Protein AF-0000000074474573 (afdb_homodimer)

InterPro domains:
  IPR000794 Beta-ketoacyl synthase [PTHR11712] (3-365)
  IPR014030 Beta-ketoacyl synthase-like, N-terminal domain [PF00109] (57-211)
  IPR014031 Beta-ketoacyl synthase, C-terminal domain [PF02801] (217-327)
  IPR016039 Thiolase-like [G3DSA:3.40.47.10] (1-370)
  IPR016039 Thiolase-like [SSF53901] (2-211)
  IPR016039 Thiolase-like [SSF53901] (184-367)
  IPR020841 Polyketide synthase, beta-ketoacyl synthase domain [PS52004] (1-367)
  IPR020841 Polyketide synthase, beta-ketoacyl synthase domain [SM00825] (2-370)

Secondary structure (DSSP, 8-state):
-EEEEEEEEEETTBSSHHHHHHHHHTT----EEE-SSTTS--EEEB-SSSSPPPHHHHHHHHHHHHHHHHTPPSP-TT-EEEEE-SSTTHHHHHHHHTTS---GGGGGGG-TTHHHHHHHHHHT--S-EE-B--GGGHHHHHHHHHHHHHHHTS-SEEEEEEEE---SHHHHHHHHHHT-B-SS---TTBTT---B-BB-EEEEEEEEE--S---SSEEEEEEEEEE--S-SSS--S--HHHHHHHHHHHHTTT--GGG--EEE------HHHHHHHHHHHHHHS-TT-EEE--HHHH-B-GGGHHHHHHHHHHHHHHHTEEPP-TT-SSBSS-SEE--S-EE---SEEEEEEEETTTEEEEEEEE----/-EEEEEEEEEETTBSSHHHHHHHHHTT----EEE-SSTTS--EEEB-SSSSPPPHHHHHHHHHHHHHHHHTPPSP-TT-EEEEE-SSTTHHHHHHHHTTS---GGGGGGG-TTHHHHHHHHHHT--S-EE-B--GGGHHHHHHHHHHHHHHHTS-SEEEEEEEE---SHHHHHHHHHHT-B-SS---TTBTT---B-BB-EEEEEEEEE--S---SSEEEEEEEEEE--S-SSS--S--HHHHHHHHHHHHTTT--GGG--EEE------HHHHHHHHHHHHHHS-TT-EEE--HHHH-B-GGGHHHHHHHHHHHHHHHTEEPP-TT-SSBSS-SEE--S-EE---SEEEEEEEETTTEEEEEEEE----

pLDDT: mean 92.19, std 9.54, range [36.5, 98.88]

Radius of gyration: 24.67 Å; Cα contacts (8 Å, |Δi|>4): 2149; chains: 2; bounding box: 58×72×57 Å

Organism: NCBI:txid1188229

Structure (mmCIF, N/CA/C/O backbone):
data_AF-0000000074474573-model_v1
#
loop_
_entity.id
_entity.type
_entity.pdbx_description
1 polymer '3-oxoacyl-(Acyl carrier protein) synthase II'
#
loop_
_atom_site.group_PDB
_atom_site.id
_atom_site.type_symbol
_atom_site.label_atom_id
_atom_site.label_alt_id
_atom_site.label_comp_id
_atom_site.label_asym_id
_atom_site.label_entity_id
_atom_site.label_seq_id
_atom_site.pdbx_PDB_ins_code
_atom_site.Cartn_x
_atom_site.Cartn_y
_atom_site.Cartn_z
_atom_site.occupancy
_atom_site.B_iso_or_equiv
_atom_site.auth_seq_id
_atom_site.auth_comp_id
_atom_site.auth_asym_id
_atom_site.auth_atom_id
_atom_site.pdbx_PDB_model_num
ATOM 1 N N . MET A 1 1 ? 23.984 -9.477 -3.645 1 80.56 1 MET A N 1
ATOM 2 C CA . MET A 1 1 ? 22.922 -10.359 -4.105 1 80.56 1 MET A CA 1
ATOM 3 C C . MET A 1 1 ? 21.906 -10.625 -2.992 1 80.56 1 MET A C 1
ATOM 5 O O . MET A 1 1 ? 22.281 -10.75 -1.825 1 80.56 1 MET A O 1
ATOM 9 N N . VAL A 1 2 ? 20.625 -10.711 -3.332 1 92.12 2 VAL A N 1
ATOM 10 C CA . VAL A 1 2 ? 19.594 -10.898 -2.316 1 92.12 2 VAL A CA 1
ATOM 11 C C . VAL A 1 2 ? 19.219 -12.383 -2.225 1 92.12 2 VAL A C 1
ATOM 13 O O . VAL A 1 2 ? 18.641 -12.945 -3.16 1 92.12 2 VAL A O 1
ATOM 16 N N . GLN A 1 3 ? 19.516 -13.031 -1.104 1 93.62 3 GLN A N 1
ATOM 17 C CA . GLN A 1 3 ? 19.297 -14.461 -0.906 1 93.62 3 GLN A CA 1
ATOM 18 C C . GLN A 1 3 ? 18 -14.727 -0.149 1 93.62 3 GLN A C 1
ATOM 20 O O . GLN A 1 3 ? 17.625 -13.953 0.73 1 93.62 3 GLN A O 1
ATOM 25 N N . VAL A 1 4 ? 17.406 -15.844 -0.509 1 96.19 4 VAL A N 1
ATOM 26 C CA . VAL A 1 4 ? 16.25 -16.344 0.236 1 96.19 4 VAL A CA 1
ATOM 27 C C . VAL A 1 4 ? 16.719 -17.344 1.297 1 96.19 4 VAL A C 1
ATOM 29 O O . VAL A 1 4 ? 17.281 -18.391 0.969 1 96.19 4 VAL A O 1
ATOM 32 N N . VAL A 1 5 ? 16.406 -17.078 2.576 1 94.62 5 VAL A N 1
ATOM 33 C CA . VAL A 1 5 ? 17 -17.906 3.631 1 94.62 5 VAL A CA 1
ATOM 34 C C . VAL A 1 5 ? 15.898 -18.625 4.402 1 94.62 5 VAL A C 1
ATOM 36 O O . VAL A 1 5 ? 16.188 -19.453 5.262 1 94.62 5 VAL A O 1
ATOM 39 N N . GLY A 1 6 ? 14.719 -18.312 4.125 1 96.19 6 GLY A N 1
ATOM 40 C CA . GLY A 1 6 ? 13.547 -18.953 4.699 1 96.19 6 GLY A CA 1
ATOM 41 C C . GLY A 1 6 ? 12.266 -18.656 3.943 1 96.19 6 GLY A C 1
ATOM 42 O O . GLY A 1 6 ? 12.133 -17.578 3.34 1 96.19 6 GLY A O 1
ATOM 43 N N . MET A 1 7 ? 11.383 -19.594 4.004 1 97.75 7 MET A N 1
ATOM 44 C CA . MET A 1 7 ? 10.094 -19.422 3.334 1 97.75 7 MET A CA 1
ATOM 45 C C . MET A 1 7 ? 8.992 -20.156 4.07 1 97.75 7 MET A C 1
ATOM 47 O O . MET A 1 7 ? 9.242 -21.188 4.711 1 97.75 7 MET A O 1
ATOM 51 N N . GLY A 1 8 ? 7.793 -19.656 4.004 1 98.69 8 GLY A N 1
ATOM 52 C CA . GLY A 1 8 ? 6.574 -20.312 4.449 1 98.69 8 GLY A CA 1
ATOM 53 C C . GLY A 1 8 ? 5.414 -20.125 3.488 1 98.69 8 GLY A C 1
ATOM 54 O O . GLY A 1 8 ? 5.332 -19.109 2.789 1 98.69 8 GLY A O 1
ATOM 55 N N . LEU A 1 9 ? 4.547 -21.156 3.48 1 98.81 9 LEU A N 1
ATOM 56 C CA . LEU A 1 9 ? 3.436 -21.141 2.537 1 98.81 9 LEU A CA 1
ATOM 57 C C . LEU A 1 9 ? 2.238 -21.906 3.098 1 98.81 9 LEU A C 1
ATOM 59 O O . LEU A 1 9 ? 2.387 -23.016 3.602 1 98.81 9 LEU A O 1
ATOM 63 N N . VAL A 1 10 ? 1.12 -21.266 3.029 1 98.81 10 VAL A N 1
ATOM 64 C CA . VAL A 1 10 ? -0.174 -21.891 3.26 1 98.81 10 VAL A CA 1
ATOM 65 C C . VAL A 1 10 ? -1.098 -21.625 2.072 1 98.81 10 VAL A C 1
ATOM 67 O O . VAL A 1 10 ? -1.165 -20.516 1.568 1 98.81 10 VAL A O 1
ATOM 70 N N . SER A 1 11 ? -1.728 -22.594 1.575 1 98.62 11 SER A N 1
ATOM 71 C CA . SER A 1 11 ? -2.727 -22.516 0.514 1 98.62 11 SER A CA 1
ATOM 72 C C . SER A 1 11 ? -3.752 -23.641 0.638 1 98.62 11 SER A C 1
ATOM 74 O O . SER A 1 11 ? -3.717 -24.422 1.592 1 98.62 11 SER A O 1
ATOM 76 N N . ALA A 1 12 ? -4.641 -23.734 -0.28 1 98.44 12 ALA A N 1
ATOM 77 C CA . ALA A 1 12 ? -5.629 -24.812 -0.268 1 98.44 12 ALA A CA 1
ATOM 78 C C . ALA A 1 12 ? -4.965 -26.172 -0.451 1 98.44 12 ALA A C 1
ATOM 80 O O . ALA A 1 12 ? -5.562 -27.203 -0.148 1 98.44 12 ALA A O 1
ATOM 81 N N . LEU A 1 13 ? -3.723 -26.156 -0.935 1 98.44 13 LEU A N 1
ATOM 82 C CA . LEU A 1 13 ? -2.994 -27.406 -1.151 1 98.44 13 LEU A CA 1
ATOM 83 C C . LEU A 1 13 ? -2.469 -27.969 0.167 1 98.44 13 LEU A C 1
ATOM 85 O O . LEU A 1 13 ? -2.086 -29.141 0.241 1 98.44 13 LEU A O 1
ATOM 89 N N . GLY A 1 14 ? -2.318 -27.016 1.193 1 98.44 14 GLY A N 1
ATOM 90 C CA . GLY A 1 14 ? -1.781 -27.5 2.459 1 98.44 14 GLY A CA 1
ATOM 91 C C . GLY A 1 14 ? -1.476 -26.375 3.434 1 98.44 14 GLY A C 1
ATOM 92 O O . GLY A 1 14 ? -1.465 -25.203 3.057 1 98.44 14 GLY A O 1
ATOM 93 N N . LYS A 1 15 ? -1.118 -26.781 4.68 1 98.06 15 LYS A N 1
ATOM 94 C CA . LYS A 1 15 ? -0.925 -25.828 5.77 1 98.06 15 LYS A CA 1
ATOM 95 C C . LYS A 1 15 ? 0.554 -25.5 5.961 1 98.06 15 LYS A C 1
ATOM 97 O O . LYS A 1 15 ? 0.928 -24.828 6.926 1 98.06 15 LYS A O 1
ATOM 102 N N . ASN A 1 16 ? 1.332 -26.047 5.105 1 98.38 16 ASN A N 1
ATOM 103 C CA . ASN A 1 16 ? 2.762 -25.75 5.09 1 98.38 16 ASN A CA 1
ATOM 104 C C . ASN A 1 16 ? 3.359 -25.953 3.699 1 98.38 16 ASN A C 1
ATOM 106 O O . ASN A 1 16 ? 2.732 -26.562 2.832 1 98.38 16 ASN A O 1
ATOM 110 N N . LYS A 1 17 ? 4.543 -25.422 3.508 1 98.06 17 LYS A N 1
ATOM 111 C CA . LYS A 1 17 ? 5.168 -25.391 2.186 1 98.06 17 LYS A CA 1
ATOM 112 C C . LYS A 1 17 ? 5.449 -26.812 1.692 1 98.06 17 LYS A C 1
ATOM 114 O O . LYS A 1 17 ? 5.32 -27.094 0.5 1 98.06 17 LYS A O 1
ATOM 119 N N . HIS A 1 18 ? 5.844 -27.688 2.604 1 97.94 18 HIS A N 1
ATOM 120 C CA . HIS A 1 18 ? 6.141 -29.062 2.215 1 97.94 18 HIS A CA 1
ATOM 121 C C . HIS A 1 18 ? 4.906 -29.75 1.649 1 97.94 18 HIS A C 1
ATOM 123 O O . HIS A 1 18 ? 4.969 -30.359 0.582 1 97.94 18 HIS A O 1
ATOM 129 N N . THR A 1 19 ? 3.814 -29.703 2.367 1 98.62 19 THR A N 1
ATOM 130 C CA . THR A 1 19 ? 2.572 -30.328 1.93 1 98.62 19 THR A CA 1
ATOM 131 C C . THR A 1 19 ? 2.078 -29.703 0.629 1 98.62 19 THR A C 1
ATOM 133 O O . THR A 1 19 ? 1.635 -30.406 -0.278 1 98.62 19 THR A O 1
ATOM 136 N N . CYS A 1 20 ? 2.088 -28.375 0.525 1 98.81 20 CYS A N 1
ATOM 137 C CA . CYS A 1 20 ? 1.702 -27.703 -0.708 1 98.81 20 CYS A CA 1
ATOM 138 C C . CYS A 1 20 ? 2.514 -28.219 -1.891 1 98.81 20 CYS A C 1
ATOM 140 O O . CYS A 1 20 ? 1.957 -28.516 -2.949 1 98.81 20 CYS A O 1
ATOM 142 N N . TRP A 1 21 ? 3.805 -28.344 -1.687 1 98.75 21 TRP A N 1
ATOM 143 C CA . TRP A 1 21 ? 4.723 -28.766 -2.744 1 98.75 21 TRP A CA 1
ATOM 144 C C . TRP A 1 21 ? 4.461 -30.203 -3.16 1 98.75 21 TRP A C 1
ATOM 146 O O . TRP A 1 21 ? 4.363 -30.516 -4.352 1 98.75 21 TRP A O 1
ATOM 156 N N . GLN A 1 22 ? 4.285 -31.078 -2.23 1 98.62 22 GLN A N 1
ATOM 157 C CA . GLN A 1 22 ? 4.043 -32.469 -2.521 1 98.62 22 GLN A CA 1
ATOM 158 C C . GLN A 1 22 ? 2.723 -32.688 -3.264 1 98.62 22 GLN A C 1
ATOM 160 O O . GLN A 1 22 ? 2.645 -33.469 -4.211 1 98.62 22 GLN A O 1
ATOM 165 N N . ASN A 1 23 ? 1.778 -31.969 -2.834 1 98.75 23 ASN A N 1
ATOM 166 C CA . ASN A 1 23 ? 0.479 -32.094 -3.488 1 98.75 23 ASN A CA 1
ATOM 167 C C . ASN A 1 23 ? 0.516 -31.516 -4.902 1 98.75 23 ASN A C 1
ATOM 169 O O . ASN A 1 23 ? -0.121 -32.062 -5.812 1 98.75 23 ASN A O 1
ATOM 173 N N . LEU A 1 24 ? 1.264 -30.406 -5.059 1 98.69 24 LEU A N 1
ATOM 174 C CA . LEU A 1 24 ? 1.419 -29.844 -6.395 1 98.69 24 LEU A CA 1
ATOM 175 C C . LEU A 1 24 ? 2.141 -30.812 -7.32 1 98.69 24 LEU A C 1
ATOM 177 O O . LEU A 1 24 ? 1.716 -31.016 -8.461 1 98.69 24 LEU A O 1
ATOM 181 N N . LEU A 1 25 ? 3.197 -31.422 -6.855 1 98.5 25 LEU A N 1
ATOM 182 C CA . LEU A 1 25 ? 3.967 -32.375 -7.637 1 98.5 25 LEU A CA 1
ATOM 183 C C . LEU A 1 25 ? 3.111 -33.594 -8.016 1 98.5 25 LEU A C 1
ATOM 185 O O . LEU A 1 25 ? 3.301 -34.188 -9.086 1 98.5 25 LEU A O 1
ATOM 189 N N . ALA A 1 26 ? 2.166 -33.906 -7.188 1 98.19 26 ALA A N 1
ATOM 190 C CA . ALA A 1 26 ? 1.296 -35.062 -7.406 1 98.19 26 ALA A CA 1
ATOM 191 C C . ALA A 1 26 ? 0.126 -34.688 -8.32 1 98.19 26 ALA A C 1
ATOM 193 O O . ALA A 1 26 ? -0.782 -35.5 -8.523 1 98.19 26 ALA A O 1
ATOM 194 N N . ASP A 1 27 ? 0.102 -33.438 -8.75 1 98.06 27 ASP A N 1
ATOM 195 C CA . ASP A 1 27 ? -0.934 -32.969 -9.656 1 98.06 27 ASP A CA 1
ATOM 196 C C . ASP A 1 27 ? -2.297 -32.938 -8.969 1 98.06 27 ASP A C 1
ATOM 198 O O . ASP A 1 27 ? -3.322 -33.188 -9.609 1 98.06 27 ASP A O 1
ATOM 202 N N . HIS A 1 28 ? -2.262 -32.688 -7.688 1 96.69 28 HIS A N 1
ATOM 203 C CA . HIS A 1 28 ? -3.496 -32.594 -6.918 1 96.69 28 HIS A CA 1
ATOM 204 C C . HIS A 1 28 ? -4.152 -31.219 -7.105 1 96.69 28 HIS A C 1
ATOM 206 O O . HIS A 1 28 ? -3.504 -30.188 -6.934 1 96.69 28 HIS A O 1
ATOM 212 N N . ALA A 1 29 ? -5.418 -31.219 -7.406 1 95.56 29 ALA A N 1
ATOM 213 C CA . ALA A 1 29 ? -6.199 -30 -7.438 1 95.56 29 ALA A CA 1
ATOM 214 C C . ALA A 1 29 ? -6.973 -29.797 -6.137 1 95.56 29 ALA A C 1
ATOM 216 O O . ALA A 1 29 ? -7.73 -30.688 -5.723 1 95.56 29 ALA A O 1
ATOM 217 N N . SER A 1 30 ? -6.824 -28.688 -5.543 1 96.62 30 SER A N 1
ATOM 218 C CA . SER A 1 30 ? -7.508 -28.406 -4.285 1 96.62 30 SER A CA 1
ATOM 219 C C . SER A 1 30 ? -8.836 -27.703 -4.523 1 96.62 30 SER A C 1
ATOM 221 O O . SER A 1 30 ? -9.438 -27.156 -3.592 1 96.62 30 SER A O 1
ATOM 223 N N . ILE A 1 31 ? -9.32 -27.688 -5.672 1 97.69 31 ILE A N 1
ATOM 224 C CA . ILE A 1 31 ? -10.531 -26.984 -6.082 1 97.69 31 ILE A CA 1
ATOM 225 C C . ILE A 1 31 ? -11.734 -27.922 -5.984 1 97.69 31 ILE A C 1
ATOM 227 O O . ILE A 1 31 ? -11.688 -29.047 -6.469 1 97.69 31 ILE A O 1
ATOM 231 N N . ALA A 1 32 ? -12.828 -27.453 -5.348 1 96.81 32 ALA A N 1
ATOM 232 C CA . ALA A 1 32 ? -14.07 -28.203 -5.23 1 96.81 32 ALA A CA 1
ATOM 233 C C . ALA A 1 32 ? -15.281 -27.281 -5.25 1 96.81 32 ALA A C 1
ATOM 235 O O . ALA A 1 32 ? -15.172 -26.094 -4.945 1 96.81 32 ALA A O 1
ATOM 236 N N . LEU A 1 33 ? -16.375 -27.859 -5.668 1 96.38 33 LEU A N 1
ATOM 237 C CA . LEU A 1 33 ? -17.625 -27.125 -5.578 1 96.38 33 LEU A CA 1
ATOM 238 C C . LEU A 1 33 ? -18.016 -26.891 -4.121 1 96.38 33 LEU A C 1
ATOM 240 O O . LEU A 1 33 ? -18.141 -27.859 -3.352 1 96.38 33 LEU A O 1
ATOM 244 N N . GLN A 1 34 ? -18.141 -25.594 -3.707 1 96.44 34 GLN A N 1
ATOM 245 C CA . GLN A 1 34 ? -18.422 -25.25 -2.316 1 96.44 34 GLN A CA 1
ATOM 246 C C . GLN A 1 34 ? -19.406 -24.094 -2.219 1 96.44 34 GLN A C 1
ATOM 248 O O . GLN A 1 34 ? -19.609 -23.359 -3.188 1 96.44 34 GLN A O 1
ATOM 253 N N . GLN A 1 35 ? -20.062 -24.031 -1.053 1 96.12 35 GLN A N 1
ATOM 254 C CA . GLN A 1 35 ? -21.016 -22.969 -0.784 1 96.12 35 GLN A CA 1
ATOM 255 C C . GLN A 1 35 ? -20.828 -22.406 0.624 1 96.12 35 GLN A C 1
ATOM 257 O O . GLN A 1 35 ? -21.688 -22.594 1.488 1 96.12 35 GLN A O 1
ATOM 262 N N . PRO A 1 36 ? -19.797 -21.625 0.771 1 95.12 36 PRO A N 1
ATOM 263 C CA . PRO A 1 36 ? -19.516 -21.109 2.119 1 95.12 36 PRO A CA 1
ATOM 264 C C . PRO A 1 36 ? -20.547 -20.062 2.57 1 95.12 36 PRO A C 1
ATOM 266 O O . PRO A 1 36 ? -20.641 -19.766 3.764 1 95.12 36 PRO A O 1
ATOM 269 N N . PHE A 1 37 ? -21.266 -19.469 1.684 1 94 37 PHE A N 1
ATOM 270 C CA . PHE A 1 37 ? -22.312 -18.5 1.984 1 94 37 PHE A CA 1
ATOM 271 C C . PHE A 1 37 ? -23.656 -18.969 1.444 1 94 37 PHE A C 1
ATOM 273 O O . PHE A 1 37 ? -23.844 -19.078 0.23 1 94 37 PHE A O 1
ATOM 280 N N . PRO A 1 38 ? -24.656 -19.125 2.303 1 93.12 38 PRO A N 1
ATOM 281 C CA . PRO A 1 38 ? -25.938 -19.719 1.888 1 93.12 38 PRO A CA 1
ATOM 282 C C . PRO A 1 38 ? -26.625 -18.906 0.781 1 93.12 38 PRO A C 1
ATOM 284 O O . PRO A 1 38 ? -27.344 -19.469 -0.044 1 93.12 38 PRO A O 1
ATOM 287 N N . MET A 1 39 ? -26.359 -17.672 0.762 1 90.81 39 MET A N 1
ATOM 288 C CA . MET A 1 39 ? -27.062 -16.797 -0.168 1 90.81 39 MET A CA 1
ATOM 289 C C . MET A 1 39 ? -26.406 -16.828 -1.546 1 90.81 39 MET A C 1
ATOM 291 O O . MET A 1 39 ? -26.953 -16.281 -2.504 1 90.81 39 MET A O 1
ATOM 295 N N . ILE A 1 40 ? -25.297 -17.484 -1.68 1 92.69 40 ILE A N 1
ATOM 296 C CA . ILE A 1 40 ? -24.562 -17.562 -2.943 1 92.69 40 ILE A CA 1
ATOM 297 C C . ILE A 1 40 ? -24.562 -19 -3.447 1 92.69 40 ILE A C 1
ATOM 299 O O . ILE A 1 40 ? -24.219 -19.922 -2.705 1 92.69 40 ILE A O 1
ATOM 303 N N . SER A 1 41 ? -24.891 -19.219 -4.703 1 95.06 41 SER A N 1
ATOM 304 C CA . SER A 1 41 ? -24.906 -20.547 -5.297 1 95.06 41 SER A CA 1
ATOM 305 C C . SER A 1 41 ? -23.531 -21.188 -5.242 1 95.06 41 SER A C 1
ATOM 307 O O . SER A 1 41 ? -22.516 -20.5 -5.211 1 95.06 41 SER A O 1
ATOM 309 N N . PRO A 1 42 ? -23.5 -22.516 -5.242 1 95.88 42 PRO A N 1
ATOM 310 C CA . PRO A 1 42 ? -22.203 -23.203 -5.188 1 95.88 42 PRO A CA 1
ATOM 311 C C . PRO A 1 42 ? -21.281 -22.812 -6.336 1 95.88 42 PRO A C 1
ATOM 313 O O . PRO A 1 42 ? -21.734 -22.625 -7.469 1 95.88 42 PRO A O 1
ATOM 316 N N . LEU A 1 43 ? -20.016 -22.672 -6.031 1 97.06 43 LEU A N 1
ATOM 317 C CA . LEU A 1 43 ? -18.953 -22.328 -6.973 1 97.06 43 LEU A CA 1
ATOM 318 C C . LEU A 1 43 ? -17.703 -23.156 -6.711 1 97.06 43 LEU A C 1
ATOM 320 O O . LEU A 1 43 ? -17.484 -23.609 -5.59 1 97.06 43 LEU A O 1
ATOM 324 N N . PRO A 1 44 ? -16.969 -23.453 -7.801 1 97.94 44 PRO A N 1
ATOM 325 C CA . PRO A 1 44 ? -15.648 -24.016 -7.512 1 97.94 44 PRO A CA 1
ATOM 326 C C . PRO A 1 44 ? -14.75 -23.047 -6.754 1 97.94 44 PRO A C 1
ATOM 328 O O . PRO A 1 44 ? -14.562 -21.906 -7.184 1 97.94 44 PRO A O 1
ATOM 331 N N . LEU A 1 45 ? -14.242 -23.438 -5.586 1 98.44 45 LEU A N 1
ATOM 332 C CA . LEU A 1 45 ? -13.391 -22.625 -4.727 1 98.44 45 LEU A CA 1
ATOM 333 C C . LEU A 1 45 ? -12.242 -23.453 -4.164 1 98.44 45 LEU A C 1
ATOM 335 O O . LEU A 1 45 ? -12.352 -24.688 -4.066 1 98.44 45 LEU A O 1
ATOM 339 N N . ALA A 1 46 ? -11.141 -22.875 -3.959 1 98.44 46 ALA A N 1
ATOM 340 C CA . ALA A 1 46 ? -10.008 -23.516 -3.299 1 98.44 46 ALA A CA 1
ATOM 341 C C . ALA A 1 46 ? -9.82 -22.984 -1.884 1 98.44 46 ALA A C 1
ATOM 343 O O . ALA A 1 46 ? -9.148 -21.969 -1.685 1 98.44 46 ALA A O 1
ATOM 344 N N . MET A 1 47 ? -10.32 -23.672 -0.928 1 97.69 47 MET A N 1
ATOM 345 C CA . MET A 1 47 ? -10.234 -23.312 0.482 1 97.69 47 MET A CA 1
ATOM 346 C C . MET A 1 47 ? -9.547 -24.406 1.287 1 97.69 47 MET A C 1
ATOM 348 O O . MET A 1 47 ? -9.672 -25.594 0.966 1 97.69 47 MET A O 1
ATOM 352 N N . LEU A 1 48 ? -8.844 -23.938 2.223 1 95.69 48 LEU A N 1
ATOM 353 C CA . LEU A 1 48 ? -8.117 -24.875 3.074 1 95.69 48 LEU A CA 1
ATOM 354 C C . LEU A 1 48 ? -9.078 -25.719 3.912 1 95.69 48 LEU A C 1
ATOM 356 O O . LEU A 1 48 ? -8.836 -26.891 4.145 1 95.69 48 LEU A O 1
ATOM 360 N N . GLU A 1 49 ? -10.078 -24.922 4.344 1 90.81 49 GLU A N 1
ATOM 361 C CA . GLU A 1 49 ? -11.125 -25.547 5.148 1 90.81 49 GLU A CA 1
ATOM 362 C C . GLU A 1 49 ? -12.508 -25.266 4.578 1 90.81 49 GLU A C 1
ATOM 364 O O . GLU A 1 49 ? -12.633 -24.672 3.502 1 90.81 49 GLU A O 1
ATOM 369 N N . GLY A 1 50 ? -13.516 -25.969 4.746 1 86.94 50 GLY A N 1
ATOM 370 C CA . GLY A 1 50 ? -14.875 -25.844 4.25 1 86.94 50 GLY A CA 1
ATOM 371 C C . GLY A 1 50 ? -15.461 -24.469 4.434 1 86.94 50 GLY A C 1
ATOM 372 O O . GLY A 1 50 ? -16.609 -24.219 4.051 1 86.94 50 GLY A O 1
ATOM 373 N N . LYS A 1 51 ? -14.641 -23.516 5 1 91.81 51 LYS A N 1
ATOM 374 C CA . LYS A 1 51 ? -15.008 -22.125 5.164 1 91.81 51 LYS A CA 1
ATOM 375 C C . LYS A 1 51 ? -13.812 -21.203 4.926 1 91.81 51 LYS A C 1
ATOM 377 O O . LYS A 1 51 ? -12.664 -21.625 5.035 1 91.81 51 LYS A O 1
ATOM 382 N N . PRO A 1 52 ? -14.07 -19.891 4.535 1 94.06 52 PRO A N 1
ATOM 383 C CA . PRO A 1 52 ? -12.945 -18.969 4.348 1 94.06 52 PRO A CA 1
ATOM 384 C C . PRO A 1 52 ? -12.07 -18.844 5.594 1 94.06 52 PRO A C 1
ATOM 386 O O . PRO A 1 52 ? -12.594 -18.719 6.707 1 94.06 52 PRO A O 1
ATOM 389 N N . SER A 1 53 ? -10.805 -18.875 5.422 1 96 53 SER A N 1
ATOM 390 C CA . SER A 1 53 ? -9.852 -18.797 6.52 1 96 53 SER A CA 1
ATOM 391 C C . SER A 1 53 ? -9.664 -17.375 7.004 1 96 53 SER A C 1
ATOM 393 O O . SER A 1 53 ? -9.938 -16.422 6.266 1 96 53 SER A O 1
ATOM 395 N N . ASP A 1 54 ? -9.266 -17.25 8.273 1 94.81 54 ASP A N 1
ATOM 396 C CA . ASP A 1 54 ? -8.789 -15.961 8.781 1 94.81 54 ASP A CA 1
ATOM 397 C C . ASP A 1 54 ? -7.426 -15.602 8.195 1 94.81 54 ASP A C 1
ATOM 399 O O . ASP A 1 54 ? -6.457 -16.344 8.383 1 94.81 54 ASP A O 1
ATOM 403 N N . PRO A 1 55 ? -7.379 -14.508 7.496 1 96.31 55 PRO A N 1
ATOM 404 C CA . PRO A 1 55 ? -6.117 -14.172 6.828 1 96.31 55 PRO A CA 1
ATOM 405 C C . PRO A 1 55 ? -4.957 -14 7.805 1 96.31 55 PRO A C 1
ATOM 407 O O . PRO A 1 55 ? -3.816 -14.336 7.48 1 96.31 55 PRO A O 1
ATOM 410 N N . THR A 1 56 ? -5.18 -13.492 9.016 1 95.88 56 THR A N 1
ATOM 411 C CA . THR A 1 56 ? -4.129 -13.328 10.016 1 95.88 56 THR A CA 1
ATOM 412 C C . THR A 1 56 ? -3.561 -14.68 10.422 1 95.88 56 THR A C 1
ATOM 414 O O . THR A 1 56 ? -2.346 -14.836 10.562 1 95.88 56 THR A O 1
ATOM 417 N N . THR A 1 57 ? -4.449 -15.641 10.586 1 96.75 57 THR A N 1
ATOM 418 C CA . THR A 1 57 ? -4.023 -16.984 10.953 1 96.75 57 THR A CA 1
ATOM 419 C C . THR A 1 57 ? -3.158 -17.594 9.859 1 96.75 57 THR A C 1
ATOM 421 O O . THR A 1 57 ? -2.119 -18.203 10.141 1 96.75 57 THR A O 1
ATOM 424 N N . LEU A 1 58 ? -3.58 -17.469 8.578 1 98.12 58 LEU A N 1
ATOM 425 C CA . LEU A 1 58 ? -2.791 -17.984 7.465 1 98.12 58 LEU A CA 1
ATOM 426 C C . LEU A 1 58 ? -1.409 -17.344 7.43 1 98.12 58 LEU A C 1
ATOM 428 O O . LEU A 1 58 ? -0.401 -18.031 7.277 1 98.12 58 LEU A O 1
ATOM 432 N N . LEU A 1 59 ? -1.408 -16.016 7.582 1 98.38 59 LEU A N 1
ATOM 433 C CA . LEU A 1 59 ? -0.171 -15.25 7.492 1 98.38 59 LEU A CA 1
ATOM 434 C C . LEU A 1 59 ? 0.802 -15.656 8.594 1 98.38 59 LEU A C 1
ATOM 436 O O . LEU A 1 59 ? 1.984 -15.883 8.328 1 98.38 59 LEU A O 1
ATOM 440 N N . LEU A 1 60 ? 0.343 -15.773 9.828 1 98.31 60 LEU A N 1
ATOM 441 C CA . LEU A 1 60 ? 1.203 -16.109 10.961 1 98.31 60 LEU A CA 1
ATOM 442 C C . LEU A 1 60 ? 1.706 -17.547 10.859 1 98.31 60 LEU A C 1
ATOM 444 O O . LEU A 1 60 ? 2.828 -17.844 11.273 1 98.31 60 LEU A O 1
ATOM 448 N N . THR A 1 61 ? 0.856 -18.438 10.32 1 98.62 61 THR A N 1
ATOM 449 C CA . THR A 1 61 ? 1.292 -19.797 10.086 1 98.62 61 THR A CA 1
ATOM 450 C C . THR A 1 61 ? 2.463 -19.844 9.109 1 98.62 61 THR A C 1
ATOM 452 O O . THR A 1 61 ? 3.477 -20.484 9.367 1 98.62 61 THR A O 1
ATOM 455 N N . ALA A 1 62 ? 2.352 -19.125 7.984 1 98.81 62 ALA A N 1
ATOM 456 C CA . ALA A 1 62 ? 3.428 -19.047 7 1 98.81 62 ALA A CA 1
ATOM 457 C C . ALA A 1 62 ? 4.676 -18.406 7.594 1 98.81 62 ALA A C 1
ATOM 459 O O . ALA A 1 62 ? 5.793 -18.859 7.352 1 98.81 62 ALA A O 1
ATOM 460 N N . LEU A 1 63 ? 4.477 -17.344 8.359 1 98.62 63 LEU A N 1
ATOM 461 C CA . LEU A 1 63 ? 5.59 -16.641 8.992 1 98.62 63 LEU A CA 1
ATOM 462 C C . LEU A 1 63 ? 6.344 -17.562 9.938 1 98.62 63 LEU A C 1
ATOM 464 O O . LEU A 1 63 ? 7.578 -17.594 9.938 1 98.62 63 LEU A O 1
ATOM 468 N N . THR A 1 64 ? 5.621 -18.266 10.773 1 98.12 64 THR A N 1
ATOM 469 C CA . THR A 1 64 ? 6.227 -19.188 11.742 1 98.12 64 THR A CA 1
ATOM 470 C C . THR A 1 64 ? 7.086 -20.234 11.039 1 98.12 64 THR A C 1
ATOM 472 O O . THR A 1 64 ? 8.203 -20.516 11.477 1 98.12 64 THR A O 1
ATOM 475 N N . GLU A 1 65 ? 6.57 -20.766 9.969 1 98.12 65 GLU A N 1
ATOM 476 C CA . GLU A 1 65 ? 7.328 -21.75 9.188 1 98.12 65 GLU A CA 1
ATOM 477 C C . GLU A 1 65 ? 8.625 -21.141 8.656 1 98.12 65 GLU A C 1
ATOM 479 O O . GLU A 1 65 ? 9.688 -21.766 8.75 1 98.12 65 GLU A O 1
ATOM 484 N N . ALA A 1 66 ? 8.562 -19.953 8.055 1 97.88 66 ALA A N 1
ATOM 485 C CA . ALA A 1 66 ? 9.734 -19.281 7.477 1 97.88 66 ALA A CA 1
ATOM 486 C C . ALA A 1 66 ? 10.781 -19 8.547 1 97.88 66 ALA A C 1
ATOM 488 O O . ALA A 1 66 ? 11.977 -19.203 8.312 1 97.88 66 ALA A O 1
ATOM 489 N N . LEU A 1 67 ? 10.383 -18.531 9.711 1 97.06 67 LEU A N 1
ATOM 490 C CA . LEU A 1 67 ? 11.297 -18.172 10.797 1 97.06 67 LEU A CA 1
ATOM 491 C C . LEU A 1 67 ? 11.984 -19.422 11.352 1 97.06 67 LEU A C 1
ATOM 493 O O . LEU A 1 67 ? 13.172 -19.391 11.68 1 97.06 67 LEU A O 1
ATOM 497 N N . HIS A 1 68 ? 11.219 -20.453 11.516 1 95.25 68 HIS A N 1
ATOM 498 C CA . HIS A 1 68 ? 11.797 -21.703 12 1 95.25 68 HIS A CA 1
ATOM 499 C C . HIS A 1 68 ? 12.922 -22.188 11.086 1 95.25 68 HIS A C 1
ATOM 501 O O . HIS A 1 68 ? 13.945 -22.672 11.57 1 95.25 68 HIS A O 1
ATOM 507 N N . GLU A 1 69 ? 12.812 -21.984 9.875 1 92.19 69 GLU A N 1
ATOM 508 C CA . GLU A 1 69 ? 13.805 -22.453 8.906 1 92.19 69 GLU A CA 1
ATOM 509 C C . GLU A 1 69 ? 15.047 -21.562 8.914 1 92.19 69 GLU A C 1
ATOM 511 O O . GLU A 1 69 ? 16.156 -22.047 8.695 1 92.19 69 GLU A O 1
ATOM 516 N N . SER A 1 70 ? 14.914 -20.266 8.969 1 89.25 70 SER A N 1
ATOM 517 C CA . SER A 1 70 ? 16.016 -19.312 8.891 1 89.25 70 SER A CA 1
ATOM 518 C C . SER A 1 70 ? 16.875 -19.359 10.148 1 89.25 70 SER A C 1
ATOM 520 O O . SER A 1 70 ? 18.031 -18.922 10.148 1 89.25 70 SER A O 1
ATOM 522 N N . GLU A 1 71 ? 16.375 -19.656 11.312 1 86.12 71 GLU A N 1
ATOM 523 C CA . GLU A 1 71 ? 16.984 -19.656 12.633 1 86.12 71 GLU A CA 1
ATOM 524 C C . GLU A 1 71 ? 17.281 -18.25 13.117 1 86.12 71 GLU A C 1
ATOM 526 O O . GLU A 1 71 ? 18.234 -18.016 13.875 1 86.12 71 GLU A O 1
ATOM 531 N N . TRP A 1 72 ? 16.625 -17.281 12.461 1 92.12 72 TRP A N 1
ATOM 532 C CA . TRP A 1 72 ? 16.688 -15.922 12.984 1 92.12 72 TRP A CA 1
ATOM 533 C C . TRP A 1 72 ? 16.188 -15.875 14.43 1 92.12 72 TRP A C 1
ATOM 535 O O . TRP A 1 72 ? 15.156 -16.469 14.75 1 92.12 72 TRP A O 1
ATOM 545 N N . GLU A 1 73 ? 16.875 -15.203 15.281 1 93.94 73 GLU A N 1
ATOM 546 C CA . GLU A 1 73 ? 16.469 -15.086 16.688 1 93.94 73 GLU A CA 1
ATOM 547 C C . GLU A 1 73 ? 15.688 -13.797 16.922 1 93.94 73 GLU A C 1
ATOM 549 O O . GLU A 1 73 ? 16.125 -12.711 16.547 1 93.94 73 GLU A O 1
ATOM 554 N N . LEU A 1 74 ? 14.625 -13.867 17.547 1 93.44 74 LEU A N 1
ATOM 555 C CA . LEU A 1 74 ? 13.781 -12.727 17.891 1 93.44 74 LEU A CA 1
ATOM 556 C C . LEU A 1 74 ? 14.273 -12.039 19.156 1 93.44 74 LEU A C 1
ATOM 558 O O . LEU A 1 74 ? 14.844 -12.688 20.031 1 93.44 74 LEU A O 1
ATOM 562 N N . PRO A 1 75 ? 14.086 -10.805 19.344 1 93.94 75 PRO A N 1
ATOM 563 C CA . PRO A 1 75 ? 13.445 -9.906 18.391 1 93.94 75 PRO A CA 1
ATOM 564 C C . PRO A 1 75 ? 14.375 -9.484 17.25 1 93.94 75 PRO A C 1
ATOM 566 O O . PRO A 1 75 ? 15.602 -9.516 17.406 1 93.94 75 PRO A O 1
ATOM 569 N N . LEU A 1 76 ? 13.836 -9.18 16.125 1 93.56 76 LEU A N 1
ATOM 570 C CA . LEU A 1 76 ? 14.562 -8.695 14.961 1 93.56 76 LEU A CA 1
ATOM 571 C C . LEU A 1 76 ? 14.344 -7.195 14.773 1 93.56 76 LEU A C 1
ATOM 573 O O . LEU A 1 76 ? 13.719 -6.77 13.797 1 93.56 76 LEU A O 1
ATOM 577 N N . SER A 1 77 ? 14.898 -6.316 15.547 1 88.94 77 SER A N 1
ATOM 578 C CA . SER A 1 77 ? 14.609 -4.891 15.672 1 88.94 77 SER A CA 1
ATOM 579 C C . SER A 1 77 ? 14.961 -4.145 14.391 1 88.94 77 SER A C 1
ATOM 581 O O . SER A 1 77 ? 14.391 -3.094 14.094 1 88.94 77 SER A O 1
ATOM 583 N N . ASP A 1 78 ? 15.828 -4.664 13.531 1 89.25 78 ASP A N 1
ATOM 584 C CA . ASP A 1 78 ? 16.297 -3.955 12.352 1 89.25 78 ASP A CA 1
ATOM 585 C C . ASP A 1 78 ? 15.789 -4.613 11.07 1 89.25 78 ASP A C 1
ATOM 587 O O . ASP A 1 78 ? 16.25 -4.301 9.977 1 89.25 78 ASP A O 1
ATOM 591 N N . CYS A 1 79 ? 14.891 -5.516 11.219 1 95.06 79 CYS A N 1
ATOM 592 C CA . CYS A 1 79 ? 14.344 -6.25 10.078 1 95.06 79 CYS A CA 1
ATOM 593 C C . CYS A 1 79 ? 13.219 -5.469 9.414 1 95.06 79 CYS A C 1
ATOM 595 O O . CYS A 1 79 ? 12.273 -5.047 10.07 1 95.06 79 CYS A O 1
ATOM 597 N N . GLY A 1 80 ? 13.391 -5.184 8.078 1 95.81 80 GLY A N 1
ATOM 598 C CA . GLY A 1 80 ? 12.266 -4.613 7.352 1 95.81 80 GLY A CA 1
ATOM 599 C C . GLY A 1 80 ? 11.125 -5.594 7.152 1 95.81 80 GLY A C 1
ATOM 600 O O . GLY A 1 80 ? 11.344 -6.809 7.125 1 95.81 80 GLY A O 1
ATOM 601 N N . VAL A 1 81 ? 9.922 -5.082 7.051 1 97 81 VAL A N 1
ATOM 602 C CA . VAL A 1 81 ? 8.75 -5.914 6.816 1 97 81 VAL A CA 1
ATOM 603 C C . VAL A 1 81 ? 7.91 -5.324 5.684 1 97 81 VAL A C 1
ATOM 605 O O . VAL A 1 81 ? 7.504 -4.16 5.742 1 97 81 VAL A O 1
ATOM 608 N N . VAL A 1 82 ? 7.66 -6.113 4.637 1 97.19 82 VAL A N 1
ATOM 609 C CA . VAL A 1 82 ? 6.762 -5.738 3.549 1 97.19 82 VAL A CA 1
ATOM 610 C C . VAL A 1 82 ? 5.738 -6.848 3.318 1 97.19 82 VAL A C 1
ATOM 612 O O . VAL A 1 82 ? 6.055 -7.879 2.723 1 97.19 82 VAL A O 1
ATOM 615 N N . ILE A 1 83 ? 4.516 -6.656 3.77 1 97.56 83 ILE A N 1
ATOM 616 C CA . ILE A 1 83 ? 3.428 -7.613 3.609 1 97.56 83 ILE A CA 1
ATOM 617 C C . ILE A 1 83 ? 2.223 -6.922 2.975 1 97.56 83 ILE A C 1
ATOM 619 O O . ILE A 1 83 ? 1.731 -5.918 3.492 1 97.56 83 ILE A O 1
ATOM 623 N N . GLY A 1 84 ? 1.784 -7.445 1.845 1 95.69 84 GLY A N 1
ATOM 624 C CA . GLY A 1 84 ? 0.656 -6.836 1.159 1 95.69 84 GLY A CA 1
ATOM 625 C C . GLY A 1 84 ? -0.56 -7.738 1.088 1 95.69 84 GLY A C 1
ATOM 626 O O . GLY A 1 84 ? -0.484 -8.922 1.435 1 95.69 84 GLY A O 1
ATOM 627 N N . SER A 1 85 ? -1.686 -7.152 0.685 1 94.94 85 SER A N 1
ATOM 628 C CA . SER A 1 85 ? -2.951 -7.82 0.393 1 94.94 85 SER A CA 1
ATOM 629 C C . SER A 1 85 ? -3.785 -7.012 -0.595 1 94.94 85 SER A C 1
ATOM 631 O O . SER A 1 85 ? -3.816 -5.781 -0.53 1 94.94 85 SER A O 1
ATOM 633 N N . SER A 1 86 ? -4.402 -7.727 -1.481 1 91.88 86 SER A N 1
ATOM 634 C CA . SER A 1 86 ? -5.266 -7.055 -2.445 1 91.88 86 SER A CA 1
ATOM 635 C C . SER A 1 86 ? -6.605 -6.672 -1.818 1 91.88 86 SER A C 1
ATOM 637 O O . SER A 1 86 ? -7.207 -5.668 -2.193 1 91.88 86 SER A O 1
ATOM 639 N N . ARG A 1 87 ? -7.051 -7.41 -0.849 1 88.5 87 ARG A N 1
ATOM 640 C CA . ARG A 1 87 ? -8.383 -7.223 -0.281 1 88.5 87 ARG A CA 1
ATOM 641 C C . ARG A 1 87 ? -8.297 -6.723 1.157 1 88.5 87 ARG A C 1
ATOM 643 O O . ARG A 1 87 ? -9.289 -6.238 1.712 1 88.5 87 ARG A O 1
ATOM 650 N N . GLY A 1 88 ? -7.117 -6.836 1.691 1 87.25 88 GLY A N 1
ATOM 651 C CA . GLY A 1 88 ? -6.977 -6.477 3.094 1 87.25 88 GLY A CA 1
ATOM 652 C C . GLY A 1 88 ? -7.906 -7.262 4.004 1 87.25 88 GLY A C 1
ATOM 653 O O . GLY A 1 88 ? -7.984 -8.484 3.912 1 87.25 88 GLY A O 1
ATOM 654 N N . GLU A 1 89 ? -8.602 -6.516 4.887 1 87.06 89 GLU A N 1
ATOM 655 C CA . GLU A 1 89 ? -9.492 -7.098 5.879 1 87.06 89 GLU A CA 1
ATOM 656 C C . GLU A 1 89 ? -10.945 -7.039 5.418 1 87.06 89 GLU A C 1
ATOM 658 O O . GLU A 1 89 ? -11.859 -6.848 6.23 1 87.06 89 GLU A O 1
ATOM 663 N N . GLN A 1 90 ? -11.156 -7.219 4.176 1 87.38 90 GLN A N 1
ATOM 664 C CA . GLN A 1 90 ? -12.469 -7.02 3.562 1 87.38 90 GLN A CA 1
ATOM 665 C C . GLN A 1 90 ? -13.531 -7.875 4.246 1 87.38 90 GLN A C 1
ATOM 667 O O . GLN A 1 90 ? -14.648 -7.41 4.488 1 87.38 90 GLN A O 1
ATOM 672 N N . TYR A 1 91 ? -13.266 -9.164 4.52 1 86.88 91 TYR A N 1
ATOM 673 C CA . TYR A 1 91 ? -14.273 -10.039 5.113 1 86.88 91 TYR A CA 1
ATOM 674 C C . TYR A 1 91 ? -14.75 -9.5 6.453 1 86.88 91 TYR A C 1
ATOM 676 O O . TYR A 1 91 ? -15.945 -9.492 6.738 1 86.88 91 TYR A O 1
ATOM 684 N N . LEU A 1 92 ? -13.789 -9.031 7.258 1 87.94 92 LEU A N 1
ATOM 685 C CA . LEU A 1 92 ? -14.141 -8.477 8.562 1 87.94 92 LEU A CA 1
ATOM 686 C C . LEU A 1 92 ? -15 -7.219 8.406 1 87.94 92 LEU A C 1
ATOM 688 O O . LEU A 1 92 ? -15.961 -7.027 9.148 1 87.94 92 LEU A O 1
ATOM 692 N N . TRP A 1 93 ? -14.633 -6.379 7.461 1 87.88 93 TRP A N 1
ATOM 693 C CA . TRP A 1 93 ? -15.406 -5.172 7.195 1 87.88 93 TRP A CA 1
ATOM 694 C C . TRP A 1 93 ? -16.828 -5.52 6.773 1 87.88 93 TRP A C 1
ATOM 696 O O . TRP A 1 93 ? -17.781 -4.84 7.168 1 87.88 93 TRP A O 1
ATOM 706 N N . GLU A 1 94 ? -16.938 -6.559 5.969 1 89.88 94 GLU A N 1
ATOM 707 C CA . GLU A 1 94 ? -18.266 -7.012 5.559 1 89.88 94 GLU A CA 1
ATOM 708 C C . GLU A 1 94 ? -19.094 -7.453 6.762 1 89.88 94 GLU A C 1
ATOM 710 O O . GLU A 1 94 ? -20.297 -7.18 6.832 1 89.88 94 GLU A O 1
ATOM 715 N N . GLN A 1 95 ? -18.469 -8.07 7.703 1 89.44 95 GLN A N 1
ATOM 716 C CA . GLN A 1 95 ? -19.156 -8.516 8.898 1 89.44 95 GLN A CA 1
ATOM 717 C C . GLN A 1 95 ? -19.625 -7.336 9.75 1 89.44 95 GLN A C 1
ATOM 719 O O . GLN A 1 95 ? -20.734 -7.348 10.297 1 89.44 95 GLN A O 1
ATOM 724 N N . TRP A 1 96 ? -18.781 -6.328 9.891 1 87.5 96 TRP A N 1
ATOM 725 C CA . TRP A 1 96 ? -19.141 -5.121 10.625 1 87.5 96 TRP A CA 1
ATOM 726 C C . TRP A 1 96 ? -20.344 -4.43 9.969 1 87.5 96 TRP A C 1
ATOM 728 O O . TRP A 1 96 ? -21.297 -4.047 10.656 1 87.5 96 TRP A O 1
ATOM 738 N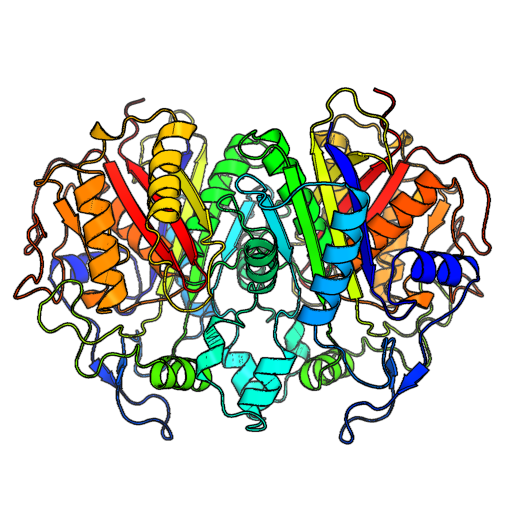 N . LEU A 1 97 ? -20.297 -4.406 8.703 1 84.75 97 LEU A N 1
ATOM 739 C CA . LEU A 1 97 ? -21.297 -3.658 7.965 1 84.75 97 LEU A CA 1
ATOM 740 C C . LEU A 1 97 ? -22.625 -4.418 7.918 1 84.75 97 LEU A C 1
ATOM 742 O O . LEU A 1 97 ? -23.688 -3.812 7.812 1 84.75 97 LEU A O 1
ATOM 746 N N . ALA A 1 98 ? -22.516 -5.719 7.992 1 84.69 98 ALA A N 1
ATOM 747 C CA . ALA A 1 98 ? -23.719 -6.551 8.062 1 84.69 98 ALA A CA 1
ATOM 748 C C . ALA A 1 98 ? -24.234 -6.648 9.492 1 84.69 98 ALA A C 1
ATOM 750 O O . ALA A 1 98 ? -25.234 -7.332 9.758 1 84.69 98 ALA A O 1
ATOM 751 N N . HIS A 1 99 ? -23.562 -6 10.438 1 85.5 99 HIS A N 1
ATOM 752 C CA . HIS A 1 99 ? -23.906 -5.969 11.859 1 85.5 99 HIS A CA 1
ATOM 753 C C . HIS A 1 99 ? -23.844 -7.363 12.477 1 85.5 99 HIS A C 1
ATOM 755 O O . HIS A 1 99 ? -24.625 -7.688 13.367 1 85.5 99 HIS A O 1
ATOM 761 N N . GLU A 1 100 ? -22.969 -8.094 11.891 1 87.94 100 GLU A N 1
ATOM 762 C CA . GLU A 1 100 ? -22.719 -9.414 12.453 1 87.94 100 GLU A CA 1
ATOM 763 C C . GLU A 1 100 ? -21.719 -9.336 13.609 1 87.94 100 GLU A C 1
ATOM 765 O O . GLU A 1 100 ? -21.594 -10.281 14.398 1 87.94 100 GLU A O 1
ATOM 770 N N . ARG A 1 101 ? -21.016 -8.164 13.641 1 88.56 101 ARG A N 1
ATOM 771 C CA . ARG A 1 101 ? -20.062 -7.848 14.703 1 88.56 101 ARG A CA 1
ATOM 772 C C . ARG A 1 101 ? -20.25 -6.418 15.203 1 88.56 101 ARG A C 1
ATOM 774 O O . ARG A 1 101 ? -20.609 -5.531 14.43 1 88.56 101 ARG A O 1
ATOM 781 N N . ASN A 1 102 ? -19.953 -6.227 16.516 1 90.88 102 ASN A N 1
ATOM 782 C CA . ASN A 1 102 ? -20.172 -4.895 17.078 1 90.88 102 ASN A CA 1
ATOM 783 C C . ASN A 1 102 ? -18.906 -4.328 17.703 1 90.88 102 ASN A C 1
ATOM 785 O O . ASN A 1 102 ? -18.953 -3.307 18.391 1 90.88 102 ASN A O 1
ATOM 789 N N . ASP A 1 103 ? -17.766 -5.012 17.453 1 91.88 103 ASP A N 1
ATOM 790 C CA . ASP A 1 103 ? -16.5 -4.543 18 1 91.88 103 ASP A CA 1
ATOM 791 C C . ASP A 1 103 ? -15.828 -3.545 17.047 1 91.88 103 ASP A C 1
ATOM 793 O O . ASP A 1 103 ? -14.664 -3.715 16.688 1 91.88 103 ASP A O 1
ATOM 797 N N . TYR A 1 104 ? -16.531 -2.459 16.844 1 88.75 104 TYR A N 1
ATOM 798 C CA . TYR A 1 104 ? -16.109 -1.46 15.867 1 88.75 104 TYR A CA 1
ATOM 799 C C . TYR A 1 104 ? -14.805 -0.801 16.297 1 88.75 104 TYR A C 1
ATOM 801 O O . TYR A 1 104 ? -14.078 -0.247 15.469 1 88.75 104 TYR A O 1
ATOM 809 N N . HIS A 1 105 ? -14.484 -0.889 17.562 1 86.44 105 HIS A N 1
ATOM 810 C CA . HIS A 1 105 ? -13.273 -0.277 18.094 1 86.44 105 HIS A CA 1
ATOM 811 C C . HIS A 1 105 ? -12.023 -0.956 17.547 1 86.44 105 HIS A C 1
ATOM 813 O O . HIS A 1 105 ? -10.922 -0.411 17.641 1 86.44 105 HIS A O 1
ATOM 819 N N . LEU A 1 106 ? -12.195 -2.109 16.891 1 85.94 106 LEU A N 1
ATOM 820 C CA . LEU A 1 106 ? -11.07 -2.852 16.344 1 85.94 106 LEU A CA 1
ATOM 821 C C . LEU A 1 106 ? -10.75 -2.389 14.922 1 85.94 106 LEU A C 1
ATOM 823 O O . LEU A 1 106 ? -9.789 -2.852 14.32 1 85.94 106 LEU A O 1
ATOM 827 N N . LEU A 1 107 ? -11.492 -1.472 14.414 1 84 107 LEU A N 1
ATOM 828 C CA . LEU A 1 107 ? -11.383 -1.05 13.023 1 84 107 LEU A CA 1
ATOM 829 C C . LEU A 1 107 ? -9.953 -0.645 12.688 1 84 107 LEU A C 1
ATOM 831 O O . LEU A 1 107 ? -9.422 -1.039 11.648 1 84 107 LEU A O 1
ATOM 835 N N . VAL A 1 108 ? -9.266 0.089 13.547 1 81.62 108 VAL A N 1
ATOM 836 C CA . VAL A 1 108 ? -7.957 0.654 13.242 1 81.62 108 VAL A CA 1
ATOM 837 C C . VAL A 1 108 ? -6.906 -0.452 13.242 1 81.62 108 VAL A C 1
ATOM 839 O O . VAL A 1 108 ? -5.828 -0.29 12.664 1 81.62 108 VAL A O 1
ATOM 842 N N . GLU A 1 109 ? -7.262 -1.515 13.883 1 83.75 109 GLU A N 1
ATOM 843 C CA . GLU A 1 109 ? -6.363 -2.664 13.891 1 83.75 109 GLU A CA 1
ATOM 844 C C . GLU A 1 109 ? -6.508 -3.492 12.617 1 83.75 109 GLU A C 1
ATOM 846 O O . GLU A 1 109 ? -5.66 -4.336 12.32 1 83.75 109 GLU A O 1
ATOM 851 N N . HIS A 1 110 ? -7.562 -3.17 11.938 1 86.94 110 HIS A N 1
ATOM 852 C CA . HIS A 1 110 ? -7.883 -3.988 10.781 1 86.94 110 HIS A CA 1
ATOM 853 C C . HIS A 1 110 ? -8.039 -3.131 9.523 1 86.94 110 HIS A C 1
ATOM 855 O O . HIS A 1 110 ? -9 -3.293 8.773 1 86.94 110 HIS A O 1
ATOM 861 N N . LEU A 1 111 ? -7.109 -2.25 9.414 1 84.12 111 LEU A N 1
ATOM 862 C CA . LEU A 1 111 ? -7.039 -1.459 8.188 1 84.12 111 LEU A CA 1
ATOM 863 C C . LEU A 1 111 ? -6.445 -2.277 7.047 1 84.12 111 LEU A C 1
ATOM 865 O O . LEU A 1 111 ? -5.836 -3.324 7.281 1 84.12 111 LEU A O 1
ATOM 869 N N . PRO A 1 112 ? -6.629 -1.901 5.77 1 78.94 112 PRO A N 1
ATOM 870 C CA . PRO A 1 112 ? -6.117 -2.662 4.629 1 78.94 112 PRO A CA 1
ATOM 871 C C . PRO A 1 112 ? -4.621 -2.955 4.734 1 78.94 112 PRO A C 1
ATOM 873 O O . PRO A 1 112 ? -4.156 -3.99 4.25 1 78.94 112 PRO A O 1
ATOM 876 N N . GLY A 1 113 ? -3.834 -2.27 5.352 1 82.69 113 GLY A N 1
ATOM 877 C CA . GLY A 1 113 ? -2.398 -2.471 5.457 1 82.69 113 GLY A CA 1
ATOM 878 C C . GLY A 1 113 ? -1.975 -3.072 6.781 1 82.69 113 GLY A C 1
ATOM 879 O O . GLY A 1 113 ? -0.782 -3.141 7.086 1 82.69 113 GLY A O 1
ATOM 880 N N . SER A 1 114 ? -2.873 -3.709 7.504 1 88.69 114 SER A N 1
ATOM 881 C CA . SER A 1 114 ? -2.611 -4.078 8.891 1 88.69 114 SER A CA 1
ATOM 882 C C . SER A 1 114 ? -1.774 -5.352 8.977 1 88.69 114 SER A C 1
ATOM 884 O O . SER A 1 114 ? -1.164 -5.629 10.008 1 88.69 114 SER A O 1
ATOM 886 N N . PHE A 1 115 ? -1.676 -6.102 7.922 1 94.25 115 PHE A N 1
ATOM 887 C CA . PHE A 1 115 ? -0.971 -7.379 7.98 1 94.25 115 PHE A CA 1
ATOM 888 C C . PHE A 1 115 ? 0.525 -7.16 8.172 1 94.25 115 PHE A C 1
ATOM 890 O O . PHE A 1 115 ? 1.186 -7.934 8.867 1 94.25 115 PHE A O 1
ATOM 897 N N . ALA A 1 116 ? 1.067 -6.16 7.527 1 94.69 116 ALA A N 1
ATOM 898 C CA . ALA A 1 116 ? 2.479 -5.836 7.723 1 94.69 116 ALA A CA 1
ATOM 899 C C . ALA A 1 116 ? 2.773 -5.516 9.18 1 94.69 116 ALA A C 1
ATOM 901 O O . ALA A 1 116 ? 3.801 -5.93 9.719 1 94.69 116 ALA A O 1
ATOM 902 N N . ARG A 1 117 ? 1.913 -4.844 9.812 1 91.25 117 ARG A N 1
ATOM 903 C CA . ARG A 1 117 ? 2.07 -4.492 11.227 1 91.25 117 ARG A CA 1
ATOM 904 C C . ARG A 1 117 ? 2.006 -5.73 12.109 1 91.25 117 ARG A C 1
ATOM 906 O O . ARG A 1 117 ? 2.715 -5.82 13.117 1 91.25 117 ARG A O 1
ATOM 913 N N . THR A 1 118 ? 1.07 -6.586 11.789 1 93.38 118 THR A N 1
ATOM 914 C CA . THR A 1 118 ? 0.959 -7.836 12.531 1 93.38 118 THR A CA 1
ATOM 915 C C . THR A 1 118 ? 2.289 -8.586 12.531 1 93.38 118 THR A C 1
ATOM 917 O O . THR A 1 118 ? 2.738 -9.062 13.578 1 93.38 118 THR A O 1
ATOM 920 N N . VAL A 1 119 ? 2.916 -8.656 11.383 1 96.5 119 VAL A N 1
ATOM 921 C CA . VAL A 1 119 ? 4.203 -9.336 11.266 1 96.5 119 VAL A CA 1
ATOM 922 C C . VAL A 1 119 ? 5.27 -8.555 12.031 1 96.5 119 VAL A C 1
ATOM 924 O O . VAL A 1 119 ? 6.09 -9.148 12.742 1 96.5 119 VAL A O 1
ATOM 927 N N . ALA A 1 120 ? 5.258 -7.23 11.883 1 93.94 120 ALA A N 1
ATOM 928 C CA . ALA A 1 120 ? 6.215 -6.383 12.586 1 93.94 120 ALA A CA 1
ATOM 929 C C . ALA A 1 120 ? 6.141 -6.605 14.094 1 93.94 120 ALA A C 1
ATOM 931 O O . ALA A 1 120 ? 7.172 -6.715 14.766 1 93.94 120 ALA A O 1
ATOM 932 N N . THR A 1 121 ? 4.945 -6.695 14.609 1 92.12 121 THR A N 1
ATOM 933 C CA . THR A 1 121 ? 4.73 -6.914 16.031 1 92.12 121 THR A CA 1
ATOM 934 C C . THR A 1 121 ? 5.262 -8.281 16.469 1 92.12 121 THR A C 1
ATOM 936 O O . THR A 1 121 ? 5.918 -8.398 17.5 1 92.12 121 THR A O 1
ATOM 939 N N . LYS A 1 122 ? 4.973 -9.242 15.672 1 94.88 122 LYS A N 1
ATOM 940 C CA . LYS A 1 122 ? 5.383 -10.609 15.992 1 94.88 122 LYS A CA 1
ATOM 941 C C . LYS A 1 122 ? 6.902 -10.719 16.078 1 94.88 122 LYS A C 1
ATOM 943 O O . LYS A 1 122 ? 7.426 -11.461 16.922 1 94.88 122 LYS A O 1
ATOM 948 N N . ILE A 1 123 ? 7.625 -9.953 15.258 1 95.5 123 ILE A N 1
ATOM 949 C CA . ILE A 1 123 ? 9.07 -10.148 15.219 1 95.5 123 ILE A CA 1
ATOM 950 C C . ILE A 1 123 ? 9.758 -9.07 16.047 1 95.5 123 ILE A C 1
ATOM 952 O O . ILE A 1 123 ? 10.977 -9.109 16.25 1 95.5 123 ILE A O 1
ATOM 956 N N . GLY A 1 124 ? 9.039 -8.055 16.484 1 92.12 124 GLY A N 1
ATOM 957 C CA . GLY A 1 124 ? 9.562 -7.008 17.359 1 92.12 124 GLY A CA 1
ATOM 958 C C . GLY A 1 124 ? 10.422 -5.996 16.625 1 92.12 124 GLY A C 1
ATOM 959 O O . GLY A 1 124 ? 11.414 -5.5 17.172 1 92.12 124 GLY A O 1
ATOM 960 N N . THR A 1 125 ? 10.094 -5.734 15.414 1 91.81 125 THR A N 1
ATOM 961 C CA . THR A 1 125 ? 10.953 -4.832 14.656 1 91.81 125 THR A CA 1
ATOM 962 C C . THR A 1 125 ? 10.578 -3.377 14.93 1 91.81 125 THR A C 1
ATOM 964 O O . THR A 1 125 ? 9.43 -3.078 15.281 1 91.81 125 THR A O 1
ATOM 967 N N . LYS A 1 126 ? 11.523 -2.479 14.773 1 87.56 126 LYS A N 1
ATOM 968 C CA . LYS A 1 126 ? 11.359 -1.029 14.82 1 87.56 126 LYS A CA 1
ATOM 969 C C . LYS A 1 126 ? 11.859 -0.375 13.539 1 87.56 126 LYS A C 1
ATOM 971 O O . LYS A 1 126 ? 12.211 0.806 13.531 1 87.56 126 LYS A O 1
ATOM 976 N N . SER A 1 127 ? 11.938 -1.141 12.492 1 90.5 127 SER A N 1
ATOM 977 C CA . SER A 1 127 ? 12.484 -0.69 11.211 1 90.5 127 SER A CA 1
ATOM 978 C C . SER A 1 127 ? 11.367 -0.375 10.219 1 90.5 127 SER A C 1
ATOM 980 O O . SER A 1 127 ? 10.281 0.048 10.617 1 90.5 127 SER A O 1
ATOM 982 N N . LEU A 1 128 ? 11.68 -0.474 8.961 1 91.75 128 LEU A N 1
ATOM 983 C CA . LEU A 1 128 ? 10.758 -0.108 7.887 1 91.75 128 LEU A CA 1
ATOM 984 C C . LEU A 1 128 ? 9.633 -1.126 7.77 1 91.75 128 LEU A C 1
ATOM 986 O O . LEU A 1 128 ? 9.875 -2.334 7.77 1 91.75 128 LEU A O 1
ATOM 990 N N . VAL A 1 129 ? 8.414 -0.658 7.789 1 93.12 129 VAL A N 1
ATOM 991 C CA . VAL A 1 129 ? 7.227 -1.494 7.629 1 93.12 129 VAL A CA 1
ATOM 992 C C . VAL A 1 129 ? 6.309 -0.887 6.57 1 93.12 129 VAL A C 1
ATOM 994 O O . VAL A 1 129 ? 5.914 0.277 6.676 1 93.12 129 VAL A O 1
ATOM 997 N N . SER A 1 130 ? 5.996 -1.709 5.59 1 92.06 130 SER A N 1
ATOM 998 C CA . SER A 1 130 ? 5.16 -1.215 4.496 1 92.06 130 SER A CA 1
ATOM 999 C C . SER A 1 130 ? 4.176 -2.281 4.027 1 92.06 130 SER A C 1
ATOM 1001 O O . SER A 1 130 ? 4.434 -3.479 4.18 1 92.06 130 SER A O 1
ATOM 1003 N N . ALA A 1 131 ? 3.057 -1.795 3.512 1 93.12 131 ALA A N 1
ATOM 1004 C CA . ALA A 1 131 ? 2.018 -2.666 2.969 1 93.12 131 ALA A CA 1
ATOM 1005 C C . ALA A 1 131 ? 1.591 -2.211 1.577 1 93.12 131 ALA A C 1
ATOM 1007 O O . ALA A 1 131 ? 0.633 -1.446 1.435 1 93.12 131 ALA A O 1
ATOM 1008 N N . PRO A 1 132 ? 2.199 -2.775 0.556 1 90.5 132 PRO A N 1
ATOM 1009 C CA . PRO A 1 132 ? 1.777 -2.412 -0.799 1 90.5 132 PRO A CA 1
ATOM 1010 C C . PRO A 1 132 ? 0.448 -3.053 -1.195 1 90.5 132 PRO A C 1
ATOM 1012 O O . PRO A 1 132 ? 0.098 -4.121 -0.688 1 90.5 132 PRO A O 1
ATOM 1015 N N . MET A 1 133 ? -0.274 -2.338 -2.012 1 89.62 133 MET A N 1
ATOM 1016 C CA . MET A 1 133 ? -1.481 -2.879 -2.631 1 89.62 133 MET A CA 1
ATOM 1017 C C . MET A 1 133 ? -1.46 -2.668 -4.141 1 89.62 133 MET A C 1
ATOM 1019 O O . MET A 1 133 ? -1.516 -1.532 -4.613 1 89.62 133 MET A O 1
ATOM 1023 N N . ALA A 1 134 ? -1.418 -3.783 -4.828 1 90.38 134 ALA A N 1
ATOM 1024 C CA . ALA A 1 134 ? -1.355 -3.758 -6.289 1 90.38 134 ALA A CA 1
ATOM 1025 C C . ALA A 1 134 ? -2.148 -4.914 -6.891 1 90.38 134 ALA A C 1
ATOM 1027 O O . ALA A 1 134 ? -1.628 -5.668 -7.719 1 90.38 134 ALA A O 1
ATOM 1028 N N . ALA A 1 135 ? -3.316 -5.055 -6.445 1 90.88 135 ALA A N 1
ATOM 1029 C CA . ALA A 1 135 ? -4.18 -6.129 -6.93 1 90.88 135 ALA A CA 1
ATOM 1030 C C . ALA A 1 135 ? -3.443 -7.465 -6.945 1 90.88 135 ALA A C 1
ATOM 1032 O O . ALA A 1 135 ? -2.842 -7.859 -5.941 1 90.88 135 ALA A O 1
ATOM 1033 N N . CYS A 1 136 ? -3.518 -8.141 -8.094 1 94.44 136 CYS A N 1
ATOM 1034 C CA . CYS A 1 136 ? -2.934 -9.477 -8.156 1 94.44 136 CYS A CA 1
ATOM 1035 C C . CYS A 1 136 ? -1.412 -9.398 -8.219 1 94.44 136 CYS A C 1
ATOM 1037 O O . CYS A 1 136 ? -0.731 -10.414 -8.039 1 94.44 136 CYS A O 1
ATOM 1039 N N . ALA A 1 137 ? -0.833 -8.203 -8.352 1 94.75 137 ALA A N 1
ATOM 1040 C CA . ALA A 1 137 ? 0.618 -8.047 -8.398 1 94.75 137 ALA A CA 1
ATOM 1041 C C . ALA A 1 137 ? 1.173 -7.668 -7.031 1 94.75 137 ALA A C 1
ATOM 1043 O O . ALA A 1 137 ? 2.365 -7.383 -6.895 1 94.75 137 ALA A O 1
ATOM 1044 N N . THR A 1 138 ? 0.403 -7.715 -6.027 1 95.5 138 THR A N 1
ATOM 1045 C CA . THR A 1 138 ? 0.756 -7.281 -4.68 1 95.5 138 THR A CA 1
ATOM 1046 C C . THR A 1 138 ? 1.966 -8.055 -4.16 1 95.5 138 THR A C 1
ATOM 1048 O O . THR A 1 138 ? 2.9 -7.465 -3.617 1 95.5 138 THR A O 1
ATOM 1051 N N . GLY A 1 139 ? 1.976 -9.344 -4.309 1 97.5 139 GLY A N 1
ATOM 1052 C CA . GLY A 1 139 ? 3.098 -10.148 -3.85 1 97.5 139 GLY A CA 1
ATOM 1053 C C . GLY A 1 139 ? 4.406 -9.781 -4.52 1 97.5 139 GLY A C 1
ATOM 1054 O O . GLY A 1 139 ? 5.453 -9.742 -3.871 1 97.5 139 GLY A O 1
ATOM 1055 N N . VAL A 1 140 ? 4.359 -9.5 -5.809 1 97 140 VAL A N 1
ATOM 1056 C CA . VAL A 1 140 ? 5.543 -9.109 -6.57 1 97 140 VAL A CA 1
ATOM 1057 C C . VAL A 1 140 ? 6.07 -7.773 -6.051 1 97 140 VAL A C 1
ATOM 1059 O O . VAL A 1 140 ? 7.281 -7.605 -5.871 1 97 140 VAL A O 1
ATOM 1062 N N . TRP A 1 141 ? 5.18 -6.895 -5.77 1 94.81 141 TRP A N 1
ATOM 1063 C CA . TRP A 1 141 ? 5.57 -5.586 -5.25 1 94.81 141 TRP A CA 1
ATOM 1064 C C . TRP A 1 141 ? 6.207 -5.719 -3.869 1 94.81 141 TRP A C 1
ATOM 1066 O O . TRP A 1 141 ? 7.121 -4.961 -3.527 1 94.81 141 TRP A O 1
ATOM 1076 N N . ALA A 1 142 ? 5.668 -6.613 -3.096 1 97.19 142 ALA A N 1
ATOM 1077 C CA . ALA A 1 142 ? 6.262 -6.828 -1.779 1 97.19 142 ALA A CA 1
ATOM 1078 C C . ALA A 1 142 ? 7.719 -7.266 -1.901 1 97.19 142 ALA A C 1
ATOM 1080 O O . ALA A 1 142 ? 8.594 -6.73 -1.219 1 97.19 142 ALA A O 1
ATOM 1081 N N . VAL A 1 143 ? 8.008 -8.164 -2.777 1 97.69 143 VAL A N 1
ATOM 1082 C CA . VAL A 1 143 ? 9.367 -8.672 -2.973 1 97.69 143 VAL A CA 1
ATOM 1083 C C . VAL A 1 143 ? 10.25 -7.566 -3.549 1 97.69 143 VAL A C 1
ATOM 1085 O O . VAL A 1 143 ? 11.367 -7.344 -3.066 1 97.69 143 VAL A O 1
ATOM 1088 N N . ALA A 1 144 ? 9.758 -6.871 -4.559 1 94.56 144 ALA A N 1
ATOM 1089 C CA . ALA A 1 144 ? 10.516 -5.793 -5.184 1 94.56 144 ALA A CA 1
ATOM 1090 C C . ALA A 1 144 ? 10.922 -4.738 -4.156 1 94.56 144 ALA A C 1
ATOM 1092 O O . ALA A 1 144 ? 12.078 -4.305 -4.133 1 94.56 144 ALA A O 1
ATOM 1093 N N . THR A 1 145 ? 9.992 -4.371 -3.324 1 93.62 145 THR A N 1
ATOM 1094 C CA . THR A 1 145 ? 10.258 -3.367 -2.297 1 93.62 145 THR A CA 1
ATOM 1095 C C . THR A 1 145 ? 11.312 -3.861 -1.316 1 93.62 145 THR A C 1
ATOM 1097 O O . THR A 1 145 ? 12.234 -3.123 -0.969 1 93.62 145 THR A O 1
ATOM 1100 N N . GLY A 1 146 ? 11.172 -5.086 -0.875 1 95.06 146 GLY A N 1
ATOM 1101 C CA . GLY A 1 146 ? 12.148 -5.652 0.036 1 95.06 146 GLY A CA 1
ATOM 1102 C C . GLY A 1 146 ? 13.555 -5.684 -0.541 1 95.06 146 GLY A C 1
ATOM 1103 O O . GLY A 1 146 ? 14.523 -5.371 0.154 1 95.06 146 GLY A O 1
ATOM 1104 N N . VAL A 1 147 ? 13.68 -6.027 -1.794 1 93.44 147 VAL A N 1
ATOM 1105 C CA . VAL A 1 147 ? 14.969 -6.078 -2.467 1 93.44 147 VAL A CA 1
ATOM 1106 C C . VAL A 1 147 ? 15.594 -4.684 -2.486 1 93.44 147 VAL A C 1
ATOM 1108 O O . VAL A 1 147 ? 16.781 -4.531 -2.215 1 93.44 147 VAL A O 1
ATOM 1111 N N . GLU A 1 148 ? 14.789 -3.678 -2.777 1 89.38 148 GLU A N 1
ATOM 1112 C CA . GLU A 1 148 ? 15.297 -2.314 -2.842 1 89.38 148 GLU A CA 1
ATOM 1113 C C . GLU A 1 148 ? 15.758 -1.828 -1.47 1 89.38 148 GLU A C 1
ATOM 1115 O O . GLU A 1 148 ? 16.719 -1.065 -1.362 1 89.38 148 GLU A O 1
ATOM 1120 N N . TRP A 1 149 ? 15.008 -2.219 -0.411 1 90.19 149 TRP A N 1
ATOM 1121 C CA . TRP A 1 149 ? 15.398 -1.819 0.937 1 90.19 149 TRP A CA 1
ATOM 1122 C C . TRP A 1 149 ? 16.75 -2.424 1.315 1 90.19 149 TRP A C 1
ATOM 1124 O O . TRP A 1 149 ? 17.562 -1.781 1.99 1 90.19 149 TRP A O 1
ATOM 1134 N N . LEU A 1 150 ? 16.984 -3.625 0.904 1 91.62 150 LEU A N 1
ATOM 1135 C CA . LEU A 1 150 ? 18.266 -4.258 1.15 1 91.62 150 LEU A CA 1
ATOM 1136 C C . LEU A 1 150 ? 19.375 -3.551 0.375 1 91.62 150 LEU A C 1
ATOM 1138 O O . LEU A 1 150 ? 20.469 -3.332 0.904 1 91.62 150 LEU A O 1
ATOM 1142 N N . ARG A 1 151 ? 19.109 -3.211 -0.804 1 85.25 151 ARG A N 1
ATOM 1143 C CA . ARG A 1 151 ? 20.094 -2.521 -1.637 1 85.25 151 ARG A CA 1
ATOM 1144 C C . ARG A 1 151 ? 20.453 -1.16 -1.049 1 85.25 151 ARG A C 1
ATOM 1146 O O . ARG A 1 151 ? 21.594 -0.717 -1.147 1 85.25 151 ARG A O 1
ATOM 1153 N N . ARG A 1 152 ? 19.406 -0.489 -0.48 1 78.94 152 ARG A N 1
ATOM 1154 C CA . ARG A 1 152 ? 19.609 0.82 0.13 1 78.94 152 ARG A CA 1
ATOM 1155 C C . ARG A 1 152 ? 20.531 0.72 1.345 1 78.94 152 ARG A C 1
ATOM 1157 O O . ARG A 1 152 ? 21.234 1.676 1.682 1 78.94 152 ARG A O 1
ATOM 1164 N N . GLY A 1 153 ? 20.453 -0.396 2.1 1 81.56 153 GLY A N 1
ATOM 1165 C CA . GLY A 1 153 ? 21.359 -0.628 3.219 1 81.56 153 GLY A CA 1
ATOM 1166 C C . GLY A 1 153 ? 20.75 -0.249 4.559 1 81.56 153 GLY A C 1
ATOM 1167 O O . GLY A 1 153 ? 21.375 -0.458 5.605 1 81.56 153 GLY A O 1
ATOM 1168 N N . GLN A 1 154 ? 19.562 0.259 4.586 1 77.12 154 GLN A N 1
ATOM 1169 C CA . GLN A 1 154 ? 18.922 0.604 5.848 1 77.12 154 GLN A CA 1
ATOM 1170 C C . GLN A 1 154 ? 18.516 -0.649 6.625 1 77.12 154 GLN A C 1
ATOM 1172 O O . GLN A 1 154 ? 18.453 -0.63 7.855 1 77.12 154 GLN A O 1
ATOM 1177 N N . CYS A 1 155 ? 18.188 -1.666 5.906 1 86.56 155 CYS A N 1
ATOM 1178 C CA . CYS A 1 155 ? 17.891 -2.975 6.484 1 86.56 155 CYS A CA 1
ATOM 1179 C C . CYS A 1 155 ? 18.875 -4.027 5.965 1 86.56 155 CYS A C 1
ATOM 1181 O O . CYS A 1 155 ? 19.266 -3.992 4.801 1 86.56 155 CYS A O 1
ATOM 1183 N N . SER A 1 156 ? 19.266 -4.902 6.867 1 88.81 156 SER A N 1
ATOM 1184 C CA . SER A 1 156 ? 20.125 -5.996 6.422 1 88.81 156 SER A CA 1
ATOM 1185 C C . SER A 1 156 ? 19.312 -7.27 6.195 1 88.81 156 SER A C 1
ATOM 1187 O O . SER A 1 156 ? 19.797 -8.227 5.586 1 88.81 156 SER A O 1
ATOM 1189 N N . ARG A 1 157 ? 18.156 -7.324 6.672 1 95.12 157 ARG A N 1
ATOM 1190 C CA . ARG A 1 157 ? 17.203 -8.406 6.457 1 95.12 157 ARG A CA 1
ATOM 1191 C C . ARG A 1 157 ? 15.781 -7.867 6.281 1 95.12 157 ARG A C 1
ATOM 1193 O O . ARG A 1 157 ? 15.43 -6.848 6.867 1 95.12 157 ARG A O 1
ATOM 1200 N N . VAL A 1 158 ? 15.039 -8.516 5.473 1 97.44 158 VAL A N 1
ATOM 1201 C CA . VAL A 1 158 ? 13.672 -8.086 5.215 1 97.44 158 VAL A CA 1
ATOM 1202 C C . VAL A 1 158 ? 12.758 -9.305 5.109 1 97.44 158 VAL A C 1
ATOM 1204 O O . VAL A 1 158 ? 13.133 -10.328 4.527 1 97.44 158 VAL A O 1
ATOM 1207 N N . ILE A 1 159 ? 11.602 -9.242 5.727 1 98.5 159 ILE A N 1
ATOM 1208 C CA . ILE A 1 159 ? 10.531 -10.219 5.539 1 98.5 159 ILE A CA 1
ATOM 1209 C C . ILE A 1 159 ? 9.531 -9.688 4.516 1 98.5 159 ILE A C 1
ATOM 1211 O O . ILE A 1 159 ? 8.984 -8.594 4.676 1 98.5 159 ILE A O 1
ATOM 1215 N N . VAL A 1 160 ? 9.32 -10.406 3.428 1 98.69 160 VAL A N 1
ATOM 1216 C CA . VAL A 1 160 ? 8.383 -9.992 2.389 1 98.69 160 VAL A CA 1
ATOM 1217 C C . VAL A 1 160 ? 7.316 -11.07 2.195 1 98.69 160 VAL A C 1
ATOM 1219 O O . VAL A 1 160 ? 7.574 -12.258 2.432 1 98.69 160 VAL A O 1
ATOM 1222 N N . GLY A 1 161 ? 6.113 -10.641 1.781 1 98.62 161 GLY A N 1
ATOM 1223 C CA . GLY A 1 161 ? 5.062 -11.609 1.534 1 98.62 161 GLY A CA 1
ATOM 1224 C C . GLY A 1 161 ? 3.721 -10.977 1.229 1 98.62 161 GLY A C 1
ATOM 1225 O O . GLY A 1 161 ? 3.641 -9.773 0.979 1 98.62 161 GLY A O 1
ATOM 1226 N N . ALA A 1 162 ? 2.715 -11.797 1.162 1 98.56 162 ALA A N 1
ATOM 1227 C CA . ALA A 1 162 ? 1.338 -11.375 0.923 1 98.56 162 ALA A CA 1
ATOM 1228 C C . ALA A 1 162 ? 0.347 -12.43 1.408 1 98.56 162 ALA A C 1
ATOM 1230 O O . ALA A 1 162 ? 0.698 -13.602 1.541 1 98.56 162 ALA A O 1
ATOM 1231 N N . VAL A 1 163 ? -0.841 -11.977 1.701 1 98.31 163 VAL A N 1
ATOM 1232 C CA . VAL A 1 163 ? -1.932 -12.844 2.135 1 98.31 163 VAL A CA 1
ATOM 1233 C C . VAL A 1 163 ? -3.252 -12.344 1.553 1 98.31 163 VAL A C 1
ATOM 1235 O O . VAL A 1 163 ? -3.479 -11.133 1.46 1 98.31 163 VAL A O 1
ATOM 1238 N N . ASP A 1 164 ? -4.051 -13.281 1.095 1 97.38 164 ASP A N 1
ATOM 1239 C CA . ASP A 1 164 ? -5.418 -12.945 0.714 1 97.38 164 ASP A CA 1
ATOM 1240 C C . ASP A 1 164 ? -6.367 -14.117 0.987 1 97.38 164 ASP A C 1
ATOM 1242 O O . ASP A 1 164 ? -6.039 -15.266 0.694 1 97.38 164 ASP A O 1
ATOM 1246 N N . THR A 1 165 ? -7.43 -13.844 1.56 1 96.94 165 THR A N 1
ATOM 1247 C CA . THR A 1 165 ? -8.609 -14.695 1.664 1 96.94 165 THR A CA 1
ATOM 1248 C C . THR A 1 165 ? -9.812 -14.047 0.987 1 96.94 165 THR A C 1
ATOM 1250 O O . THR A 1 165 ? -10.719 -13.555 1.662 1 96.94 165 THR A O 1
ATOM 1253 N N . PRO A 1 166 ? -9.82 -14.086 -0.311 1 96.31 166 PRO A N 1
ATOM 1254 C CA . PRO A 1 166 ? -10.719 -13.211 -1.077 1 96.31 166 PRO A CA 1
ATOM 1255 C C . PRO A 1 166 ? -12.125 -13.789 -1.218 1 96.31 166 PRO A C 1
ATOM 1257 O O . PRO A 1 166 ? -12.992 -13.164 -1.835 1 96.31 166 PRO A O 1
ATOM 1260 N N . ILE A 1 167 ? -12.359 -14.953 -0.678 1 97 167 ILE A N 1
ATOM 1261 C CA . ILE A 1 167 ? -13.672 -15.586 -0.802 1 97 167 ILE A CA 1
ATOM 1262 C C . ILE A 1 167 ? -14.641 -14.945 0.183 1 97 167 ILE A C 1
ATOM 1264 O O . ILE A 1 167 ? -14.828 -15.445 1.294 1 97 167 ILE A O 1
ATOM 1268 N N . THR A 1 168 ? -15.273 -13.836 -0.227 1 95 168 THR A N 1
ATOM 1269 C CA . THR A 1 168 ? -16.266 -13.078 0.513 1 95 168 THR A CA 1
ATOM 1270 C C . THR A 1 168 ? -17.5 -12.805 -0.355 1 95 168 THR A C 1
ATOM 1272 O O . THR A 1 168 ? -17.422 -12.867 -1.584 1 95 168 THR A O 1
ATOM 1275 N N . PRO A 1 169 ? -18.625 -12.477 0.264 1 92.88 169 PRO A N 1
ATOM 1276 C CA . PRO A 1 169 ? -19.812 -12.203 -0.531 1 92.88 169 PRO A CA 1
ATOM 1277 C C . PRO A 1 169 ? -19.609 -11.094 -1.558 1 92.88 169 PRO A C 1
ATOM 1279 O O . PRO A 1 169 ? -19.984 -11.242 -2.721 1 92.88 169 PRO A O 1
ATOM 1282 N N . LEU A 1 170 ? -18.984 -10.039 -1.173 1 92.56 170 LEU A N 1
ATOM 1283 C CA . LEU A 1 170 ? -18.797 -8.906 -2.072 1 92.56 170 LEU A CA 1
ATOM 1284 C C . LEU A 1 170 ? -17.844 -9.266 -3.215 1 92.56 170 LEU A C 1
ATOM 1286 O O . LEU A 1 170 ? -18.109 -8.914 -4.367 1 92.56 170 LEU A O 1
ATOM 1290 N N . THR A 1 171 ? -16.75 -9.969 -2.914 1 94.25 171 THR A N 1
ATOM 1291 C CA . THR A 1 171 ? -15.789 -10.367 -3.943 1 94.25 171 THR A CA 1
ATOM 1292 C C . THR A 1 171 ? -16.438 -11.336 -4.934 1 94.25 171 THR A C 1
ATOM 1294 O O . THR A 1 171 ? -16.266 -11.195 -6.145 1 94.25 171 THR A O 1
ATOM 1297 N N . LEU A 1 172 ? -17.156 -12.289 -4.406 1 95.31 172 LEU A N 1
ATOM 1298 C CA . LEU A 1 172 ? -17.844 -13.258 -5.258 1 95.31 172 LEU A CA 1
ATOM 1299 C C . LEU A 1 172 ? -18.875 -12.586 -6.152 1 95.31 172 LEU A C 1
ATOM 1301 O O . LEU A 1 172 ? -18.969 -12.891 -7.34 1 95.31 172 LEU A O 1
ATOM 1305 N N . ALA A 1 173 ? -19.594 -11.641 -5.594 1 93.06 173 ALA A N 1
ATOM 1306 C CA . ALA A 1 173 ? -20.594 -10.898 -6.371 1 93.06 173 ALA A CA 1
ATOM 1307 C C . ALA A 1 173 ? -19.922 -10.086 -7.477 1 93.06 173 ALA A C 1
ATOM 1309 O O . ALA A 1 173 ? -20.406 -10.047 -8.609 1 93.06 173 ALA A O 1
ATOM 1310 N N . GLY A 1 174 ? -18.859 -9.422 -7.141 1 92.81 174 GLY A N 1
ATOM 1311 C CA . GLY A 1 174 ? -18.141 -8.609 -8.109 1 92.81 174 GLY A CA 1
ATOM 1312 C C . GLY A 1 174 ? -17.578 -9.414 -9.273 1 92.81 174 GLY A C 1
ATOM 1313 O O . GLY A 1 174 ? -17.828 -9.078 -10.438 1 92.81 174 GLY A O 1
ATOM 1314 N N . PHE A 1 175 ? -16.938 -10.477 -8.984 1 93.94 175 PHE A N 1
ATOM 1315 C CA . PHE A 1 175 ? -16.312 -11.281 -10.023 1 93.94 175 PHE A CA 1
ATOM 1316 C C . PHE A 1 175 ? -17.359 -12.008 -10.852 1 93.94 175 PHE A C 1
ATOM 1318 O O . PHE A 1 175 ? -17.172 -12.211 -12.055 1 93.94 175 PHE A O 1
ATOM 1325 N N . ARG A 1 176 ? -18.391 -12.375 -10.188 1 93.62 176 ARG A N 1
ATOM 1326 C CA . ARG A 1 176 ? -19.5 -12.969 -10.93 1 93.62 176 ARG A CA 1
ATOM 1327 C C . ARG A 1 176 ? -20.062 -11.992 -11.953 1 93.62 176 ARG A C 1
ATOM 1329 O O . ARG A 1 176 ? -20.281 -12.359 -13.109 1 93.62 176 ARG A O 1
ATOM 1336 N N . GLN A 1 177 ? -20.328 -10.82 -11.484 1 92.19 177 GLN A N 1
ATOM 1337 C CA . GLN A 1 177 ? -20.922 -9.805 -12.352 1 92.19 177 GLN A CA 1
ATOM 1338 C C . GLN A 1 177 ? -19.969 -9.438 -13.492 1 92.19 177 GLN A C 1
ATOM 1340 O O . GLN A 1 177 ? -20.406 -9.07 -14.586 1 92.19 177 GLN A O 1
ATOM 1345 N N . MET A 1 178 ? -18.703 -9.641 -13.289 1 90.56 178 MET A N 1
ATOM 1346 C CA . MET A 1 178 ? -17.688 -9.367 -14.312 1 90.56 178 MET A CA 1
ATOM 1347 C C . MET A 1 178 ? -17.578 -10.531 -15.289 1 90.56 178 MET A C 1
ATOM 1349 O O . MET A 1 178 ? -16.953 -10.406 -16.344 1 90.56 178 MET A O 1
ATOM 1353 N N . GLY A 1 179 ? -18.156 -11.617 -14.945 1 91.44 179 GLY A N 1
ATOM 1354 C CA . GLY A 1 179 ? -18.062 -12.805 -15.773 1 91.44 179 GLY A CA 1
ATOM 1355 C C . GLY A 1 179 ? -16.688 -13.461 -15.711 1 91.44 179 GLY A C 1
ATOM 1356 O O . GLY A 1 179 ? -16.281 -14.141 -16.656 1 91.44 179 GLY A O 1
ATOM 1357 N N . ALA A 1 180 ? -15.992 -13.312 -14.562 1 92.62 180 ALA A N 1
ATOM 1358 C CA . ALA A 1 180 ? -14.602 -13.758 -14.477 1 92.62 180 ALA A CA 1
ATOM 1359 C C . ALA A 1 180 ? -14.508 -15.125 -13.797 1 92.62 180 ALA A C 1
ATOM 1361 O O . ALA A 1 180 ? -13.484 -15.805 -13.891 1 92.62 180 ALA A O 1
ATOM 1362 N N . LEU A 1 181 ? -15.586 -15.562 -13.141 1 96.31 181 LEU A N 1
ATOM 1363 C CA . LEU A 1 181 ? -15.531 -16.797 -12.359 1 96.31 181 LEU A CA 1
ATOM 1364 C C . LEU A 1 181 ? -15.773 -18.016 -13.234 1 96.31 181 LEU A C 1
ATOM 1366 O O . LEU A 1 181 ? -16.625 -17.984 -14.125 1 96.31 181 LEU A O 1
ATOM 1370 N N . ALA A 1 182 ? -15.016 -19 -12.953 1 97 182 ALA A N 1
ATOM 1371 C CA . ALA A 1 182 ? -15.234 -20.281 -13.609 1 97 182 ALA A CA 1
ATOM 1372 C C . ALA A 1 182 ? -16.438 -21.016 -13.023 1 97 182 ALA A C 1
ATOM 1374 O O . ALA A 1 182 ? -16.828 -20.766 -11.875 1 97 182 ALA A O 1
ATOM 1375 N N . LYS A 1 183 ? -16.938 -21.984 -13.828 1 94.62 183 LYS A N 1
ATOM 1376 C CA . LYS A 1 183 ? -18.125 -22.734 -13.398 1 94.62 183 LYS A CA 1
ATOM 1377 C C . LYS A 1 183 ? -17.75 -24.141 -12.914 1 94.62 183 LYS A C 1
ATOM 1379 O O . LYS A 1 183 ? -18.406 -24.703 -12.055 1 94.62 183 LYS A O 1
ATOM 1384 N N . ASP A 1 184 ? -16.688 -24.641 -13.477 1 93.06 184 ASP A N 1
ATOM 1385 C CA . ASP A 1 184 ? -16.406 -26.047 -13.227 1 93.06 184 ASP A CA 1
ATOM 1386 C C . ASP A 1 184 ? -15.047 -26.219 -12.555 1 93.06 184 ASP A C 1
ATOM 1388 O O . ASP A 1 184 ? -14.859 -27.141 -11.75 1 93.06 184 ASP A O 1
ATOM 1392 N N . GLY A 1 185 ? -14.133 -25.484 -12.875 1 96 185 GLY A N 1
ATOM 1393 C CA . GLY A 1 185 ? -12.766 -25.594 -12.398 1 96 185 GLY A CA 1
ATOM 1394 C C . GLY A 1 185 ? -11.836 -24.562 -13.016 1 96 185 GLY A C 1
ATOM 1395 O O . GLY A 1 185 ? -12.266 -23.734 -13.828 1 96 185 GLY A O 1
ATOM 1396 N N . CYS A 1 186 ? -10.641 -24.562 -12.555 1 97.56 186 CYS A N 1
ATOM 1397 C CA . CYS A 1 186 ? -9.617 -23.656 -13.078 1 97.56 186 CYS A CA 1
ATOM 1398 C C . CYS A 1 186 ? -8.688 -24.406 -14.039 1 97.56 186 CYS A C 1
ATOM 1400 O O . CYS A 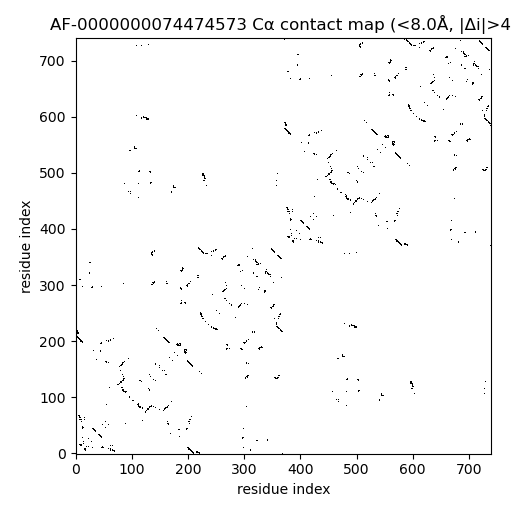1 186 ? -7.988 -25.328 -13.641 1 97.56 186 CYS A O 1
ATOM 1402 N N . PHE A 1 187 ? -8.656 -24 -15.289 1 97.94 187 PHE A N 1
ATOM 1403 C CA . PHE A 1 187 ? -7.914 -24.703 -16.344 1 97.94 187 PHE A CA 1
ATOM 1404 C C . PHE A 1 187 ? -7.055 -23.719 -17.125 1 97.94 187 PHE A C 1
ATOM 1406 O O . PHE A 1 187 ? -7.27 -23.531 -18.328 1 97.94 187 PHE A O 1
ATOM 1413 N N . PRO A 1 188 ? -6.004 -23.188 -16.5 1 98.31 188 PRO A N 1
ATOM 1414 C CA . PRO A 1 188 ? -5.168 -22.219 -17.219 1 98.31 188 PRO A CA 1
ATOM 1415 C C . PRO A 1 188 ? -4.637 -22.766 -18.547 1 98.31 188 PRO A C 1
ATOM 1417 O O . PRO A 1 188 ? -4.086 -23.859 -18.578 1 98.31 188 PRO A O 1
ATOM 1420 N N . PHE A 1 189 ? -4.859 -22.016 -19.672 1 98.44 189 PHE A N 1
ATOM 1421 C CA . PHE A 1 189 ? -4.328 -22.219 -21.016 1 98.44 189 PHE A CA 1
ATOM 1422 C C . PHE A 1 189 ? -4.98 -23.422 -21.672 1 98.44 189 PHE A C 1
ATOM 1424 O O . PHE A 1 189 ? -4.562 -23.844 -22.75 1 98.44 189 PHE A O 1
ATOM 1431 N N . ASP A 1 190 ? -5.957 -24 -21.016 1 98.5 190 ASP A N 1
ATOM 1432 C CA . ASP A 1 190 ? -6.688 -25.125 -21.594 1 98.5 190 ASP A CA 1
ATOM 1433 C C . ASP A 1 190 ? -7.789 -24.641 -22.531 1 98.5 190 ASP A C 1
ATOM 1435 O O . ASP A 1 190 ? -8.336 -23.547 -22.344 1 98.5 190 ASP A O 1
ATOM 1439 N N . GLN A 1 191 ? -8.125 -25.438 -23.438 1 97.56 191 GLN A N 1
ATOM 1440 C CA . GLN A 1 191 ? -9.188 -25.109 -24.391 1 97.56 191 GLN A CA 1
ATOM 1441 C C . GLN A 1 191 ? -10.531 -24.953 -23.672 1 97.56 191 GLN A C 1
ATOM 1443 O O . GLN A 1 191 ? -11.383 -24.188 -24.125 1 97.56 191 GLN A O 1
ATOM 1448 N N . GLU A 1 192 ? -10.672 -25.547 -22.594 1 96.5 192 GLU A N 1
ATOM 1449 C CA . GLU A 1 192 ? -11.953 -25.578 -21.906 1 96.5 192 GLU A CA 1
ATOM 1450 C C . GLU A 1 192 ? -11.984 -24.531 -20.781 1 96.5 192 GLU A C 1
ATOM 1452 O O . GLU A 1 192 ? -12.906 -24.531 -19.953 1 96.5 192 GLU A O 1
ATOM 1457 N N . ARG A 1 193 ? -10.992 -23.672 -20.75 1 96.62 193 ARG A N 1
ATOM 1458 C CA . ARG A 1 193 ? -10.945 -22.703 -19.656 1 96.62 193 ARG A CA 1
ATOM 1459 C C . ARG A 1 193 ? -12.156 -21.766 -19.703 1 96.62 193 ARG A C 1
ATOM 1461 O O . ARG A 1 193 ? -12.586 -21.359 -20.781 1 96.62 193 ARG A O 1
ATOM 1468 N N . GLN A 1 194 ? -12.703 -21.406 -18.516 1 94.06 194 GLN A N 1
ATOM 1469 C CA . GLN A 1 194 ? -13.914 -20.594 -18.438 1 94.06 194 GLN A CA 1
ATOM 1470 C C . GLN A 1 194 ? -13.68 -19.359 -17.578 1 94.06 194 GLN A C 1
ATOM 1472 O O . GLN A 1 194 ? -14.531 -18.453 -17.547 1 94.06 194 GLN A O 1
ATOM 1477 N N . GLY A 1 195 ? -12.633 -19.328 -16.859 1 95.81 195 GLY A N 1
ATOM 1478 C CA . GLY A 1 195 ? -12.398 -18.25 -15.906 1 95.81 195 GLY A CA 1
ATOM 1479 C C . GLY A 1 195 ? -11.555 -18.672 -14.719 1 95.81 195 GLY A C 1
ATOM 1480 O O . GLY A 1 195 ? -10.969 -19.766 -14.719 1 95.81 195 GLY A O 1
ATOM 1481 N N . LEU A 1 196 ? -11.523 -17.766 -13.758 1 96.94 196 LEU A N 1
ATOM 1482 C CA . LEU A 1 196 ? -10.672 -18.062 -12.602 1 96.94 196 LEU A CA 1
ATOM 1483 C C . LEU A 1 196 ? -11.492 -18.672 -11.469 1 96.94 196 LEU A C 1
ATOM 1485 O O . LEU A 1 196 ? -12.719 -18.531 -11.438 1 96.94 196 LEU A O 1
ATOM 1489 N N . VAL A 1 197 ? -10.852 -19.422 -10.68 1 98.38 197 VAL A N 1
ATOM 1490 C CA . VAL A 1 197 ? -11.359 -19.938 -9.414 1 98.38 197 VAL A CA 1
ATOM 1491 C C . VAL A 1 197 ? -10.641 -19.25 -8.258 1 98.38 197 VAL A C 1
ATOM 1493 O O . VAL A 1 197 ? -9.414 -19.203 -8.219 1 98.38 197 VAL A O 1
ATOM 1496 N N . LEU A 1 198 ? -11.422 -18.719 -7.328 1 98.19 198 LEU A N 1
ATOM 1497 C CA . LEU A 1 198 ? -10.797 -18.031 -6.203 1 98.19 198 LEU A CA 1
ATOM 1498 C C . LEU A 1 198 ? -10.25 -19.016 -5.191 1 98.19 198 LEU A C 1
ATOM 1500 O O . LEU A 1 198 ? -10.883 -20.047 -4.91 1 98.19 198 LEU A O 1
ATOM 1504 N N . GLY A 1 199 ? -9.094 -18.797 -4.738 1 98.5 199 GLY A N 1
ATOM 1505 C CA . GLY A 1 199 ? -8.453 -19.516 -3.656 1 98.5 199 GLY A CA 1
ATOM 1506 C C . GLY A 1 199 ? -7.879 -18.609 -2.584 1 98.5 199 GLY A C 1
ATOM 1507 O O . GLY A 1 199 ? -7.91 -17.391 -2.721 1 98.5 199 GLY A O 1
ATOM 1508 N N . GLU A 1 200 ? -7.438 -19.172 -1.471 1 98.44 200 GLU A N 1
ATOM 1509 C CA . GLU A 1 200 ? -6.832 -18.422 -0.377 1 98.44 200 GLU A CA 1
ATOM 1510 C C . GLU A 1 200 ? -5.414 -18.906 -0.088 1 98.44 200 GLU A C 1
ATOM 1512 O O . GLU A 1 200 ? -5.113 -20.094 -0.264 1 98.44 200 GLU A O 1
ATOM 1517 N N . ALA A 1 201 ? -4.547 -18 0.27 1 98.81 201 ALA A N 1
ATOM 1518 C CA . ALA A 1 201 ? -3.17 -18.391 0.562 1 98.81 201 ALA A CA 1
ATOM 1519 C C . ALA A 1 201 ? -2.438 -17.281 1.318 1 98.81 201 ALA A C 1
ATOM 1521 O O . ALA A 1 201 ? -2.9 -16.141 1.364 1 98.81 201 ALA A O 1
ATOM 1522 N N . ALA A 1 202 ? -1.41 -17.625 1.955 1 98.75 202 ALA A N 1
ATOM 1523 C CA . ALA A 1 202 ? -0.391 -16.734 2.502 1 98.75 202 ALA A CA 1
ATOM 1524 C C . ALA A 1 202 ? 1.012 -17.266 2.217 1 98.75 202 ALA A C 1
ATOM 1526 O O . ALA A 1 202 ? 1.262 -18.469 2.322 1 98.75 202 ALA A O 1
ATOM 1527 N N . GLY A 1 203 ? 1.87 -16.422 1.742 1 98.88 203 GLY A N 1
ATOM 1528 C CA . GLY A 1 203 ? 3.273 -16.734 1.532 1 98.88 203 GLY A CA 1
ATOM 1529 C C . GLY A 1 203 ? 4.211 -15.695 2.109 1 98.88 203 GLY A C 1
ATOM 1530 O O . GLY A 1 203 ? 3.926 -14.5 2.053 1 98.88 203 GLY A O 1
ATOM 1531 N N . VAL A 1 204 ? 5.312 -16.188 2.652 1 98.75 204 VAL A N 1
ATOM 1532 C CA . VAL A 1 204 ? 6.324 -15.328 3.254 1 98.75 204 VAL A CA 1
ATOM 1533 C C . VAL A 1 204 ? 7.715 -15.805 2.859 1 98.75 204 VAL A C 1
ATOM 1535 O O . VAL A 1 204 ? 7.98 -17.016 2.832 1 98.75 204 VAL A O 1
ATOM 1538 N N . ILE A 1 205 ? 8.594 -14.875 2.527 1 98.44 205 ILE A N 1
ATOM 1539 C CA . ILE A 1 205 ? 9.992 -15.164 2.234 1 98.44 205 ILE A CA 1
ATOM 1540 C C . ILE A 1 205 ? 10.891 -14.258 3.07 1 98.44 205 ILE A C 1
ATOM 1542 O O . ILE A 1 205 ? 10.594 -13.07 3.256 1 98.44 205 ILE A O 1
ATOM 1546 N N . LEU A 1 206 ? 11.938 -14.812 3.627 1 97.81 206 LEU A N 1
ATOM 1547 C CA . LEU A 1 206 ? 12.961 -14.078 4.355 1 97.81 206 LEU A CA 1
ATOM 1548 C C . LEU A 1 206 ? 14.164 -13.789 3.461 1 97.81 206 LEU A C 1
ATOM 1550 O O . LEU A 1 206 ? 14.766 -14.711 2.91 1 97.81 206 LEU A O 1
ATOM 1554 N N . LEU A 1 207 ? 14.484 -12.477 3.297 1 96.44 207 LEU A N 1
ATOM 1555 C CA . LEU A 1 207 ? 15.555 -12.039 2.404 1 96.44 207 LEU A CA 1
ATOM 1556 C C . LEU A 1 207 ? 16.719 -11.453 3.197 1 96.44 207 LEU A C 1
ATOM 1558 O O . LEU A 1 207 ? 16.516 -10.773 4.203 1 96.44 207 LEU A O 1
ATOM 1562 N N . GLU A 1 208 ? 17.875 -11.727 2.74 1 93.56 208 GLU A N 1
ATOM 1563 C CA . GLU A 1 208 ? 19.109 -11.141 3.289 1 93.56 208 GLU A CA 1
ATOM 1564 C C . GLU A 1 208 ? 20.109 -10.844 2.188 1 93.56 208 GLU A C 1
ATOM 1566 O O . GLU A 1 208 ? 20.062 -11.445 1.109 1 93.56 208 GLU A O 1
ATOM 1571 N N . ASN A 1 209 ? 20.953 -9.836 2.488 1 88 209 ASN A N 1
ATOM 1572 C CA . ASN A 1 209 ? 22.094 -9.625 1.603 1 88 209 ASN A CA 1
ATOM 1573 C C . ASN A 1 209 ? 23.141 -10.727 1.758 1 88 209 ASN A C 1
ATOM 1575 O O . ASN A 1 209 ? 23.375 -11.219 2.863 1 88 209 ASN A O 1
ATOM 1579 N N . GLN A 1 210 ? 23.609 -11.172 0.627 1 71.69 210 GLN A N 1
ATOM 1580 C CA . GLN A 1 210 ? 24.531 -12.297 0.585 1 71.69 210 GLN A CA 1
ATOM 1581 C C . GLN A 1 210 ? 25.797 -12 1.374 1 71.69 210 GLN A C 1
ATOM 1583 O O . GLN A 1 210 ? 26.516 -11.047 1.063 1 71.69 210 GLN A O 1
ATOM 1588 N N . LYS A 1 211 ? 25.906 -12.438 2.531 1 60.06 211 LYS A N 1
ATOM 1589 C CA . LYS A 1 211 ? 27.281 -12.68 2.977 1 60.06 211 LYS A CA 1
ATOM 1590 C C . LYS A 1 211 ? 27.766 -14.055 2.531 1 60.06 211 LYS A C 1
ATOM 1592 O O . LYS A 1 211 ? 27.078 -14.75 1.787 1 60.06 211 LYS A O 1
ATOM 1597 N N . LYS A 1 212 ? 28.609 -14.75 3.033 1 53.62 212 LYS A N 1
ATOM 1598 C CA . LYS A 1 212 ? 29.391 -15.961 2.783 1 53.62 212 LYS A CA 1
ATOM 1599 C C . LYS A 1 212 ? 28.484 -17.188 2.717 1 53.62 212 LYS A C 1
ATOM 1601 O O . LYS A 1 212 ? 28.953 -18.297 2.469 1 53.62 212 LYS A O 1
ATOM 1606 N N . SER A 1 213 ? 27.172 -17.078 3.105 1 52.59 213 SER A N 1
ATOM 1607 C CA . SER A 1 213 ? 26.656 -18.375 3.521 1 52.59 213 SER A CA 1
ATOM 1608 C C . SER A 1 213 ? 26.094 -19.156 2.336 1 52.59 213 SER A C 1
ATOM 1610 O O . SER A 1 213 ? 25.812 -18.578 1.283 1 52.59 213 SER A O 1
ATOM 1612 N N . ILE A 1 214 ? 25.844 -20.484 2.492 1 55.5 214 ILE A N 1
ATOM 1613 C CA . ILE A 1 214 ? 25.25 -21.547 1.682 1 55.5 214 ILE A CA 1
ATOM 1614 C C . ILE A 1 214 ? 23.812 -21.188 1.31 1 55.5 214 ILE A C 1
ATOM 1616 O O . ILE A 1 214 ? 23 -20.875 2.182 1 55.5 214 ILE A O 1
ATOM 1620 N N . GLN A 1 215 ? 23.547 -21.078 -0.013 1 62.94 215 GLN A N 1
ATOM 1621 C CA . GLN A 1 215 ? 22.234 -20.781 -0.57 1 62.94 215 GLN A CA 1
ATOM 1622 C C . GLN A 1 215 ? 21.219 -21.859 -0.217 1 62.94 215 GLN A C 1
ATOM 1624 O O . GLN A 1 215 ? 21.375 -23.016 -0.608 1 62.94 215 GLN A O 1
ATOM 1629 N N . LYS A 1 216 ? 20.219 -21.594 0.542 1 76 216 LYS A N 1
ATOM 1630 C CA . LYS A 1 216 ? 19.188 -22.547 0.962 1 76 216 LYS A CA 1
ATOM 1631 C C . LYS A 1 216 ? 18.141 -22.75 -0.132 1 76 216 LYS A C 1
ATOM 1633 O O . LYS A 1 216 ? 17.781 -23.891 -0.451 1 76 216 LYS A O 1
ATOM 1638 N N . TYR A 1 217 ? 17.703 -21.766 -0.838 1 89 217 TYR A N 1
ATOM 1639 C CA . TYR A 1 217 ? 16.672 -21.859 -1.861 1 89 217 TYR A CA 1
ATOM 1640 C C . TYR A 1 217 ? 17.109 -21.203 -3.158 1 89 217 TYR A C 1
ATOM 1642 O O . TYR A 1 217 ? 16.953 -21.766 -4.242 1 89 217 TYR A O 1
ATOM 1650 N N . GLY A 1 218 ? 17.609 -20.109 -3.15 1 92.94 218 GLY A N 1
ATOM 1651 C CA . GLY A 1 218 ? 18.031 -19.312 -4.289 1 92.94 218 GLY A CA 1
ATOM 1652 C C . GLY A 1 218 ? 18.078 -17.812 -3.99 1 92.94 218 GLY A C 1
ATOM 1653 O O . GLY A 1 218 ? 18.203 -17.422 -2.83 1 92.94 218 GLY A O 1
ATOM 1654 N N . SER A 1 219 ? 18.172 -17.047 -5.066 1 94 219 SER A N 1
ATOM 1655 C CA . SER A 1 219 ? 18.297 -15.602 -4.965 1 94 219 SER A CA 1
ATOM 1656 C C . SER A 1 219 ? 17.266 -14.891 -5.832 1 94 219 SER A C 1
ATOM 1658 O O . SER A 1 219 ? 16.766 -15.453 -6.805 1 94 219 SER A O 1
ATOM 1660 N N . ILE A 1 220 ? 16.891 -13.703 -5.387 1 95.56 220 ILE A N 1
ATOM 1661 C CA . ILE A 1 220 ? 16.172 -12.805 -6.289 1 95.56 220 ILE A CA 1
ATOM 1662 C C . ILE A 1 220 ? 17.156 -12.125 -7.234 1 95.56 220 ILE A C 1
ATOM 1664 O O . ILE A 1 220 ? 17.984 -11.312 -6.801 1 95.56 220 ILE A O 1
ATOM 1668 N N . LEU A 1 221 ? 17.078 -12.438 -8.516 1 94.12 221 LEU A N 1
ATOM 1669 C CA . LEU A 1 221 ? 18.047 -11.953 -9.492 1 94.12 221 LEU A CA 1
ATOM 1670 C C . LEU A 1 221 ? 17.609 -10.625 -10.094 1 94.12 221 LEU A C 1
ATOM 1672 O O . LEU A 1 221 ? 18.438 -9.82 -10.516 1 94.12 221 LEU A O 1
ATOM 1676 N N . GLY A 1 222 ? 16.266 -10.461 -10.125 1 93.69 222 GLY A N 1
ATOM 1677 C CA . GLY A 1 222 ? 15.742 -9.234 -10.711 1 93.69 222 GLY A CA 1
ATOM 1678 C C . GLY A 1 222 ? 14.25 -9.062 -10.516 1 93.69 222 GLY A C 1
ATOM 1679 O O . GLY A 1 222 ? 13.547 -10.023 -10.188 1 93.69 222 GLY A O 1
ATOM 1680 N N . TRP A 1 223 ? 13.805 -7.797 -10.688 1 95.06 223 TRP A N 1
ATOM 1681 C CA . TRP A 1 223 ? 12.383 -7.473 -10.648 1 95.06 223 TRP A CA 1
ATOM 1682 C C . TRP A 1 223 ? 12.055 -6.328 -11.602 1 95.06 223 TRP A C 1
ATOM 1684 O O . TRP A 1 223 ? 12.945 -5.562 -11.984 1 95.06 223 TRP A O 1
ATOM 1694 N N . GLY A 1 224 ? 10.828 -6.309 -12.055 1 93.75 224 GLY A N 1
ATOM 1695 C CA . GLY A 1 224 ? 10.281 -5.23 -12.859 1 93.75 224 GLY A CA 1
ATOM 1696 C C . GLY A 1 224 ? 8.773 -5.074 -12.703 1 93.75 224 GLY A C 1
ATOM 1697 O O . GLY A 1 224 ? 8.055 -6.066 -12.602 1 93.75 224 GLY A O 1
ATOM 1698 N N . THR A 1 225 ? 8.352 -3.832 -12.578 1 92.75 225 THR A N 1
ATOM 1699 C CA . THR A 1 225 ? 6.926 -3.539 -12.477 1 92.75 225 THR A CA 1
ATOM 1700 C C . THR A 1 225 ? 6.559 -2.344 -13.352 1 92.75 225 THR A C 1
ATOM 1702 O O . THR A 1 225 ? 7.383 -1.456 -13.578 1 92.75 225 THR A O 1
ATOM 1705 N N . THR A 1 226 ? 5.379 -2.43 -13.922 1 90.56 226 THR A N 1
ATOM 1706 C CA . THR A 1 226 ? 4.793 -1.323 -14.664 1 90.56 226 THR A CA 1
ATOM 1707 C C . THR A 1 226 ? 3.285 -1.266 -14.453 1 90.56 226 THR A C 1
ATOM 1709 O O . THR A 1 226 ? 2.715 -2.121 -13.773 1 90.56 226 THR A O 1
ATOM 1712 N N . CYS A 1 227 ? 2.629 -0.196 -14.945 1 88.38 227 CYS A N 1
ATOM 1713 C CA . CYS A 1 227 ? 1.178 -0.05 -14.945 1 88.38 227 CYS A CA 1
ATOM 1714 C C . CYS A 1 227 ? 0.661 0.317 -16.328 1 88.38 227 CYS A C 1
ATOM 1716 O O . CYS A 1 227 ? 1.3 1.085 -17.047 1 88.38 227 CYS A O 1
ATOM 1718 N N . ASP A 1 228 ? -0.575 -0.341 -16.578 1 83.31 228 ASP A N 1
ATOM 1719 C CA . ASP A 1 228 ? -1.216 -0.003 -17.844 1 83.31 228 ASP A CA 1
ATOM 1720 C C . ASP A 1 228 ? -1.946 1.335 -17.75 1 83.31 228 ASP A C 1
ATOM 1722 O O . ASP A 1 228 ? -2.551 1.646 -16.719 1 83.31 228 ASP A O 1
ATOM 1726 N N . ALA A 1 229 ? -1.508 2.49 -18.172 1 67.62 229 ALA A N 1
ATOM 1727 C CA . ALA A 1 229 ? -2.191 3.779 -18.125 1 67.62 229 ALA A CA 1
ATOM 1728 C C . ALA A 1 229 ? -3.559 3.703 -18.797 1 67.62 229 ALA A C 1
ATOM 1730 O O . ALA A 1 229 ? -4.324 4.668 -18.781 1 67.62 229 ALA A O 1
ATOM 1731 N N . GLU A 1 230 ? -3.867 2.66 -19.375 1 64.81 230 GLU A N 1
ATOM 1732 C CA . GLU A 1 230 ? -5.121 2.68 -20.109 1 64.81 230 GLU A CA 1
ATOM 1733 C C . GLU A 1 230 ? -6.262 2.094 -19.281 1 64.81 230 GLU A C 1
ATOM 1735 O O . GLU A 1 230 ? -6.051 1.65 -18.156 1 64.81 230 GLU A O 1
ATOM 1740 N N . ASN A 1 231 ? -7.445 1.885 -19.844 1 54.78 231 ASN A N 1
ATOM 1741 C CA . ASN A 1 231 ? -8.734 1.592 -19.219 1 54.78 231 ASN A CA 1
ATOM 1742 C C . ASN A 1 231 ? -8.656 0.346 -18.344 1 54.78 231 ASN A C 1
ATOM 1744 O O . ASN A 1 231 ? -7.836 -0.54 -18.578 1 54.78 231 ASN A O 1
ATOM 1748 N N . LEU A 1 232 ? -9.32 0.377 -17.078 1 52.88 232 LEU A N 1
ATOM 1749 C CA . LEU A 1 232 ? -9.391 -0.254 -15.766 1 52.88 232 LEU A CA 1
ATOM 1750 C C . LEU A 1 232 ? -9.5 -1.77 -15.898 1 52.88 232 LEU A C 1
ATOM 1752 O O . L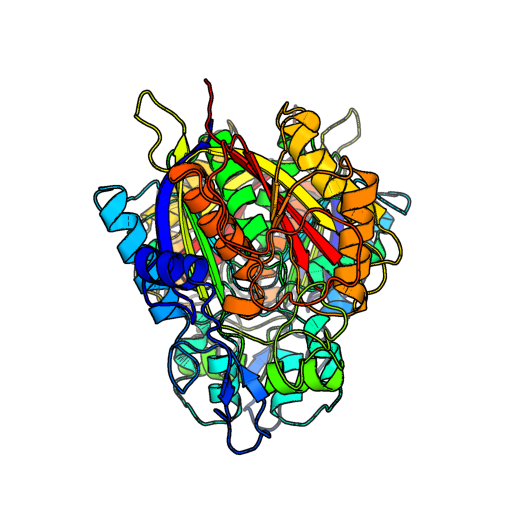EU A 1 232 ? -8.945 -2.508 -15.078 1 52.88 232 LEU A O 1
ATOM 1756 N N . VAL A 1 233 ? -10.5 -2.299 -16.609 1 46.34 233 VAL A N 1
ATOM 1757 C CA . VAL A 1 233 ? -10.906 -3.684 -16.406 1 46.34 233 VAL A CA 1
ATOM 1758 C C . VAL A 1 233 ? -9.984 -4.617 -17.188 1 46.34 233 VAL A C 1
ATOM 1760 O O . VAL A 1 233 ? -9.602 -5.68 -16.688 1 46.34 233 VAL A O 1
ATOM 1763 N N . ILE A 1 234 ? -9.852 -4.309 -18.547 1 47.56 234 ILE A N 1
ATOM 1764 C CA . ILE A 1 234 ? -9.195 -5.316 -19.375 1 47.56 234 ILE A CA 1
ATOM 1765 C C . ILE A 1 234 ? -7.754 -4.902 -19.641 1 47.56 234 ILE A C 1
ATOM 1767 O O . ILE A 1 234 ? -7.48 -3.732 -19.922 1 47.56 234 ILE A O 1
ATOM 1771 N N . SER A 1 235 ? -6.816 -5.73 -19.078 1 51.69 235 SER A N 1
ATOM 1772 C CA . SER A 1 235 ? -5.438 -5.57 -19.516 1 51.69 235 SER A CA 1
ATOM 1773 C C . SER A 1 235 ? -5.371 -4.984 -20.922 1 51.69 235 SER A C 1
ATOM 1775 O O . SER A 1 235 ? -6.145 -5.375 -21.812 1 51.69 235 SER A O 1
ATOM 1777 N N . SER A 1 236 ? -4.891 -3.75 -21.031 1 55.25 236 SER A N 1
ATOM 1778 C CA . SER A 1 236 ? -4.758 -3.027 -22.297 1 55.25 236 SER A CA 1
ATOM 1779 C C . SER A 1 236 ? -4.41 -3.973 -23.438 1 55.25 236 SER A C 1
ATOM 1781 O O . SER A 1 236 ? -3.758 -5 -23.234 1 55.25 236 SER A O 1
ATOM 1783 N N . VAL A 1 237 ? -5.141 -3.85 -24.5 1 63.88 237 VAL A N 1
ATOM 1784 C CA . VAL A 1 237 ? -4.754 -4.453 -25.781 1 63.88 237 VAL A CA 1
ATOM 1785 C C . VAL A 1 237 ? -3.262 -4.234 -26.016 1 63.88 237 VAL A C 1
ATOM 1787 O O . VAL A 1 237 ? -2.613 -5.031 -26.703 1 63.88 237 VAL A O 1
ATOM 1790 N N . ASP A 1 238 ? -2.834 -3.336 -25.266 1 77.94 238 ASP A N 1
ATOM 1791 C CA . ASP A 1 238 ? -1.421 -2.994 -25.406 1 77.94 238 ASP A CA 1
ATOM 1792 C C . ASP A 1 238 ? -0.555 -3.867 -24.5 1 77.94 238 ASP A C 1
ATOM 1794 O O . ASP A 1 238 ? -0.655 -3.791 -23.281 1 77.94 238 ASP A O 1
ATOM 1798 N N . LEU A 1 239 ? 0.259 -4.699 -25.125 1 88 239 LEU A N 1
ATOM 1799 C CA . LEU A 1 239 ? 1.127 -5.633 -24.422 1 88 239 LEU A CA 1
ATOM 1800 C C . LEU A 1 239 ? 2.369 -4.922 -23.891 1 88 239 LEU A C 1
ATOM 1802 O O . LEU A 1 239 ? 3.092 -5.473 -23.062 1 88 239 LEU A O 1
ATOM 1806 N N . GLU A 1 240 ? 2.545 -3.738 -24.297 1 88.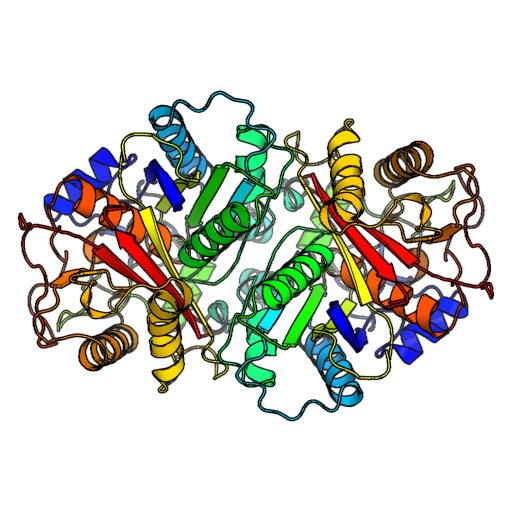56 240 GLU A N 1
ATOM 1807 C CA . GLU A 1 240 ? 3.83 -3.062 -24.156 1 88.56 240 GLU A CA 1
ATOM 1808 C C . GLU A 1 240 ? 4.176 -2.865 -22.672 1 88.56 240 GLU A C 1
ATOM 1810 O O . GLU A 1 240 ? 5.309 -3.121 -22.266 1 88.56 240 GLU A O 1
ATOM 1815 N N . PRO A 1 241 ? 3.234 -2.457 -21.875 1 88.75 241 PRO A N 1
ATOM 1816 C CA . PRO A 1 241 ? 3.617 -2.262 -20.469 1 88.75 241 PRO A CA 1
ATOM 1817 C C . PRO A 1 241 ? 4.035 -3.561 -19.781 1 88.75 241 PRO A C 1
ATOM 1819 O O . PRO A 1 241 ? 4.98 -3.568 -19 1 88.75 241 PRO A O 1
ATOM 1822 N N . ALA A 1 242 ? 3.316 -4.59 -20.062 1 92.88 242 ALA A N 1
ATOM 1823 C CA . ALA A 1 242 ? 3.672 -5.887 -19.5 1 92.88 242 ALA A CA 1
ATOM 1824 C C . ALA A 1 242 ? 5.043 -6.348 -19.984 1 92.88 242 ALA A C 1
ATOM 1826 O O . ALA A 1 242 ? 5.855 -6.848 -19.203 1 92.88 242 ALA A O 1
ATOM 1827 N N . ILE A 1 243 ? 5.332 -6.191 -21.266 1 94.94 243 ILE A N 1
ATOM 1828 C CA . ILE A 1 243 ? 6.621 -6.543 -21.844 1 94.94 243 ILE A CA 1
ATOM 1829 C C . ILE A 1 243 ? 7.723 -5.699 -21.219 1 94.94 243 ILE A C 1
ATOM 1831 O O . ILE A 1 243 ? 8.789 -6.219 -20.875 1 94.94 243 ILE A O 1
ATOM 1835 N N . THR A 1 244 ? 7.434 -4.441 -21 1 91.81 244 THR A N 1
ATOM 1836 C CA . THR A 1 244 ? 8.398 -3.533 -20.391 1 91.81 244 THR A CA 1
ATOM 1837 C C . THR A 1 244 ? 8.742 -3.977 -18.969 1 91.81 244 THR A C 1
ATOM 1839 O O . THR A 1 244 ? 9.906 -3.906 -18.562 1 91.81 244 THR A O 1
ATOM 1842 N N . ALA A 1 245 ? 7.754 -4.391 -18.203 1 93.69 245 ALA A N 1
ATOM 1843 C CA . ALA A 1 245 ? 8.016 -4.887 -16.859 1 93.69 245 ALA A CA 1
ATOM 1844 C C . ALA A 1 245 ? 8.977 -6.07 -16.891 1 93.69 245 ALA A C 1
ATOM 1846 O O . ALA A 1 245 ? 9.898 -6.148 -16.078 1 93.69 245 ALA A O 1
ATOM 1847 N N . ILE A 1 246 ? 8.766 -6.965 -17.844 1 96.44 246 ILE A N 1
ATOM 1848 C CA . ILE A 1 246 ? 9.625 -8.133 -17.969 1 96.44 246 ILE A CA 1
ATOM 1849 C C . ILE A 1 246 ? 11.031 -7.703 -18.391 1 96.44 246 ILE A C 1
ATOM 1851 O O . ILE A 1 246 ? 12.023 -8.156 -17.812 1 96.44 246 ILE A O 1
ATOM 1855 N N . GLU A 1 247 ? 11.117 -6.824 -19.328 1 94.44 247 GLU A N 1
ATOM 1856 C CA . GLU A 1 247 ? 12.414 -6.328 -19.797 1 94.44 247 GLU A CA 1
ATOM 1857 C C . GLU A 1 247 ? 13.164 -5.625 -18.656 1 94.44 247 GLU A C 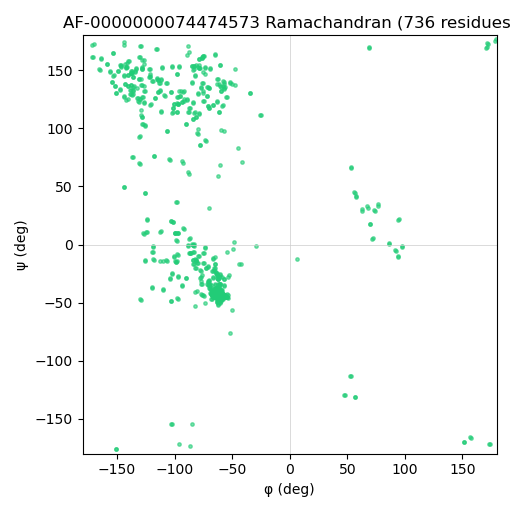1
ATOM 1859 O O . GLU A 1 247 ? 14.375 -5.801 -18.516 1 94.44 247 GLU A O 1
ATOM 1864 N N . ASN A 1 248 ? 12.453 -4.859 -17.906 1 90.56 248 ASN A N 1
ATOM 1865 C CA . ASN A 1 248 ? 13.055 -4.156 -16.781 1 90.56 248 ASN A CA 1
ATOM 1866 C C . ASN A 1 248 ? 13.602 -5.125 -15.742 1 90.56 248 ASN A C 1
ATOM 1868 O O . ASN A 1 248 ? 14.609 -4.84 -15.086 1 90.56 248 ASN A O 1
ATOM 1872 N N . CYS A 1 249 ? 12.953 -6.238 -15.562 1 94.38 249 CYS A N 1
ATOM 1873 C CA . CYS A 1 249 ? 13.391 -7.277 -14.633 1 94.38 249 CYS A CA 1
ATOM 1874 C C . CYS A 1 249 ? 14.805 -7.75 -14.969 1 94.38 249 CYS A C 1
ATOM 1876 O O . CYS A 1 249 ? 15.578 -8.086 -14.07 1 94.38 249 CYS A O 1
ATOM 1878 N N . PHE A 1 250 ? 15.156 -7.676 -16.203 1 93.56 250 PHE A N 1
ATOM 1879 C CA . PHE A 1 250 ? 16.469 -8.109 -16.656 1 93.56 250 PHE A CA 1
ATOM 1880 C C . PHE A 1 250 ? 17.422 -6.926 -16.797 1 93.56 250 PHE A C 1
ATOM 1882 O O . PHE A 1 250 ? 18.516 -6.934 -16.219 1 93.56 250 PHE A O 1
ATOM 1889 N N . LYS A 1 251 ? 16.984 -5.914 -17.375 1 87.88 251 LYS A N 1
ATOM 1890 C CA . LYS A 1 251 ? 17.797 -4.754 -17.719 1 87.88 251 LYS A CA 1
ATOM 1891 C C . LYS A 1 251 ? 18.375 -4.102 -16.469 1 87.88 251 LYS A C 1
ATOM 1893 O O . LYS A 1 251 ? 19.578 -3.848 -16.391 1 87.88 251 LYS A O 1
ATOM 1898 N N . TYR A 1 252 ? 17.578 -3.9 -15.477 1 80.56 252 TYR A N 1
ATOM 1899 C CA . TYR A 1 252 ? 18 -3.121 -14.32 1 80.56 252 TYR A CA 1
ATOM 1900 C C . TYR A 1 252 ? 18.688 -4.004 -13.289 1 80.56 252 TYR A C 1
ATOM 1902 O O . TYR A 1 252 ? 19.062 -3.535 -12.211 1 80.56 252 TYR A O 1
ATOM 1910 N N . ASN A 1 253 ? 18.859 -5.207 -13.625 1 81.38 253 ASN A N 1
ATOM 1911 C CA . ASN A 1 253 ? 19.531 -6.125 -12.711 1 81.38 253 ASN A CA 1
ATOM 1912 C C . ASN A 1 253 ? 20.703 -6.836 -13.391 1 81.38 253 ASN A C 1
ATOM 1914 O O . ASN A 1 253 ? 21.234 -7.809 -12.852 1 81.38 253 ASN A O 1
ATOM 1918 N N . ASN A 1 254 ? 21.031 -6.391 -14.586 1 84.62 254 ASN A N 1
ATOM 1919 C CA . ASN A 1 254 ? 22.188 -6.852 -15.359 1 84.62 254 ASN A CA 1
ATOM 1920 C C . ASN A 1 254 ? 22.141 -8.359 -15.594 1 84.62 254 ASN A C 1
ATOM 1922 O O . ASN A 1 254 ? 23.109 -9.062 -15.344 1 84.62 254 ASN A O 1
ATOM 1926 N N . VAL A 1 255 ? 20.984 -8.859 -15.883 1 88.19 255 VAL A N 1
ATOM 1927 C CA . VAL A 1 255 ? 20.781 -10.25 -16.281 1 88.19 255 VAL A CA 1
ATOM 1928 C C . VAL A 1 255 ? 20.328 -10.305 -17.734 1 88.19 255 VAL A C 1
ATOM 1930 O O . VAL A 1 255 ? 19.562 -9.453 -18.188 1 88.19 255 VAL A O 1
ATOM 1933 N N . SER A 1 256 ? 20.844 -11.234 -18.438 1 90.19 256 SER A N 1
ATOM 1934 C CA . SER A 1 256 ? 20.438 -11.398 -19.812 1 90.19 256 SER A CA 1
ATOM 1935 C C . SER A 1 256 ? 19.125 -12.195 -19.922 1 90.19 256 SER A C 1
ATOM 1937 O O . SER A 1 256 ? 18.922 -13.148 -19.156 1 90.19 256 SER A O 1
ATOM 1939 N N . LEU A 1 257 ? 18.344 -11.852 -20.859 1 88.69 257 LEU A N 1
ATOM 1940 C CA . LEU A 1 257 ? 17.047 -12.484 -21.078 1 88.69 257 LEU A CA 1
ATOM 1941 C C . LEU A 1 257 ? 17.219 -13.969 -21.406 1 88.69 257 LEU A C 1
ATOM 1943 O O . LEU A 1 257 ? 16.359 -14.781 -21.047 1 88.69 257 LEU A O 1
ATOM 1947 N N . ASP A 1 258 ? 18.344 -14.32 -22.016 1 86.75 258 ASP A N 1
ATOM 1948 C CA . ASP A 1 258 ? 18.578 -15.688 -22.469 1 86.75 258 ASP A CA 1
ATOM 1949 C C . ASP A 1 258 ? 18.875 -16.609 -21.281 1 86.75 258 ASP A C 1
ATOM 1951 O O . ASP A 1 258 ? 18.922 -17.828 -21.438 1 86.75 258 ASP A O 1
ATOM 1955 N N . LYS A 1 259 ? 18.938 -16.047 -20.109 1 84.94 259 LYS A N 1
ATOM 1956 C CA . LYS A 1 259 ? 19.188 -16.828 -18.906 1 84.94 259 LYS A CA 1
ATOM 1957 C C . LYS A 1 259 ? 17.891 -17.391 -18.328 1 84.94 259 LYS A C 1
ATOM 1959 O O . LYS A 1 259 ? 17.906 -18.266 -17.453 1 84.94 259 LYS A O 1
ATOM 1964 N N . CYS A 1 260 ? 16.844 -16.984 -18.875 1 91.5 260 CYS A N 1
ATOM 1965 C CA . CYS A 1 260 ? 15.547 -17.469 -18.406 1 91.5 260 CYS A CA 1
ATOM 1966 C C . CYS A 1 260 ? 15.117 -18.703 -19.188 1 91.5 260 CYS A C 1
ATOM 1968 O O . CYS A 1 260 ? 15.008 -18.672 -20.422 1 91.5 260 CYS A O 1
ATOM 1970 N N . HIS A 1 261 ? 14.836 -19.828 -18.484 1 88.56 261 HIS A N 1
ATOM 1971 C CA . HIS A 1 261 ? 14.477 -21.062 -19.172 1 88.56 261 HIS A CA 1
ATOM 1972 C C . HIS A 1 261 ? 13.07 -21.516 -18.797 1 88.56 261 HIS A C 1
ATOM 1974 O O . HIS A 1 261 ? 12.539 -22.453 -19.391 1 88.56 261 HIS A O 1
ATOM 1980 N N . VAL A 1 262 ? 12.531 -20.969 -17.812 1 97.69 262 VAL A N 1
ATOM 1981 C CA . VAL A 1 262 ? 11.172 -21.312 -17.391 1 97.69 262 VAL A CA 1
ATOM 1982 C C . VAL A 1 262 ? 10.398 -20.031 -17.078 1 97.69 262 VAL A C 1
ATOM 1984 O O . VAL A 1 262 ? 10.945 -19.094 -16.484 1 97.69 262 VAL A O 1
ATOM 1987 N N . VAL A 1 263 ? 9.172 -19.938 -17.516 1 98.5 263 VAL A N 1
ATOM 1988 C CA . VAL A 1 263 ? 8.25 -18.875 -17.125 1 98.5 263 VAL A CA 1
ATOM 1989 C C . VAL A 1 263 ? 7.121 -19.453 -16.281 1 98.5 263 VAL A C 1
ATOM 1991 O O . VAL A 1 263 ? 6.398 -20.344 -16.734 1 98.5 263 VAL A O 1
ATOM 1994 N N . HIS A 1 264 ? 7.051 -19.078 -15.07 1 98.75 264 HIS A N 1
ATOM 1995 C CA . HIS A 1 264 ? 5.879 -19.312 -14.242 1 98.75 264 HIS A CA 1
ATOM 1996 C C . HIS A 1 264 ? 4.828 -18.234 -14.438 1 98.75 264 HIS A C 1
ATOM 1998 O O . HIS A 1 264 ? 4.988 -17.109 -13.938 1 98.75 264 HIS A O 1
ATOM 2004 N N . THR A 1 265 ? 3.793 -18.531 -15.062 1 98.56 265 THR A N 1
ATOM 2005 C CA . THR A 1 265 ? 2.816 -17.594 -15.578 1 98.56 265 THR A CA 1
ATOM 2006 C C . THR A 1 265 ? 1.889 -17.109 -14.469 1 98.56 265 THR A C 1
ATOM 2008 O O . THR A 1 265 ? 1.831 -17.703 -13.398 1 98.56 265 THR A O 1
ATOM 2011 N N . HIS A 1 266 ? 1.251 -15.961 -14.703 1 97.88 266 HIS A N 1
ATOM 2012 C CA . HIS A 1 266 ? 0.107 -15.57 -13.883 1 97.88 266 HIS A CA 1
ATOM 2013 C C . HIS A 1 266 ? -1.04 -16.562 -14.031 1 97.88 266 HIS A C 1
ATOM 2015 O O . HIS A 1 266 ? -1.623 -17 -13.039 1 97.88 266 HIS A O 1
ATOM 2021 N N . GLY A 1 267 ? -1.393 -16.938 -15.281 1 97.44 267 GLY A N 1
ATOM 2022 C CA . GLY A 1 267 ? -2.219 -18.094 -15.609 1 97.44 267 GLY A CA 1
ATOM 2023 C C . GLY A 1 267 ? -3.543 -18.109 -14.867 1 97.44 267 GLY A C 1
ATOM 2024 O O . GLY A 1 267 ? -3.846 -19.062 -14.148 1 97.44 267 GLY A O 1
ATOM 2025 N N . THR A 1 268 ? -4.406 -17.203 -15.117 1 95.31 268 THR A N 1
ATOM 2026 C CA . THR A 1 268 ? -5.629 -17.062 -14.336 1 95.31 268 THR A CA 1
ATOM 2027 C C . THR A 1 268 ? -6.691 -18.047 -14.812 1 95.31 268 THR A C 1
ATOM 2029 O O . THR A 1 268 ? -7.656 -18.312 -14.102 1 95.31 268 THR A O 1
ATOM 2032 N N . GLY A 1 269 ? -6.52 -18.531 -16.031 1 96.25 269 GLY A N 1
ATOM 2033 C CA . GLY A 1 269 ? -7.551 -19.375 -16.609 1 96.25 269 GLY A CA 1
ATOM 2034 C C . GLY A 1 269 ? -8.648 -18.578 -17.297 1 96.25 269 GLY A C 1
ATOM 2035 O O . GLY A 1 269 ? -9.602 -19.156 -17.828 1 96.25 269 GLY A O 1
ATOM 2036 N N . THR A 1 270 ? -8.555 -17.234 -17.312 1 94.12 270 THR A N 1
ATOM 2037 C CA . THR A 1 270 ? -9.492 -16.406 -18.062 1 94.12 270 THR A CA 1
ATOM 2038 C C . THR A 1 270 ? -9.148 -16.391 -19.547 1 94.12 270 THR A C 1
ATOM 2040 O O . THR A 1 270 ? -7.977 -16.531 -19.922 1 94.12 270 THR A O 1
ATOM 2043 N N . ILE A 1 271 ? -10.125 -16.203 -20.391 1 93.19 271 ILE A N 1
ATOM 2044 C CA . ILE A 1 271 ? -9.93 -16.266 -21.844 1 93.19 271 ILE A CA 1
ATOM 2045 C C . ILE A 1 271 ? -8.977 -15.164 -22.281 1 93.19 271 ILE A C 1
ATOM 2047 O O . ILE A 1 271 ? -7.961 -15.43 -22.922 1 93.19 271 ILE A O 1
ATOM 2051 N N . ILE A 1 272 ? -9.219 -14 -21.859 1 89.69 272 ILE A N 1
ATOM 2052 C CA . ILE A 1 272 ? -8.445 -12.844 -22.312 1 89.69 272 ILE A CA 1
ATOM 2053 C C . ILE A 1 272 ? -7.066 -12.852 -21.641 1 89.69 272 ILE A C 1
ATOM 2055 O O . ILE A 1 272 ? -6.055 -12.602 -22.297 1 89.69 272 ILE A O 1
ATOM 2059 N N . GLY A 1 273 ? -6.977 -13.125 -20.391 1 92.56 273 GLY A N 1
ATOM 2060 C CA . GLY A 1 273 ? -5.727 -13.109 -19.656 1 92.56 273 GLY A CA 1
ATOM 2061 C C . GLY A 1 273 ? -4.715 -14.109 -20.172 1 92.56 273 GLY A C 1
ATOM 2062 O O . GLY A 1 273 ? -3.553 -13.766 -20.406 1 92.56 273 GLY A O 1
ATOM 2063 N N . ASP A 1 274 ? -5.152 -15.336 -20.422 1 95.75 274 ASP A N 1
ATOM 2064 C CA . ASP A 1 274 ? -4.254 -16.375 -20.906 1 95.75 274 ASP A CA 1
ATOM 2065 C C . ASP A 1 274 ? -3.768 -16.062 -22.312 1 95.75 274 ASP A C 1
ATOM 2067 O O . ASP A 1 274 ? -2.604 -16.312 -22.641 1 95.75 274 ASP A O 1
ATOM 2071 N N . HIS A 1 275 ? -4.68 -15.586 -23.109 1 94.94 275 HIS A N 1
ATOM 2072 C CA . HIS A 1 275 ? -4.305 -15.242 -24.484 1 94.94 275 HIS A CA 1
ATOM 2073 C C . HIS A 1 275 ? -3.238 -14.148 -24.5 1 94.94 275 HIS A C 1
ATOM 2075 O O . HIS A 1 275 ? -2.242 -14.258 -25.219 1 94.94 275 HIS A O 1
ATOM 2081 N N . ARG A 1 276 ? -3.445 -13.156 -23.734 1 93.12 276 ARG A N 1
ATOM 2082 C CA . ARG A 1 276 ? -2.502 -12.047 -23.656 1 93.12 276 ARG A CA 1
ATOM 2083 C C . ARG A 1 276 ? -1.151 -12.516 -23.125 1 93.12 276 ARG A C 1
ATOM 2085 O O . ARG A 1 276 ? -0.104 -12.133 -23.641 1 93.12 276 ARG A O 1
ATOM 2092 N N . GLU A 1 277 ? -1.197 -13.281 -22.141 1 96.06 277 GLU A N 1
ATOM 2093 C CA . GLU A 1 277 ? 0.033 -13.773 -21.516 1 96.06 277 GLU A CA 1
ATOM 2094 C C . GLU A 1 277 ? 0.834 -14.633 -22.5 1 96.06 277 GLU A C 1
ATOM 2096 O O . GLU A 1 277 ? 2.061 -14.516 -22.562 1 96.06 277 GLU A O 1
ATOM 2101 N N . MET A 1 278 ? 0.162 -15.414 -23.281 1 96.62 278 MET A N 1
ATOM 2102 C CA . MET A 1 278 ? 0.848 -16.234 -24.281 1 96.62 278 MET A CA 1
ATOM 2103 C C . MET A 1 278 ? 1.473 -15.367 -25.359 1 96.62 278 MET A C 1
ATOM 2105 O O . MET A 1 278 ? 2.574 -15.656 -25.828 1 96.62 278 MET A O 1
ATOM 2109 N N . GLN A 1 279 ? 0.766 -14.359 -25.766 1 96.25 279 GLN A N 1
ATOM 2110 C CA . GLN A 1 279 ? 1.329 -13.438 -26.734 1 96.25 279 GLN A CA 1
ATOM 2111 C C . GLN A 1 279 ? 2.623 -12.812 -26.234 1 96.25 279 GLN A C 1
ATOM 2113 O O . GLN A 1 279 ? 3.596 -12.68 -26.984 1 96.25 279 GLN A O 1
ATOM 2118 N N . ILE A 1 280 ? 2.633 -12.422 -24.984 1 96.19 280 ILE A N 1
ATOM 2119 C CA . ILE A 1 280 ? 3.807 -11.82 -24.359 1 96.19 280 ILE A CA 1
ATOM 2120 C C . ILE A 1 280 ? 4.961 -12.82 -24.359 1 96.19 280 ILE A C 1
ATOM 2122 O O . ILE A 1 280 ? 6.078 -12.492 -24.766 1 96.19 280 ILE A O 1
ATOM 2126 N N . ILE A 1 281 ? 4.699 -14.055 -23.984 1 96.94 281 ILE A N 1
ATOM 2127 C CA . ILE A 1 281 ? 5.719 -15.094 -23.875 1 96.94 281 ILE A CA 1
ATOM 2128 C C . ILE A 1 281 ? 6.285 -15.398 -25.266 1 96.94 281 ILE A C 1
ATOM 2130 O O . ILE A 1 281 ? 7.5 -15.492 -25.438 1 96.94 281 ILE A O 1
ATOM 2134 N N . GLN A 1 282 ? 5.414 -15.508 -26.25 1 95.88 282 GLN A N 1
ATOM 2135 C CA . GLN A 1 282 ? 5.836 -15.844 -27.609 1 95.88 282 GLN A CA 1
ATOM 2136 C C . GLN A 1 282 ? 6.676 -14.719 -28.203 1 95.88 282 GLN A C 1
ATOM 2138 O O . GLN A 1 282 ? 7.578 -14.977 -29 1 95.88 282 GLN A O 1
ATOM 2143 N N . LYS A 1 283 ? 6.445 -13.555 -27.797 1 95.38 283 LYS A N 1
ATOM 2144 C CA . LYS A 1 283 ? 7.18 -12.406 -28.297 1 95.38 283 LYS A CA 1
ATOM 2145 C C . LYS A 1 283 ? 8.57 -12.32 -27.688 1 95.38 283 LYS A C 1
ATOM 2147 O O . LYS A 1 283 ? 9.523 -11.891 -28.328 1 95.38 283 LYS A O 1
ATOM 2152 N N . LEU A 1 284 ? 8.727 -12.719 -26.453 1 96.06 284 LEU A N 1
ATOM 2153 C CA . LEU A 1 284 ? 9.945 -12.422 -25.703 1 96.06 284 LEU A CA 1
ATOM 2154 C C . LEU A 1 284 ? 10.852 -13.641 -25.641 1 96.06 284 LEU A C 1
ATOM 2156 O O . LEU A 1 284 ? 12.062 -13.508 -25.469 1 96.06 284 LEU A O 1
ATOM 2160 N N . PHE A 1 285 ? 10.305 -14.812 -25.766 1 96.38 285 PHE A N 1
ATOM 2161 C CA . PHE A 1 285 ? 11.086 -16.016 -25.469 1 96.38 285 PHE A CA 1
ATOM 2162 C C . PHE A 1 285 ? 11.016 -17 -26.625 1 96.38 285 PHE A C 1
ATOM 2164 O O . PHE A 1 285 ? 10.109 -16.906 -27.469 1 96.38 285 PHE A O 1
ATOM 2171 N N . PRO A 1 286 ? 11.984 -17.906 -26.703 1 94.75 286 PRO A N 1
ATOM 2172 C CA . PRO A 1 286 ? 11.938 -18.938 -27.734 1 94.75 286 PRO A CA 1
ATOM 2173 C C . PRO A 1 286 ? 10.758 -19.891 -27.547 1 94.75 286 PRO A C 1
ATOM 2175 O O . PRO A 1 286 ? 10.227 -20.016 -26.453 1 94.75 286 PRO A O 1
ATOM 2178 N N . ASP A 1 287 ? 10.438 -20.594 -28.5 1 92.38 287 ASP A N 1
ATOM 2179 C CA . ASP A 1 287 ? 9.25 -21.453 -28.547 1 92.38 287 ASP A CA 1
ATOM 2180 C C . ASP A 1 287 ? 9.375 -22.609 -27.562 1 92.38 287 ASP A C 1
ATOM 2182 O O . ASP A 1 287 ? 8.367 -23.156 -27.109 1 92.38 287 ASP A O 1
ATOM 2186 N N . ASP A 1 288 ? 10.562 -22.906 -27.234 1 93.81 288 ASP A N 1
ATOM 2187 C CA . ASP A 1 288 ? 10.75 -24.094 -26.406 1 93.81 288 ASP A CA 1
ATOM 2188 C C . ASP A 1 288 ? 10.93 -23.734 -24.938 1 93.81 288 ASP A C 1
ATOM 2190 O O . ASP A 1 288 ? 11.305 -24.578 -24.125 1 93.81 288 ASP A O 1
ATOM 2194 N N . ILE A 1 289 ? 10.695 -22.469 -24.562 1 96.25 289 ILE A N 1
ATOM 2195 C CA . ILE A 1 289 ? 10.758 -22.109 -23.141 1 96.25 289 ILE A CA 1
ATOM 2196 C C . ILE A 1 289 ? 9.719 -22.906 -22.359 1 96.25 289 ILE A C 1
ATOM 2198 O O . ILE A 1 289 ? 8.602 -23.109 -22.828 1 96.25 289 ILE A O 1
ATOM 2202 N N . SER A 1 290 ? 10.109 -23.422 -21.219 1 97.81 290 SER A N 1
ATOM 2203 C CA . SER A 1 290 ? 9.164 -24.141 -20.375 1 97.81 290 SER A CA 1
ATOM 2204 C C . SER A 1 290 ? 8.141 -23.203 -19.75 1 97.81 290 SER A C 1
ATOM 2206 O O . SER A 1 290 ? 8.484 -22.094 -19.297 1 97.81 290 SER A O 1
ATOM 2208 N N . ILE A 1 291 ? 6.875 -23.594 -19.781 1 98.31 291 ILE A N 1
ATOM 2209 C CA . ILE A 1 291 ? 5.793 -22.781 -19.25 1 98.31 291 ILE A CA 1
ATOM 2210 C C . ILE A 1 291 ? 5.113 -23.5 -18.094 1 98.31 291 ILE A C 1
ATOM 2212 O O . ILE A 1 291 ? 4.688 -24.641 -18.219 1 98.31 291 ILE A O 1
ATOM 2216 N N . LEU A 1 292 ? 5.047 -22.812 -16.984 1 98.31 292 LEU A N 1
ATOM 2217 C CA . LEU A 1 292 ? 4.43 -23.328 -15.766 1 98.31 292 LEU A CA 1
ATOM 2218 C C . LEU A 1 292 ? 3.182 -22.531 -15.406 1 98.31 292 LEU A C 1
ATOM 2220 O O . LEU A 1 292 ? 3.162 -21.312 -15.547 1 98.31 292 LEU A O 1
ATOM 2224 N N . ALA A 1 293 ? 2.131 -23.219 -14.922 1 98.38 293 ALA A N 1
ATOM 2225 C CA . ALA A 1 293 ? 0.911 -22.656 -14.344 1 98.38 293 ALA A CA 1
ATOM 2226 C C . ALA A 1 293 ? 0.398 -23.516 -13.195 1 98.38 293 ALA A C 1
ATOM 2228 O O . ALA A 1 293 ? 0.157 -24.719 -13.359 1 98.38 293 ALA A O 1
ATOM 2229 N N . THR A 1 294 ? 0.165 -22.891 -12.078 1 97.62 294 THR A N 1
ATOM 2230 C CA . THR A 1 294 ? -0.131 -23.719 -10.914 1 97.62 294 THR A CA 1
ATOM 2231 C C . THR A 1 294 ? -1.524 -23.406 -10.375 1 97.62 294 THR A C 1
ATOM 2233 O O . THR A 1 294 ? -1.985 -24.062 -9.43 1 97.62 294 THR A O 1
ATOM 2236 N N . LYS A 1 295 ? -2.256 -22.469 -10.953 1 98.25 295 LYS A N 1
ATOM 2237 C CA . LYS A 1 295 ? -3.51 -22.016 -10.352 1 98.25 295 LYS A CA 1
ATOM 2238 C C . LYS A 1 295 ? -4.613 -23.047 -10.555 1 98.25 295 LYS A C 1
ATOM 2240 O O . LYS A 1 295 ? -5.648 -23 -9.883 1 98.25 295 LYS A O 1
ATOM 2245 N N . GLY A 1 296 ? -4.395 -23.969 -11.461 1 98.31 296 GLY A N 1
ATOM 2246 C CA . GLY A 1 296 ? -5.293 -25.109 -11.492 1 98.31 296 GLY A CA 1
ATOM 2247 C C . GLY A 1 296 ? -5.277 -25.906 -10.203 1 98.31 296 GLY A C 1
ATOM 2248 O O . GLY A 1 296 ? -6.242 -26.625 -9.898 1 98.31 296 GLY A O 1
ATOM 2249 N N . ALA A 1 297 ? -4.211 -25.844 -9.484 1 98.44 297 ALA A N 1
ATOM 2250 C CA . ALA A 1 297 ? -4.062 -26.562 -8.219 1 98.44 297 ALA A CA 1
ATOM 2251 C C . ALA A 1 297 ? -4.461 -25.688 -7.039 1 98.44 297 ALA A C 1
ATOM 2253 O O . ALA A 1 297 ? -5.102 -26.156 -6.098 1 98.44 297 ALA A O 1
ATOM 2254 N N . THR A 1 298 ? -4.188 -24.375 -7.078 1 98.31 298 THR A N 1
ATOM 2255 C CA . THR A 1 298 ? -4.277 -23.516 -5.898 1 98.31 298 THR A CA 1
ATOM 2256 C C . THR A 1 298 ? -5.508 -22.609 -5.977 1 98.31 298 THR A C 1
ATOM 2258 O O . THR A 1 298 ? -5.906 -22.016 -4.977 1 98.31 298 THR A O 1
ATOM 2261 N N . GLY A 1 299 ? -6.102 -22.516 -7.152 1 98.38 299 GLY A N 1
ATOM 2262 C CA . GLY A 1 299 ? -6.961 -21.375 -7.359 1 98.38 299 GLY A CA 1
ATOM 2263 C C . GLY A 1 299 ? -6.199 -20.062 -7.445 1 98.38 299 GLY A C 1
ATOM 2264 O O . GLY A 1 299 ? -4.98 -20.031 -7.25 1 98.38 299 GLY A O 1
ATOM 2265 N N . HIS A 1 300 ? -6.867 -19.047 -7.84 1 98.31 300 HIS A N 1
ATOM 2266 C CA . HIS A 1 300 ? -6.285 -17.703 -7.895 1 98.31 300 HIS A CA 1
ATOM 2267 C C . HIS A 1 300 ? -6.426 -16.984 -6.555 1 98.31 300 HIS A C 1
ATOM 2269 O O . HIS A 1 300 ? -7.539 -16.703 -6.117 1 98.31 300 HIS A O 1
ATOM 2275 N N . THR A 1 301 ? -5.316 -16.688 -5.992 1 98.38 301 THR A N 1
ATOM 2276 C CA . THR A 1 301 ? -5.301 -16.172 -4.629 1 98.38 301 THR A CA 1
ATOM 2277 C C . THR A 1 301 ? -5.102 -14.656 -4.621 1 98.38 301 THR A C 1
ATOM 2279 O O . THR A 1 301 ? -4.613 -14.094 -3.639 1 98.38 301 THR A O 1
ATOM 2282 N N . LEU A 1 302 ? -5.367 -14.047 -5.703 1 96.81 302 LEU A N 1
ATOM 2283 C CA . LEU A 1 302 ? -5.336 -12.602 -5.91 1 96.81 302 LEU A CA 1
ATOM 2284 C C . LEU A 1 302 ? -4 -12.016 -5.473 1 96.81 302 LEU A C 1
ATOM 2286 O O . LEU A 1 302 ? -2.955 -12.359 -6.027 1 96.81 302 LEU A O 1
ATOM 2290 N N . GLY A 1 303 ? -3.932 -11.234 -4.461 1 96.5 303 GLY A N 1
ATOM 2291 C CA . GLY A 1 303 ? -2.709 -10.555 -4.066 1 96.5 303 GLY A CA 1
ATOM 2292 C C . GLY A 1 303 ? -1.604 -11.508 -3.65 1 96.5 303 GLY A C 1
ATOM 2293 O O . GLY A 1 303 ? -0.421 -11.188 -3.777 1 96.5 303 GLY A O 1
ATOM 2294 N N . ALA A 1 304 ? -1.968 -12.656 -3.191 1 98.25 304 ALA A N 1
ATOM 2295 C CA . ALA A 1 304 ? -0.981 -13.625 -2.723 1 98.25 304 ALA A CA 1
ATOM 2296 C C . ALA A 1 304 ? -0.463 -14.484 -3.875 1 98.25 304 ALA A C 1
ATOM 2298 O O . ALA A 1 304 ? 0.509 -15.227 -3.717 1 98.25 304 ALA A O 1
ATOM 2299 N N . SER A 1 305 ? -1.043 -14.359 -5.031 1 98.31 305 SER A N 1
ATOM 2300 C CA . SER A 1 305 ? -0.729 -15.273 -6.125 1 98.31 305 SER A CA 1
ATOM 2301 C C . SER A 1 305 ? 0.737 -15.164 -6.531 1 98.31 305 SER A C 1
ATOM 2303 O O . SER A 1 305 ? 1.387 -16.172 -6.805 1 98.31 305 SER A O 1
ATOM 2305 N N . GLY A 1 306 ? 1.272 -13.914 -6.57 1 98.25 306 GLY A N 1
ATOM 2306 C CA . GLY A 1 306 ? 2.662 -13.719 -6.949 1 98.25 306 GLY A CA 1
ATOM 2307 C C . GLY A 1 306 ? 3.639 -14.391 -6.008 1 98.25 306 GLY A C 1
ATOM 2308 O O . GLY A 1 306 ? 4.586 -15.047 -6.449 1 98.25 306 GLY A O 1
ATOM 2309 N N . ILE A 1 307 ? 3.391 -14.234 -4.711 1 98.75 307 ILE A N 1
ATOM 2310 C CA . ILE A 1 307 ? 4.316 -14.797 -3.734 1 98.75 307 ILE A CA 1
ATOM 2311 C C . ILE A 1 307 ? 4.215 -16.312 -3.746 1 98.75 307 ILE A C 1
ATOM 2313 O O . ILE A 1 307 ? 5.211 -17.016 -3.527 1 98.75 307 ILE A O 1
ATOM 2317 N N . VAL A 1 308 ? 3.033 -16.891 -3.977 1 98.81 308 VAL A N 1
ATOM 2318 C CA . VAL A 1 308 ? 2.838 -18.328 -4.098 1 98.81 308 VAL A CA 1
ATOM 2319 C C . VAL A 1 308 ? 3.654 -18.859 -5.273 1 98.81 308 VAL A C 1
ATOM 2321 O O . VAL A 1 308 ? 4.383 -19.844 -5.133 1 98.81 308 VAL A O 1
ATOM 2324 N N . ASN A 1 309 ? 3.578 -18.172 -6.422 1 98.75 309 ASN A N 1
ATOM 2325 C CA . ASN A 1 309 ? 4.352 -18.547 -7.602 1 98.75 309 ASN A CA 1
ATOM 2326 C C . ASN A 1 309 ? 5.852 -18.531 -7.32 1 98.75 309 ASN A C 1
ATOM 2328 O O . ASN A 1 309 ? 6.57 -19.453 -7.699 1 98.75 309 ASN A O 1
ATOM 2332 N N . ILE A 1 310 ? 6.266 -17.516 -6.68 1 98.75 310 ILE A N 1
ATOM 2333 C CA . ILE A 1 310 ? 7.688 -17.344 -6.406 1 98.75 310 ILE A CA 1
ATOM 2334 C C . ILE A 1 310 ? 8.188 -18.469 -5.508 1 98.75 310 ILE A C 1
ATOM 2336 O O . ILE A 1 310 ? 9.258 -19.031 -5.746 1 98.75 310 ILE A O 1
ATOM 2340 N N . ILE A 1 311 ? 7.422 -18.828 -4.492 1 98.81 311 ILE A N 1
ATOM 2341 C CA . ILE A 1 311 ? 7.82 -19.875 -3.562 1 98.81 311 ILE A CA 1
ATOM 2342 C C . ILE A 1 311 ? 7.879 -21.219 -4.293 1 98.81 311 ILE A C 1
ATOM 2344 O O . ILE A 1 311 ? 8.836 -21.984 -4.133 1 98.81 311 ILE A O 1
ATOM 2348 N N . PHE A 1 312 ? 6.875 -21.531 -5.129 1 98.75 312 PHE A N 1
ATOM 2349 C CA . PHE A 1 312 ? 6.91 -22.766 -5.918 1 98.75 312 PHE A CA 1
ATOM 2350 C C . PHE A 1 312 ? 8.117 -22.766 -6.852 1 98.75 312 PHE A C 1
ATOM 2352 O O . PHE A 1 312 ? 8.742 -23.812 -7.059 1 98.75 312 PHE A O 1
ATOM 2359 N N . SER A 1 313 ? 8.438 -21.625 -7.418 1 98.44 313 SER A N 1
ATOM 2360 C CA . SER A 1 313 ? 9.594 -21.516 -8.297 1 98.44 313 SER A CA 1
ATOM 2361 C C . SER A 1 313 ? 10.891 -21.781 -7.543 1 98.44 313 SER A C 1
ATOM 2363 O O . SER A 1 313 ? 11.797 -22.453 -8.055 1 98.44 313 SER A O 1
ATOM 2365 N N . LEU A 1 314 ? 10.977 -21.25 -6.359 1 97.62 314 LEU A N 1
ATOM 2366 C CA . LEU A 1 314 ? 12.164 -21.469 -5.539 1 97.62 314 LEU A CA 1
ATOM 2367 C C . LEU A 1 314 ? 12.281 -22.938 -5.145 1 97.62 314 LEU A C 1
ATOM 2369 O O . LEU A 1 314 ? 13.391 -23.484 -5.109 1 97.62 314 LEU A O 1
ATOM 2373 N N . LEU A 1 315 ? 11.156 -23.547 -4.824 1 97.94 315 LEU A N 1
ATOM 2374 C CA . LEU A 1 315 ? 11.164 -24.969 -4.52 1 97.94 315 LEU A CA 1
ATOM 2375 C C . LEU A 1 315 ? 11.578 -25.781 -5.746 1 97.94 315 LEU A C 1
ATOM 2377 O O . LEU A 1 315 ? 12.305 -26.766 -5.625 1 97.94 315 LEU A O 1
ATOM 2381 N N . ALA A 1 316 ? 11.07 -25.391 -6.914 1 97.88 316 ALA A N 1
ATOM 2382 C CA . ALA A 1 316 ? 11.477 -26.047 -8.156 1 97.88 316 ALA A CA 1
ATOM 2383 C C . ALA A 1 316 ? 12.984 -25.938 -8.359 1 97.88 316 ALA A C 1
ATOM 2385 O O . ALA A 1 316 ? 13.633 -26.922 -8.734 1 97.88 316 ALA A O 1
ATOM 2386 N N . LEU A 1 317 ? 13.516 -24.781 -8.156 1 96 317 LEU A N 1
ATOM 2387 C CA . LEU A 1 317 ? 14.945 -24.562 -8.297 1 96 317 LEU A CA 1
ATOM 2388 C C . LEU A 1 317 ? 15.734 -25.438 -7.328 1 96 317 LEU A C 1
ATOM 2390 O O . LEU A 1 317 ? 16.703 -26.078 -7.715 1 96 317 LEU A O 1
ATOM 2394 N N . LYS A 1 318 ? 15.305 -25.422 -6.09 1 95 318 LYS A N 1
ATOM 2395 C CA . LYS A 1 318 ? 15.992 -26.172 -5.043 1 95 318 LYS A CA 1
ATOM 2396 C C . LYS A 1 318 ? 16.016 -27.672 -5.367 1 95 318 LYS A C 1
ATOM 2398 O O . LYS A 1 318 ? 17.031 -28.328 -5.152 1 95 318 LYS A O 1
ATOM 2403 N N . ASN A 1 319 ? 14.922 -28.172 -5.863 1 96.12 319 ASN A N 1
ATOM 2404 C CA . ASN A 1 319 ? 14.773 -29.609 -6.07 1 96.12 319 ASN A CA 1
ATOM 2405 C C . ASN A 1 319 ? 15.07 -30 -7.516 1 96.12 319 ASN A C 1
ATOM 2407 O O . ASN A 1 319 ? 15.102 -31.188 -7.844 1 96.12 319 ASN A O 1
ATOM 2411 N N . GLN A 1 320 ? 15.234 -29.031 -8.359 1 96.75 320 GLN A N 1
ATOM 2412 C CA . GLN A 1 320 ? 15.469 -29.266 -9.781 1 96.75 320 GLN A CA 1
ATOM 2413 C C . GLN A 1 320 ? 14.359 -30.109 -10.391 1 96.75 320 GLN A C 1
ATOM 2415 O O . GLN A 1 320 ? 14.625 -31.094 -11.086 1 96.75 320 GLN A O 1
ATOM 2420 N N . ILE A 1 321 ? 13.141 -29.734 -10.039 1 97.88 321 ILE A N 1
ATOM 2421 C CA . ILE A 1 321 ? 11.945 -30.422 -10.508 1 97.88 321 ILE A CA 1
ATOM 2422 C C . ILE A 1 321 ? 10.867 -29.391 -10.859 1 97.88 321 ILE A C 1
ATOM 2424 O O . ILE A 1 321 ? 10.609 -28.469 -10.086 1 97.88 321 ILE A O 1
ATOM 2428 N N . LEU A 1 322 ? 10.273 -29.484 -12.055 1 98.44 322 LEU A N 1
ATOM 2429 C CA . LEU A 1 322 ? 9.133 -28.656 -12.438 1 98.44 322 LEU A CA 1
ATOM 2430 C C . LEU A 1 322 ? 7.82 -29.391 -12.172 1 98.44 322 LEU A C 1
ATOM 2432 O O . LEU A 1 322 ? 7.66 -30.547 -12.547 1 98.44 322 LEU A O 1
ATOM 2436 N N . PRO A 1 323 ? 6.902 -28.797 -11.477 1 98.62 323 PRO A N 1
ATOM 2437 C CA . PRO A 1 323 ? 5.586 -29.391 -11.266 1 98.62 323 PRO A CA 1
ATOM 2438 C C . PRO A 1 323 ? 4.695 -29.312 -12.508 1 98.62 323 PRO A C 1
ATOM 2440 O O . PRO A 1 323 ? 4.98 -28.531 -13.422 1 98.62 323 PRO A O 1
ATOM 2443 N N . PRO A 1 324 ? 3.674 -30.109 -12.547 1 98.38 324 PRO A N 1
ATOM 2444 C CA . PRO A 1 324 ? 2.76 -30.062 -13.688 1 98.38 324 PRO A CA 1
ATOM 2445 C C . PRO A 1 324 ? 1.858 -28.828 -13.672 1 98.38 324 PRO A C 1
ATOM 2447 O O . PRO A 1 324 ? 1.583 -28.281 -12.602 1 98.38 324 PRO A O 1
ATOM 2450 N N . CYS A 1 325 ? 1.451 -28.422 -14.867 1 98.25 325 CYS A N 1
ATOM 2451 C CA . CYS A 1 325 ? 0.349 -27.484 -15 1 98.25 325 CYS A CA 1
ATOM 2452 C C . CYS A 1 325 ? -0.985 -28.156 -14.703 1 98.25 325 CYS A C 1
ATOM 2454 O O . CYS A 1 325 ? -1.692 -28.578 -15.617 1 98.25 325 CYS A O 1
ATOM 2456 N N . THR A 1 326 ? -1.332 -28.109 -13.469 1 97.06 326 THR A N 1
ATOM 2457 C CA . THR A 1 326 ? -2.553 -28.797 -13.039 1 97.06 326 THR A CA 1
ATOM 2458 C C . THR A 1 326 ? -3.766 -28.234 -13.781 1 97.06 326 THR A C 1
ATOM 2460 O O . THR A 1 326 ? -3.926 -27.016 -13.891 1 97.06 326 THR A O 1
ATOM 2463 N N . GLY A 1 327 ? -4.582 -29.094 -14.297 1 95.25 327 GLY A N 1
ATOM 2464 C CA . GLY A 1 327 ? -5.805 -28.688 -14.961 1 95.25 327 GLY A CA 1
ATOM 2465 C C . GLY A 1 327 ? -5.641 -28.531 -16.469 1 95.25 327 GLY A C 1
ATOM 2466 O O . GLY A 1 327 ? -6.625 -28.375 -17.188 1 95.25 327 GLY A O 1
ATOM 2467 N N . LEU A 1 328 ? -4.414 -28.578 -16.969 1 97.81 328 LEU A N 1
ATOM 2468 C CA . LEU A 1 328 ? -4.164 -28.438 -18.391 1 97.81 328 LEU A CA 1
ATOM 2469 C C . LEU A 1 328 ? -4.191 -29.797 -19.094 1 97.81 328 LEU A C 1
ATOM 2471 O O . LEU A 1 328 ? -3.209 -30.531 -19.047 1 97.81 328 LEU A O 1
ATOM 2475 N N . ASN A 1 329 ? -5.273 -30.062 -19.781 1 95.69 329 ASN A N 1
ATOM 2476 C CA . ASN A 1 329 ? -5.43 -31.328 -20.5 1 95.69 329 ASN A CA 1
ATOM 2477 C C . ASN A 1 329 ? -5.203 -31.156 -22 1 95.69 329 ASN A C 1
ATOM 2479 O O . ASN A 1 329 ? -4.449 -31.906 -22.609 1 95.69 329 ASN A O 1
ATOM 2483 N N . MET A 1 330 ? -5.836 -30.172 -22.547 1 97.12 330 MET A N 1
ATOM 2484 C CA . MET A 1 330 ? -5.691 -29.828 -23.969 1 97.12 330 MET A CA 1
ATOM 2485 C C . MET A 1 330 ? -5.301 -28.359 -24.141 1 97.12 330 MET A C 1
ATOM 2487 O O . MET A 1 330 ? -6.164 -27.484 -24.188 1 97.12 330 MET A O 1
ATOM 2491 N N . PRO A 1 331 ? -4.035 -28.156 -24.406 1 97.44 331 PRO A N 1
ATOM 2492 C CA . PRO A 1 331 ? -3.594 -26.766 -24.531 1 97.44 331 PRO A CA 1
ATOM 2493 C C . PRO A 1 331 ? -4.277 -26.016 -25.672 1 97.44 331 PRO A C 1
ATOM 2495 O O . PRO A 1 331 ? -4.473 -26.578 -26.75 1 97.44 331 PRO A O 1
ATOM 2498 N N . ASP A 1 332 ? -4.648 -24.844 -25.453 1 97.38 332 ASP A N 1
ATOM 2499 C CA . ASP A 1 332 ? -5.227 -23.969 -26.469 1 97.38 332 ASP A CA 1
ATOM 2500 C C . ASP A 1 332 ? -4.133 -23.266 -27.281 1 97.38 332 ASP A C 1
ATOM 2502 O O . ASP A 1 332 ? -4.414 -22.641 -28.297 1 97.38 332 ASP A O 1
ATOM 2506 N N . PHE A 1 333 ? -2.904 -23.312 -26.828 1 96.88 333 PHE A N 1
ATOM 2507 C CA . PHE A 1 333 ? -1.777 -22.625 -27.438 1 96.88 333 PHE A CA 1
ATOM 2508 C C . PHE A 1 333 ? -0.62 -23.594 -27.672 1 96.88 333 PHE A C 1
ATOM 2510 O O . PHE A 1 333 ? -0.458 -24.578 -26.953 1 96.88 333 PHE A O 1
ATOM 2517 N N . SER A 1 334 ? 0.137 -23.219 -28.703 1 95.31 334 SER A N 1
ATOM 2518 C CA . SER A 1 334 ? 1.405 -23.922 -28.875 1 95.31 334 SER A CA 1
ATOM 2519 C C . SER A 1 334 ? 2.439 -23.453 -27.844 1 95.31 334 SER A C 1
ATOM 2521 O O . SER A 1 334 ? 2.529 -22.266 -27.547 1 95.31 334 SER A O 1
ATOM 2523 N N . GLY A 1 335 ? 3.072 -24.359 -27.219 1 94.62 335 GLY A N 1
ATOM 2524 C CA . GLY A 1 335 ? 4.105 -24.047 -26.234 1 94.62 335 GLY A CA 1
ATOM 2525 C C . GLY A 1 335 ? 4.566 -25.266 -25.453 1 94.62 335 GLY A C 1
ATOM 2526 O O . GLY A 1 335 ? 3.957 -26.328 -25.531 1 94.62 335 GLY A O 1
ATOM 2527 N N . ASN A 1 336 ? 5.617 -25.078 -24.734 1 97.06 336 ASN A N 1
ATOM 2528 C CA . ASN A 1 336 ? 6.188 -26.156 -23.938 1 97.06 336 ASN A CA 1
ATOM 2529 C C . ASN A 1 336 ? 5.652 -26.125 -22.5 1 97.06 336 ASN A C 1
ATOM 2531 O O . ASN A 1 336 ? 6.406 -25.891 -21.562 1 97.06 336 ASN A O 1
ATOM 2535 N N . PHE A 1 337 ? 4.375 -26.5 -22.375 1 98.12 337 PHE A N 1
ATOM 2536 C CA . PHE A 1 337 ? 3.74 -26.578 -21.062 1 98.12 337 PHE A CA 1
ATOM 2537 C C . PHE A 1 337 ? 4.203 -27.828 -20.312 1 98.12 337 PHE A C 1
ATOM 2539 O O . PHE A 1 337 ? 4.316 -28.906 -20.906 1 98.12 337 PHE A O 1
ATOM 2546 N N . ILE A 1 338 ? 4.445 -27.688 -19.078 1 98 338 ILE A N 1
ATOM 2547 C CA . ILE A 1 338 ? 4.824 -28.844 -18.266 1 98 338 ILE A CA 1
ATOM 2548 C C . ILE A 1 338 ? 3.576 -29.625 -17.859 1 98 338 ILE A C 1
ATOM 2550 O O . ILE A 1 338 ? 2.842 -29.219 -16.953 1 98 338 ILE A O 1
ATOM 2554 N N . ARG A 1 339 ? 3.418 -30.75 -18.406 1 96.06 339 ARG A N 1
ATOM 2555 C CA . ARG A 1 339 ? 2.172 -31.5 -18.234 1 96.06 339 ARG A CA 1
ATOM 2556 C C . ARG A 1 339 ? 2.303 -32.531 -17.125 1 96.06 339 ARG A C 1
ATOM 2558 O O . ARG A 1 339 ? 1.3 -33 -16.578 1 96.06 339 ARG A O 1
ATOM 2565 N N . LYS A 1 340 ? 3.529 -32.969 -16.938 1 96.44 340 LYS A N 1
ATOM 2566 C CA . LYS A 1 340 ? 3.881 -33.906 -15.867 1 96.44 340 LYS A CA 1
ATOM 2567 C C . LYS A 1 340 ? 5.133 -33.438 -15.125 1 96.44 340 LYS A C 1
ATOM 2569 O O . LYS A 1 340 ? 5.949 -32.688 -15.68 1 96.44 340 LYS A O 1
ATOM 2574 N N . LYS A 1 341 ? 5.141 -33.844 -13.914 1 96.81 341 LYS A N 1
ATOM 2575 C CA . LYS A 1 341 ? 6.352 -33.531 -13.164 1 96.81 341 LYS A CA 1
ATOM 2576 C C . LYS A 1 341 ? 7.602 -33.938 -13.938 1 96.81 341 LYS A C 1
ATOM 2578 O O . LYS A 1 341 ? 7.629 -35 -14.57 1 96.81 341 LYS A O 1
ATOM 2583 N N . GLN A 1 342 ? 8.648 -33.062 -13.922 1 96.44 342 GLN A N 1
ATOM 2584 C CA . GLN A 1 342 ? 9.836 -33.281 -14.742 1 96.44 342 GLN A CA 1
ATOM 2585 C C . GLN A 1 342 ? 11.102 -32.875 -14 1 96.44 342 GLN A C 1
ATOM 2587 O O . GLN A 1 342 ? 11.219 -31.766 -13.508 1 96.44 342 GLN A O 1
ATOM 2592 N N . GLN A 1 343 ? 12 -33.844 -13.914 1 96.69 343 GLN A N 1
ATOM 2593 C CA . GLN A 1 343 ? 13.344 -33.5 -13.453 1 96.69 343 GLN A CA 1
ATOM 2594 C C . GLN A 1 343 ? 14.125 -32.781 -14.539 1 96.69 343 GLN A C 1
ATOM 2596 O O . GLN A 1 343 ? 14.25 -33.281 -15.664 1 96.69 343 GLN A O 1
ATOM 2601 N N . VAL A 1 344 ? 14.617 -31.578 -14.25 1 94.62 344 VAL A N 1
ATOM 2602 C CA . VAL A 1 344 ? 15.344 -30.766 -15.227 1 94.62 344 VAL A CA 1
ATOM 2603 C C . VAL A 1 344 ? 16.312 -29.844 -14.516 1 94.62 344 VAL A C 1
ATOM 2605 O O . VAL A 1 344 ? 16.078 -29.438 -13.375 1 94.62 344 VAL A O 1
ATOM 2608 N N . LYS A 1 345 ? 17.453 -29.609 -15.156 1 92.94 345 LYS A N 1
ATOM 2609 C CA . LYS A 1 345 ? 18.391 -28.625 -14.609 1 92.94 345 LYS A CA 1
ATOM 2610 C C . LYS A 1 345 ? 17.828 -27.203 -14.758 1 92.94 345 LYS A C 1
ATOM 2612 O O . LYS A 1 345 ? 17.547 -26.75 -15.867 1 92.94 345 LYS A O 1
ATOM 2617 N N . LEU A 1 346 ? 17.609 -26.578 -13.656 1 93.19 346 LEU A N 1
ATOM 2618 C CA . LEU A 1 346 ? 17.047 -25.234 -13.617 1 93.19 346 LEU A CA 1
ATOM 2619 C C . LEU A 1 346 ? 18.062 -24.219 -13.109 1 93.19 346 LEU A C 1
ATOM 2621 O O . LEU A 1 346 ? 18.734 -24.469 -12.109 1 93.19 346 LEU A O 1
ATOM 2625 N N . ASP A 1 347 ? 18.156 -23.094 -13.828 1 92.81 347 ASP A N 1
ATOM 2626 C CA . ASP A 1 347 ? 19.062 -22.016 -13.391 1 92.81 347 ASP A CA 1
ATOM 2627 C C . ASP A 1 347 ? 18.266 -20.812 -12.906 1 92.81 347 ASP A C 1
ATOM 2629 O O . ASP A 1 347 ? 18.688 -20.109 -11.977 1 92.81 347 ASP A O 1
ATOM 2633 N N . SER A 1 348 ? 17.188 -20.531 -13.594 1 95.56 348 SER A N 1
ATOM 2634 C CA . SER A 1 348 ? 16.375 -19.375 -13.227 1 95.56 348 SER A CA 1
ATOM 2635 C C . SER A 1 348 ? 14.938 -19.531 -13.695 1 95.56 348 SER A C 1
ATOM 2637 O O . SER A 1 348 ? 14.672 -20.281 -14.641 1 95.56 348 SER A O 1
ATOM 2639 N N . ILE A 1 349 ? 14.039 -19 -13.008 1 97.62 349 ILE A N 1
ATOM 2640 C CA . ILE A 1 349 ? 12.617 -19.016 -13.336 1 97.62 349 ILE A CA 1
ATOM 2641 C C . ILE A 1 349 ? 12.031 -17.625 -13.227 1 97.62 349 ILE A C 1
ATOM 2643 O O . ILE A 1 349 ? 12.219 -16.938 -12.211 1 97.62 349 ILE A O 1
ATOM 2647 N N . LEU A 1 350 ? 11.383 -17.141 -14.273 1 98.38 350 LEU A N 1
ATOM 2648 C CA . LEU A 1 350 ? 10.695 -15.852 -14.289 1 98.38 350 LEU A CA 1
ATOM 2649 C C . LEU A 1 350 ? 9.25 -16 -13.828 1 98.38 350 LEU A C 1
ATOM 2651 O O . LEU A 1 350 ? 8.5 -16.812 -14.359 1 98.38 350 LEU A O 1
ATOM 2655 N N . ASN A 1 351 ? 8.852 -15.266 -12.844 1 98.62 351 ASN A N 1
ATOM 2656 C CA . ASN A 1 351 ? 7.488 -15.25 -12.336 1 98.62 351 ASN A CA 1
ATOM 2657 C C . ASN A 1 351 ? 6.73 -14.008 -12.805 1 98.62 351 ASN A C 1
ATOM 2659 O O . ASN A 1 351 ? 7.215 -12.891 -12.641 1 98.62 351 ASN A O 1
ATOM 2663 N N . LEU A 1 352 ? 5.543 -14.234 -13.312 1 98.25 352 LEU A N 1
ATOM 2664 C CA . LEU A 1 352 ? 4.758 -13.125 -13.852 1 98.25 352 LEU A CA 1
ATOM 2665 C C . LEU A 1 352 ? 3.486 -12.914 -13.031 1 98.25 352 LEU A C 1
ATOM 2667 O O . LEU A 1 352 ? 2.887 -13.883 -12.555 1 98.25 352 LEU A O 1
ATOM 2671 N N . SER A 1 353 ? 3.098 -11.703 -12.836 1 97.25 353 SER A N 1
ATOM 2672 C CA . SER A 1 353 ? 1.838 -11.289 -12.227 1 97.25 353 SER A CA 1
ATOM 2673 C C . SER A 1 353 ? 1.2 -10.141 -13 1 97.25 353 SER A C 1
ATOM 2675 O O . SER A 1 353 ? 1.842 -9.117 -13.234 1 97.25 353 SER A O 1
ATOM 2677 N N . PHE A 1 354 ? -0.037 -10.312 -13.32 1 93.56 354 PHE A N 1
ATOM 2678 C CA . PHE A 1 354 ? -0.805 -9.297 -14.016 1 93.56 354 PHE A CA 1
ATOM 2679 C C . PHE A 1 354 ? -2.109 -9 -13.289 1 93.56 354 PHE A C 1
ATOM 2681 O O . PHE A 1 354 ? -3.037 -9.812 -13.312 1 93.56 354 PHE A O 1
ATOM 2688 N N . GLY A 1 355 ? -2.16 -7.809 -12.703 1 87.06 355 GLY A N 1
ATOM 2689 C CA . GLY A 1 355 ? -3.297 -7.477 -11.859 1 87.06 355 GLY A CA 1
ATOM 2690 C C . GLY A 1 355 ? -4.305 -6.574 -12.547 1 87.06 355 GLY A C 1
ATOM 2691 O O . GLY A 1 355 ? -3.957 -5.844 -13.477 1 87.06 355 GLY A O 1
ATOM 2692 N N . PHE A 1 356 ? -5.555 -6.762 -12.031 1 79.5 356 PHE A N 1
ATOM 2693 C CA . PHE A 1 356 ? -6.59 -5.824 -12.445 1 79.5 356 PHE A CA 1
ATOM 2694 C C . PHE A 1 356 ? -6.133 -4.383 -12.242 1 79.5 356 PHE A C 1
ATOM 2696 O O . PHE A 1 356 ? -5.461 -4.074 -11.25 1 79.5 356 PHE A O 1
ATOM 2703 N N . GLY A 1 357 ? -6.449 -3.502 -13.211 1 74.06 357 GLY A N 1
ATOM 2704 C CA . GLY A 1 357 ? -6.012 -2.117 -13.156 1 74.06 357 GLY A CA 1
ATOM 2705 C C . GLY A 1 357 ? -4.695 -1.883 -13.883 1 74.06 357 GLY A C 1
ATOM 2706 O O . GLY A 1 357 ? -4.23 -0.747 -13.977 1 74.06 357 GLY A O 1
ATOM 2707 N N . GLY A 1 358 ? -4.121 -3.006 -14.336 1 83.06 358 GLY A N 1
ATOM 2708 C CA . GLY A 1 358 ? -2.963 -2.865 -15.203 1 83.06 358 GLY A CA 1
ATOM 2709 C C . GLY A 1 358 ? -1.646 -2.938 -14.453 1 83.06 358 GLY A C 1
ATOM 2710 O O . GLY A 1 358 ? -0.627 -2.428 -14.922 1 83.06 358 GLY A O 1
ATOM 2711 N N . GLN A 1 359 ? -1.662 -3.51 -13.336 1 89.19 359 GLN A N 1
ATOM 2712 C CA . GLN A 1 359 ? -0.423 -3.689 -12.586 1 89.19 359 GLN A CA 1
ATOM 2713 C C . GLN A 1 359 ? 0.339 -4.922 -13.07 1 89.19 359 GLN A C 1
ATOM 2715 O O . GLN A 1 359 ? -0.141 -6.047 -12.93 1 89.19 359 GLN A O 1
ATOM 2720 N N . ASN A 1 360 ? 1.488 -4.652 -13.656 1 94 360 ASN A N 1
ATOM 2721 C CA . ASN A 1 360 ? 2.326 -5.734 -14.164 1 94 360 ASN A CA 1
ATOM 2722 C C . ASN A 1 360 ? 3.559 -5.945 -13.281 1 94 360 ASN A C 1
ATOM 2724 O O . ASN A 1 360 ? 4.148 -4.98 -12.797 1 94 360 ASN A O 1
ATOM 2728 N N . GLY A 1 361 ? 3.869 -7.176 -13.07 1 95.88 361 GLY A N 1
ATOM 2729 C CA . GLY A 1 361 ? 5.051 -7.488 -12.281 1 95.88 361 GLY A CA 1
ATOM 2730 C C . GLY A 1 361 ? 5.793 -8.719 -12.773 1 95.88 361 GLY A C 1
ATOM 2731 O O . GLY A 1 361 ? 5.176 -9.664 -13.266 1 95.88 361 GLY A O 1
ATOM 2732 N N . ALA A 1 362 ? 7.105 -8.672 -12.648 1 97.56 362 ALA A N 1
ATOM 2733 C CA . ALA A 1 362 ? 8 -9.781 -12.977 1 97.56 362 ALA A CA 1
ATOM 2734 C C . ALA A 1 362 ? 9.102 -9.93 -11.93 1 97.56 362 ALA A C 1
ATOM 2736 O O . ALA A 1 362 ? 9.648 -8.938 -11.445 1 97.56 362 ALA A O 1
ATOM 2737 N N . ILE A 1 363 ? 9.312 -11.141 -11.492 1 97.69 363 ILE A N 1
ATOM 2738 C CA . ILE A 1 363 ? 10.414 -11.469 -10.594 1 97.69 363 ILE A CA 1
ATOM 2739 C C . ILE A 1 363 ? 11.219 -12.633 -11.156 1 97.69 363 ILE A C 1
ATOM 2741 O O . ILE A 1 363 ? 10.656 -13.68 -11.484 1 97.69 363 ILE A O 1
ATOM 2745 N N . LEU A 1 364 ? 12.477 -12.469 -11.281 1 97.19 364 LEU A N 1
ATOM 2746 C CA . LEU A 1 364 ? 13.383 -13.547 -11.68 1 97.19 364 LEU A CA 1
ATOM 2747 C C . LEU A 1 364 ? 14.094 -14.125 -10.461 1 97.19 364 LEU A C 1
ATOM 2749 O O . LEU A 1 364 ? 14.742 -13.398 -9.711 1 97.19 364 LEU A O 1
ATOM 2753 N N . VAL A 1 365 ? 13.891 -15.438 -10.266 1 96.62 365 VAL A N 1
ATOM 2754 C CA . VAL A 1 365 ? 14.633 -16.125 -9.211 1 96.62 365 VAL A CA 1
ATOM 2755 C C . VAL A 1 365 ? 15.633 -17.094 -9.828 1 96.62 365 VAL A C 1
ATOM 2757 O O . VAL A 1 365 ? 15.43 -17.578 -10.945 1 96.62 365 VAL A O 1
ATOM 2760 N N . GLY A 1 366 ? 16.734 -17.391 -9.125 1 93.88 366 GLY A N 1
ATOM 2761 C CA . GLY A 1 366 ? 17.734 -18.281 -9.688 1 93.88 366 GLY A CA 1
ATOM 2762 C C . GLY A 1 366 ? 18.812 -18.672 -8.688 1 93.88 366 GLY A C 1
ATOM 2763 O O . GLY A 1 366 ? 18.797 -18.219 -7.539 1 93.88 366 GLY A O 1
ATOM 2764 N N . ASN A 1 367 ? 19.688 -19.672 -9.133 1 84.69 367 ASN A N 1
ATOM 2765 C CA . ASN A 1 367 ? 20.844 -20.141 -8.367 1 84.69 367 ASN A CA 1
ATOM 2766 C C . ASN A 1 367 ? 22.016 -19.188 -8.508 1 84.69 367 ASN A C 1
ATOM 2768 O O . ASN A 1 367 ? 22.203 -18.562 -9.555 1 84.69 367 ASN A O 1
ATOM 2772 N N . SER A 1 368 ? 22.281 -18.188 -7.609 1 62.19 368 SER A N 1
ATOM 2773 C CA . SER A 1 368 ? 23.359 -17.203 -7.688 1 62.19 368 SER A CA 1
ATOM 2774 C C . SER A 1 368 ? 24.672 -17.875 -8.078 1 62.19 368 SER A C 1
ATOM 2776 O O . SER A 1 368 ? 25.016 -18.938 -7.562 1 62.19 368 SER A O 1
ATOM 2778 N N . GLU A 1 369 ? 25.062 -18.172 -9.281 1 52.25 369 GLU A N 1
ATOM 2779 C CA . GLU A 1 369 ? 26.5 -18.375 -9.344 1 52.25 369 GLU A CA 1
ATOM 2780 C C . GLU A 1 369 ? 27.266 -17.125 -8.922 1 52.25 369 GLU A C 1
ATOM 2782 O O . GLU A 1 369 ? 27 -16.031 -9.445 1 52.25 369 GLU A O 1
ATOM 2787 N N . VAL A 1 370 ? 27.266 -16.688 -7.715 1 36.5 370 VAL A N 1
ATOM 2788 C CA . VAL A 1 370 ? 28.406 -15.766 -7.664 1 36.5 370 VAL A CA 1
ATOM 2789 C C . VAL A 1 370 ? 29.656 -16.453 -8.203 1 36.5 370 VAL A C 1
ATOM 2791 O O . VAL A 1 370 ? 29.922 -17.625 -7.879 1 36.5 370 VAL A O 1
ATOM 2794 N N . MET B 1 1 ? 19.484 16.109 -5.535 1 80.5 1 MET B N 1
ATOM 2795 C CA . MET B 1 1 ? 18.469 16.641 -4.637 1 80.5 1 MET B CA 1
ATOM 2796 C C . MET B 1 1 ? 17.078 16.531 -5.25 1 80.5 1 MET B C 1
ATOM 2798 O O . MET B 1 1 ? 16.906 16.688 -6.461 1 80.5 1 MET B O 1
ATOM 2802 N N . VAL B 1 2 ? 16.047 16.25 -4.43 1 92.12 2 VAL B N 1
ATOM 2803 C CA . VAL B 1 2 ? 14.703 16.062 -4.949 1 92.12 2 VAL B CA 1
ATOM 2804 C C . VAL B 1 2 ? 13.906 17.359 -4.793 1 92.12 2 VAL B C 1
ATOM 2806 O O . VAL B 1 2 ? 13.609 17.781 -3.676 1 92.12 2 VAL B O 1
ATOM 2809 N N . GLN B 1 3 ? 13.531 18 -5.898 1 93.62 3 GLN B N 1
ATOM 2810 C CA . GLN B 1 3 ? 12.852 19.281 -5.91 1 93.62 3 GLN B CA 1
ATOM 2811 C C . GLN B 1 3 ? 11.344 19.094 -6.074 1 93.62 3 GLN B C 1
ATOM 2813 O O . GLN B 1 3 ? 10.891 18.188 -6.777 1 93.62 3 GLN B O 1
ATOM 2818 N N . VAL B 1 4 ? 10.625 20.016 -5.434 1 96.19 4 VAL B N 1
ATOM 2819 C CA . VAL B 1 4 ? 9.18 20.094 -5.629 1 96.19 4 VAL B CA 1
ATOM 2820 C C . VAL B 1 4 ? 8.875 21.109 -6.723 1 96.19 4 VAL B C 1
ATOM 2822 O O . VAL B 1 4 ? 9.18 22.297 -6.582 1 96.19 4 VAL B O 1
ATOM 2825 N N . VAL B 1 5 ? 8.172 20.703 -7.789 1 94.62 5 VAL B N 1
ATOM 2826 C CA . VAL B 1 5 ? 8.023 21.594 -8.938 1 94.62 5 VAL B CA 1
ATOM 2827 C C . VAL B 1 5 ? 6.543 21.891 -9.164 1 94.62 5 VAL B C 1
ATOM 2829 O O . VAL B 1 5 ? 6.195 22.719 -10.016 1 94.62 5 VAL B O 1
ATOM 2832 N N . GLY B 1 6 ? 5.719 21.266 -8.461 1 96.19 6 GLY B N 1
ATOM 2833 C CA . GLY B 1 6 ? 4.281 21.5 -8.484 1 96.19 6 GLY B CA 1
ATOM 2834 C C . GLY B 1 6 ? 3.562 20.875 -7.305 1 96.19 6 GLY B C 1
ATOM 2835 O O . GLY B 1 6 ? 4.004 19.844 -6.77 1 96.19 6 GLY B O 1
ATOM 2836 N N . MET B 1 7 ? 2.484 21.5 -6.945 1 97.75 7 MET B N 1
ATOM 2837 C CA . MET B 1 7 ? 1.688 20.984 -5.84 1 97.75 7 MET B CA 1
ATOM 2838 C C . MET B 1 7 ? 0.211 21.312 -6.027 1 97.75 7 MET B C 1
ATOM 2840 O O . MET B 1 7 ? -0.129 22.312 -6.652 1 97.75 7 MET B O 1
ATOM 2844 N N . GLY B 1 8 ? -0.654 20.469 -5.535 1 98.62 8 GLY B N 1
ATOM 2845 C CA . GLY B 1 8 ? -2.086 20.703 -5.418 1 98.62 8 GLY B CA 1
ATOM 2846 C C . GLY B 1 8 ? -2.658 20.234 -4.09 1 98.62 8 GLY B C 1
ATOM 2847 O O . GLY B 1 8 ? -2.145 19.297 -3.48 1 98.62 8 GLY B O 1
ATOM 2848 N N . LEU B 1 9 ? -3.717 20.953 -3.674 1 98.81 9 LEU B N 1
ATOM 2849 C CA . LEU B 1 9 ? -4.305 20.672 -2.369 1 98.81 9 LEU B CA 1
ATOM 2850 C C . LEU B 1 9 ? -5.793 21 -2.361 1 98.81 9 LEU B C 1
ATOM 2852 O O . LEU B 1 9 ? -6.199 22.078 -2.812 1 98.81 9 LEU B O 1
ATOM 2856 N N . VAL B 1 10 ? -6.543 20.062 -1.901 1 98.81 10 VAL B N 1
ATOM 2857 C CA . VAL B 1 10 ? -7.949 20.266 -1.558 1 98.81 10 VAL B CA 1
ATOM 2858 C C . VAL B 1 10 ? -8.203 19.812 -0.121 1 98.81 10 VAL B C 1
ATOM 2860 O O . VAL B 1 10 ? -7.723 18.75 0.294 1 98.81 10 VAL B O 1
ATOM 2863 N N . SER B 1 11 ? -8.844 20.578 0.647 1 98.62 11 SER B N 1
ATOM 2864 C CA . SER B 1 11 ? -9.266 20.266 2.01 1 98.62 11 SER B CA 1
ATOM 2865 C C . SER B 1 11 ? -10.539 21.016 2.373 1 98.62 11 SER B C 1
ATOM 2867 O O . SER B 1 11 ? -11.125 21.703 1.535 1 98.62 11 SER B O 1
ATOM 2869 N N . ALA B 1 12 ? -10.977 20.891 3.574 1 98.38 12 ALA B N 1
ATOM 2870 C CA . ALA B 1 12 ? -12.164 21.609 4.023 1 98.38 12 ALA B CA 1
ATOM 2871 C C . ALA B 1 12 ? -11.922 23.109 4.02 1 98.38 12 ALA B C 1
ATOM 2873 O O . ALA B 1 12 ? -12.875 23.906 4.047 1 98.38 12 ALA B O 1
ATOM 2874 N N . LEU B 1 13 ? -10.648 23.516 3.967 1 98.44 13 LEU B N 1
ATOM 2875 C CA . LEU B 1 13 ? -10.312 24.938 3.959 1 98.44 13 LEU B CA 1
ATOM 2876 C C . LEU B 1 13 ? -10.539 25.547 2.58 1 98.44 13 LEU B C 1
ATOM 2878 O O . LEU B 1 13 ? -10.586 26.766 2.436 1 98.44 13 LEU B O 1
ATOM 2882 N N . GLY B 1 14 ? -10.539 24.625 1.519 1 98.44 14 GLY B N 1
ATOM 2883 C CA . GLY B 1 14 ? -10.719 25.156 0.177 1 98.44 14 GLY B CA 1
ATOM 2884 C C . GLY B 1 14 ? -10.508 24.125 -0.91 1 98.44 14 GLY B C 1
ATOM 2885 O O . GLY B 1 14 ? -10 23.031 -0.644 1 98.44 14 GLY B O 1
ATOM 2886 N N . LYS B 1 15 ? -10.805 24.531 -2.16 1 98 15 LYS B N 1
ATOM 2887 C CA . LYS B 1 15 ? -10.781 23.625 -3.297 1 98 15 LYS B CA 1
ATOM 2888 C C . LYS B 1 15 ? -9.477 23.734 -4.078 1 98 15 LYS B C 1
ATOM 2890 O O . LYS B 1 15 ? -9.336 23.156 -5.152 1 98 15 LYS B O 1
ATOM 2895 N N . ASN B 1 16 ? -8.625 24.547 -3.568 1 98.38 16 ASN B N 1
ATOM 2896 C CA . ASN B 1 16 ? -7.289 24.688 -4.137 1 98.38 16 ASN B CA 1
ATOM 2897 C C . ASN B 1 16 ? -6.281 25.141 -3.088 1 98.38 16 ASN B C 1
ATOM 2899 O O . ASN B 1 16 ? -6.664 25.609 -2.01 1 98.38 16 ASN B O 1
ATOM 2903 N N . LYS B 1 17 ? -5.012 25 -3.418 1 98.06 17 LYS B N 1
ATOM 2904 C CA . LYS B 1 17 ? -3.941 25.25 -2.457 1 98.06 17 LYS B CA 1
ATOM 2905 C C . LYS B 1 17 ? -3.922 26.719 -2.027 1 98.06 17 LYS B C 1
ATOM 2907 O O . LYS B 1 17 ? -3.643 27.016 -0.867 1 98.06 17 LYS B O 1
ATOM 2912 N N . HIS B 1 18 ? -4.203 27.609 -2.967 1 97.94 18 HIS B N 1
ATOM 2913 C CA . HIS B 1 18 ? -4.199 29.031 -2.641 1 97.94 18 HIS B CA 1
ATOM 2914 C C . HIS B 1 18 ? -5.254 29.359 -1.589 1 97.94 18 HIS B C 1
ATOM 2916 O O . HIS B 1 18 ? -4.961 30.016 -0.593 1 97.94 18 HIS B O 1
ATOM 2922 N N . THR B 1 19 ? -6.473 28.938 -1.816 1 98.62 19 THR B N 1
ATOM 2923 C CA . THR B 1 19 ? -7.562 29.188 -0.885 1 98.62 19 THR B CA 1
ATOM 2924 C C . THR B 1 19 ? -7.293 28.531 0.463 1 98.62 19 THR B C 1
ATOM 2926 O O . THR B 1 19 ? -7.531 29.125 1.514 1 98.62 19 THR B O 1
ATOM 2929 N N . CYS B 1 20 ? -6.848 27.281 0.473 1 98.81 20 CYS B N 1
ATOM 2930 C CA . CYS B 1 20 ? -6.492 26.594 1.712 1 98.81 20 CYS B CA 1
ATOM 2931 C C . CYS B 1 20 ? -5.473 27.406 2.506 1 98.81 20 CYS B C 1
ATOM 2933 O O . CYS B 1 20 ? -5.629 27.594 3.715 1 98.81 20 CYS B O 1
ATOM 2935 N N . TRP B 1 21 ? -4.469 27.906 1.81 1 98.69 21 TRP B N 1
ATOM 2936 C CA . TRP B 1 21 ? -3.377 28.641 2.441 1 98.69 21 TRP B CA 1
ATOM 2937 C C . TRP B 1 21 ? -3.871 29.953 3.016 1 98.69 21 TRP B C 1
ATOM 2939 O O . TRP B 1 21 ? -3.572 30.297 4.164 1 98.69 21 TRP B O 1
ATOM 2949 N N . GLN B 1 22 ? -4.648 30.672 2.295 1 98.62 22 GLN B N 1
ATOM 2950 C CA . GLN B 1 22 ? -5.164 31.953 2.746 1 98.62 22 GLN B CA 1
ATOM 2951 C C . GLN B 1 22 ? -6.074 31.797 3.961 1 98.62 22 GLN B C 1
ATOM 2953 O O . GLN B 1 22 ? -6.004 32.562 4.91 1 98.62 22 GLN B O 1
ATOM 2958 N N . ASN B 1 23 ? -6.859 30.812 3.898 1 98.75 23 ASN B N 1
ATOM 2959 C CA . ASN B 1 23 ? -7.762 30.578 5.02 1 98.75 23 ASN B CA 1
ATOM 2960 C C . ASN B 1 23 ? -7 30.125 6.266 1 98.75 23 ASN B C 1
ATOM 2962 O O . ASN B 1 23 ? -7.359 30.516 7.383 1 98.75 23 ASN B O 1
ATOM 2966 N N . LEU B 1 24 ? -5.957 29.312 6.039 1 98.69 24 LEU B N 1
ATOM 2967 C CA . LEU B 1 24 ? -5.125 28.906 7.16 1 98.69 24 LEU B CA 1
ATOM 2968 C C . LEU B 1 24 ? -4.422 30.109 7.789 1 98.69 24 LEU B C 1
ATOM 2970 O O . LEU B 1 24 ? -4.406 30.25 9.016 1 98.69 24 LEU B O 1
ATOM 2974 N N . LEU B 1 25 ? -3.871 30.984 6.984 1 98.5 25 LEU B N 1
ATOM 2975 C CA . LEU B 1 25 ? -3.18 32.156 7.461 1 98.5 25 LEU B CA 1
ATOM 2976 C C . LEU B 1 25 ? -4.133 33.094 8.227 1 98.5 25 LEU B C 1
ATOM 2978 O O . LEU B 1 25 ? -3.727 33.781 9.164 1 98.5 25 LEU B O 1
ATOM 2982 N N . ALA B 1 26 ? -5.383 33.062 7.859 1 98.19 26 ALA B N 1
ATOM 2983 C CA . ALA B 1 26 ? -6.395 33.906 8.477 1 98.19 26 ALA B CA 1
ATOM 2984 C C . ALA B 1 26 ? -6.945 33.281 9.75 1 98.19 26 ALA B C 1
ATOM 2986 O O . ALA B 1 26 ? -7.887 33.781 10.352 1 98.19 26 ALA B O 1
ATOM 2987 N N . ASP B 1 27 ? -6.422 32.094 10.078 1 98.06 27 ASP B N 1
ATOM 2988 C CA . ASP B 1 27 ? -6.82 31.375 11.281 1 98.06 27 ASP B CA 1
ATOM 2989 C C . ASP B 1 27 ? -8.266 30.906 11.188 1 98.06 27 ASP B C 1
ATOM 2991 O O . ASP B 1 27 ? -8.984 30.875 12.188 1 98.06 27 ASP B O 1
ATOM 2995 N N . HIS B 1 28 ? -8.664 30.594 9.984 1 96.69 28 HIS B N 1
ATOM 2996 C CA . HIS B 1 28 ? -10.016 30.062 9.758 1 96.69 28 HIS B CA 1
ATOM 2997 C C . HIS B 1 28 ? -10.102 28.594 10.102 1 96.69 28 HIS B C 1
ATOM 2999 O O . HIS B 1 28 ? -9.289 27.781 9.633 1 96.69 28 HIS B O 1
ATOM 3005 N N . ALA B 1 29 ? -11.078 28.234 10.883 1 95.44 29 ALA B N 1
ATOM 3006 C CA . ALA B 1 29 ? -11.375 26.828 11.141 1 95.44 29 ALA B CA 1
ATOM 3007 C C . ALA B 1 29 ? -12.508 26.344 10.25 1 95.44 29 ALA B C 1
ATOM 3009 O O . ALA B 1 29 ? -13.594 26.922 10.219 1 95.44 29 ALA B O 1
ATOM 3010 N N . SER B 1 30 ? -12.281 25.281 9.562 1 96.5 30 SER B N 1
ATOM 3011 C CA . SER B 1 30 ? -13.289 24.719 8.664 1 96.5 30 SER B CA 1
ATOM 3012 C C . SER B 1 30 ? -14.141 23.672 9.367 1 96.5 30 SER B C 1
ATOM 3014 O O . SER B 1 30 ? -14.883 22.922 8.719 1 96.5 30 SER B O 1
ATOM 3016 N N . ILE B 1 31 ? -14.086 23.578 10.617 1 97.69 31 ILE B N 1
ATOM 3017 C CA . ILE B 1 31 ? -14.766 22.578 11.422 1 97.69 31 ILE B CA 1
ATOM 3018 C C . ILE B 1 31 ? -16.125 23.109 11.867 1 97.69 31 ILE B C 1
ATOM 3020 O O . ILE B 1 31 ? -16.234 24.219 12.375 1 97.69 31 ILE B O 1
ATOM 3024 N N . ALA B 1 32 ? -17.188 22.281 11.695 1 96.81 32 ALA B N 1
ATOM 3025 C CA . ALA B 1 32 ? -18.547 22.641 12.125 1 96.81 32 ALA B CA 1
ATOM 3026 C C . ALA B 1 32 ? -19.312 21.391 12.562 1 96.81 32 ALA B C 1
ATOM 3028 O O . ALA B 1 32 ? -18.984 20.266 12.164 1 96.81 32 ALA B O 1
ATOM 3029 N N . LEU B 1 33 ? -20.266 21.641 13.406 1 96.38 33 LEU B N 1
ATOM 3030 C CA . LEU B 1 33 ? -21.172 20.547 13.766 1 96.38 33 LEU B CA 1
ATOM 3031 C C . LEU B 1 33 ? -22.016 20.125 12.57 1 96.38 33 LEU B C 1
ATOM 3033 O O . LEU B 1 33 ? -22.703 20.953 11.969 1 96.38 33 LEU B O 1
ATOM 3037 N N . GLN B 1 34 ? -21.891 18.828 12.172 1 96.38 34 GLN B N 1
ATOM 3038 C CA . GLN B 1 34 ? -22.578 18.328 10.977 1 96.38 34 GLN B CA 1
ATOM 3039 C C . GLN B 1 34 ? -23.141 16.922 11.211 1 96.38 34 GLN B C 1
ATOM 3041 O O . GLN B 1 34 ? -22.703 16.219 12.133 1 96.38 34 GLN B O 1
ATOM 3046 N N . GLN B 1 35 ? -24.141 16.594 10.398 1 96.12 35 GLN B N 1
ATOM 3047 C CA . GLN B 1 35 ? -24.766 15.273 10.461 1 96.12 35 GLN B CA 1
ATOM 3048 C C . GLN B 1 35 ? -25 14.711 9.062 1 96.12 35 GLN B C 1
ATOM 3050 O O . GLN B 1 35 ? -26.141 14.578 8.625 1 96.12 35 GLN B O 1
ATOM 3055 N N . PRO B 1 36 ? -23.922 14.266 8.469 1 95.12 36 PRO B N 1
ATOM 3056 C CA . PRO B 1 36 ? -24.062 13.773 7.09 1 95.12 36 PRO B CA 1
ATOM 3057 C C . PRO B 1 36 ? -24.812 12.445 7.016 1 95.12 36 PRO B C 1
ATOM 3059 O O . PRO B 1 36 ? -25.281 12.062 5.941 1 95.12 36 PRO B O 1
ATOM 3062 N N . PHE B 1 37 ? -24.922 11.703 8.086 1 93.94 37 PHE B N 1
ATOM 3063 C CA . PHE B 1 37 ? -25.656 10.445 8.164 1 93.94 37 PHE B CA 1
ATOM 3064 C C . PHE B 1 37 ? -26.75 10.523 9.219 1 93.94 37 PHE B C 1
ATOM 3066 O O . PHE B 1 37 ? -26.469 10.656 10.406 1 93.94 37 PHE B O 1
ATOM 3073 N N . PRO B 1 38 ? -28 10.344 8.836 1 93.06 38 PRO B N 1
ATOM 3074 C CA . PRO B 1 38 ? -29.125 10.547 9.758 1 93.06 38 PRO B CA 1
ATOM 3075 C C . PRO B 1 38 ? -29.047 9.648 10.992 1 93.06 38 PRO B C 1
ATOM 3077 O O . PRO B 1 38 ? -29.516 10.031 12.062 1 93.06 38 PRO B O 1
ATOM 3080 N N . MET B 1 39 ? -28.438 8.555 10.82 1 90.94 39 MET B N 1
ATOM 3081 C CA . MET B 1 39 ? -28.438 7.574 11.898 1 90.94 39 MET B CA 1
ATOM 3082 C C . MET B 1 39 ? -27.328 7.879 12.906 1 90.94 39 MET B C 1
ATOM 3084 O O . MET B 1 39 ? -27.266 7.258 13.969 1 90.94 39 MET B O 1
ATOM 3088 N N . ILE B 1 40 ? -26.5 8.836 12.625 1 92.75 40 ILE B N 1
ATOM 3089 C CA . ILE B 1 40 ? -25.391 9.203 13.5 1 92.75 40 ILE B CA 1
ATOM 3090 C C . ILE B 1 40 ? -25.609 10.609 14.047 1 92.75 40 ILE B C 1
ATOM 3092 O O . ILE B 1 40 ? -25.859 11.547 13.289 1 92.75 40 ILE B O 1
ATOM 3096 N N . SER B 1 41 ? -25.469 10.781 15.336 1 95.12 41 SER B N 1
ATOM 3097 C CA . SER B 1 41 ? -25.656 12.086 15.977 1 95.12 41 SER B CA 1
ATOM 3098 C C . SER B 1 41 ? -24.672 13.109 15.422 1 95.12 41 SER B C 1
ATOM 3100 O O . SER B 1 41 ? -23.578 12.75 14.953 1 95.12 41 SER B O 1
ATOM 3102 N N . PRO B 1 42 ? -25.031 14.391 15.484 1 95.88 42 PRO B N 1
ATOM 3103 C CA . PRO B 1 42 ? -24.125 15.43 14.969 1 95.88 42 PRO B CA 1
ATOM 3104 C C . PRO B 1 42 ? -22.75 15.414 15.633 1 95.88 42 PRO B C 1
ATOM 3106 O O . PRO B 1 42 ? -22.656 15.172 16.844 1 95.88 42 PRO B O 1
ATOM 3109 N N . LEU B 1 43 ? -21.734 15.625 14.852 1 97.06 43 LEU B N 1
ATOM 3110 C CA . LEU B 1 43 ? -20.344 15.68 15.273 1 97.06 43 LEU B CA 1
ATOM 3111 C C . LEU B 1 43 ? -19.609 16.828 14.586 1 97.06 43 LEU B C 1
ATOM 3113 O O . LEU B 1 43 ? -20 17.266 13.5 1 97.06 43 LEU B O 1
ATOM 3117 N N . PRO B 1 44 ? -18.625 17.406 15.32 1 97.94 44 PRO B N 1
ATOM 3118 C CA . PRO B 1 44 ? -17.766 18.312 14.57 1 97.94 44 PRO B CA 1
ATOM 3119 C C . PRO B 1 44 ? -16.984 17.609 13.461 1 97.94 44 PRO B C 1
ATOM 3121 O O . PRO B 1 44 ? -16.312 16.609 13.711 1 97.94 44 PRO B O 1
ATOM 3124 N N . LEU B 1 45 ? -17.125 18.047 12.219 1 98.44 45 LEU B N 1
ATOM 3125 C CA . LEU B 1 45 ? -16.484 17.484 11.039 1 98.44 45 LEU B CA 1
ATOM 3126 C C . LEU B 1 45 ? -15.961 18.578 10.125 1 98.44 45 LEU B C 1
ATOM 3128 O O . LEU B 1 45 ? -16.453 19.719 10.156 1 98.44 45 LEU B O 1
ATOM 3132 N N . ALA B 1 46 ? -14.906 18.344 9.461 1 98.44 46 ALA B N 1
ATOM 3133 C CA . ALA B 1 46 ? -14.383 19.266 8.453 1 98.44 46 ALA B CA 1
ATOM 3134 C C . ALA B 1 46 ? -14.617 18.719 7.043 1 98.44 46 ALA B C 1
ATOM 3136 O O . ALA B 1 46 ? -13.812 17.938 6.531 1 98.44 46 ALA B O 1
ATOM 3137 N N . MET B 1 47 ? -15.641 19.156 6.41 1 97.69 47 MET B N 1
ATOM 3138 C CA . MET B 1 47 ? -16.016 18.75 5.059 1 97.69 47 MET B CA 1
ATOM 3139 C C . MET B 1 47 ? -16.078 19.953 4.121 1 97.69 47 MET B C 1
ATOM 3141 O O . MET B 1 47 ? -16.406 21.062 4.543 1 97.69 47 MET B O 1
ATOM 3145 N N . LEU B 1 48 ? -15.719 19.641 2.941 1 95.56 48 LEU B N 1
ATOM 3146 C CA . LEU B 1 48 ? -15.711 20.703 1.936 1 95.56 48 LEU B CA 1
ATOM 3147 C C . LEU B 1 48 ? -17.125 21.141 1.598 1 95.56 48 LEU B C 1
ATOM 3149 O O . LEU B 1 48 ? -17.375 22.328 1.364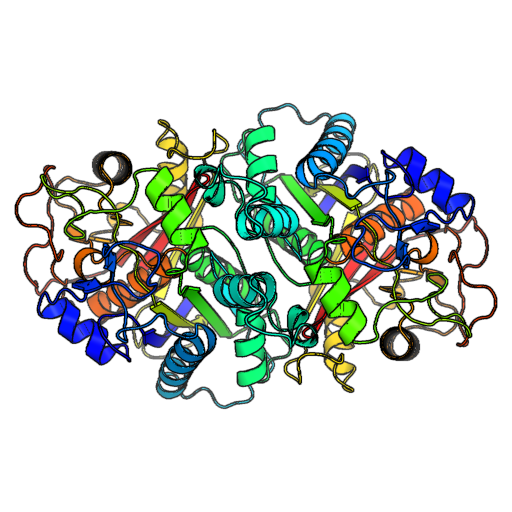 1 95.56 48 LEU B O 1
ATOM 3153 N N . GLU B 1 49 ? -17.922 20.031 1.5 1 89.5 49 GLU B N 1
ATOM 3154 C CA . GLU B 1 49 ? -19.328 20.25 1.175 1 89.5 49 GLU B CA 1
ATOM 3155 C C . GLU B 1 49 ? -20.25 19.578 2.195 1 89.5 49 GLU B C 1
ATOM 3157 O O . GLU B 1 49 ? -19.766 18.922 3.123 1 89.5 49 GLU B O 1
ATOM 3162 N N . GLY B 1 50 ? -21.25 20.078 2.689 1 86.88 50 GLY B N 1
ATOM 3163 C CA . GLY B 1 50 ? -22.234 19.594 3.658 1 86.88 50 GLY B CA 1
ATOM 3164 C C . GLY B 1 50 ? -22.406 18.078 3.623 1 86.88 50 GLY B C 1
ATOM 3165 O O . GLY B 1 50 ? -23.172 17.531 4.406 1 86.88 50 GLY B O 1
ATOM 3166 N N . LYS B 1 51 ? -21.656 17.359 2.699 1 91.75 51 LYS B N 1
ATOM 3167 C CA . LYS B 1 51 ? -21.625 15.906 2.605 1 91.75 51 LYS B CA 1
ATOM 3168 C C . LYS B 1 51 ? -20.219 15.406 2.289 1 91.75 51 LYS B C 1
ATOM 3170 O O . LYS B 1 51 ? -19.391 16.156 1.768 1 91.75 51 LYS B O 1
ATOM 3175 N N . PRO B 1 52 ? -19.922 14.102 2.652 1 94 52 PRO B N 1
ATOM 3176 C CA . PRO B 1 52 ? -18.594 13.578 2.316 1 94 52 PRO B CA 1
ATOM 3177 C C . PRO B 1 52 ? -18.297 13.641 0.822 1 94 52 PRO B C 1
ATOM 3179 O O . PRO B 1 52 ? -19.141 13.305 -0 1 94 52 PRO B O 1
ATOM 3182 N N . SER B 1 53 ? -17.125 14.047 0.482 1 96.06 53 SER B N 1
ATOM 3183 C CA . SER B 1 53 ? -16.719 14.211 -0.908 1 96.06 53 SER B CA 1
ATOM 3184 C C . SER B 1 53 ? -16.312 12.867 -1.521 1 96.06 53 SER B C 1
ATOM 3186 O O . SER B 1 53 ? -15.977 11.93 -0.803 1 96.06 53 SER B O 1
ATOM 3188 N N . ASP B 1 54 ? -16.438 12.797 -2.861 1 94.88 54 ASP B N 1
ATOM 3189 C CA . ASP B 1 54 ? -15.844 11.688 -3.596 1 94.88 54 ASP B CA 1
ATOM 3190 C C . ASP B 1 54 ? -14.32 11.797 -3.627 1 94.88 54 ASP B C 1
ATOM 3192 O O . ASP B 1 54 ? -13.773 12.781 -4.129 1 94.88 54 ASP B O 1
ATOM 3196 N N . PRO B 1 55 ? -13.672 10.805 -3.074 1 96.38 55 PRO B N 1
ATOM 3197 C CA . PRO B 1 55 ? -12.211 10.906 -2.979 1 96.38 55 PRO B CA 1
ATOM 3198 C C . PRO B 1 55 ? -11.539 11.031 -4.344 1 96.38 55 PRO B C 1
ATOM 3200 O O . PRO B 1 55 ? -10.523 11.719 -4.477 1 96.38 55 PRO B O 1
ATOM 3203 N N . THR B 1 56 ? -12.055 10.398 -5.391 1 96 56 THR B N 1
ATOM 3204 C CA . THR B 1 56 ? -11.484 10.5 -6.734 1 96 56 THR B CA 1
ATOM 3205 C C . THR B 1 56 ? -11.562 11.938 -7.246 1 96 56 THR B C 1
ATOM 3207 O O . THR B 1 56 ? -10.602 12.438 -7.84 1 96 56 THR B O 1
ATOM 3210 N N . THR B 1 57 ? -12.68 12.57 -6.992 1 96.81 57 THR B N 1
ATOM 3211 C CA . THR B 1 57 ? -12.859 13.961 -7.414 1 96.81 57 THR B CA 1
ATOM 3212 C C . THR B 1 57 ? -11.859 14.867 -6.711 1 96.81 57 THR B C 1
ATOM 3214 O O . THR B 1 57 ? -11.25 15.734 -7.34 1 96.81 57 THR B O 1
ATOM 3217 N N . LEU B 1 58 ? -11.68 14.695 -5.371 1 98.12 58 LEU B N 1
ATOM 3218 C CA . LEU B 1 58 ? -10.711 15.5 -4.629 1 98.12 58 LEU B CA 1
ATOM 3219 C C . LEU B 1 58 ? -9.305 15.305 -5.184 1 98.12 58 LEU B C 1
ATOM 3221 O O . LEU B 1 58 ? -8.578 16.281 -5.395 1 98.12 58 LEU B O 1
ATOM 3225 N N . LEU B 1 59 ? -8.969 14.039 -5.406 1 98.38 59 LEU B N 1
ATOM 3226 C CA . LEU B 1 59 ? -7.625 13.68 -5.859 1 98.38 59 LEU B CA 1
ATOM 3227 C C . LEU B 1 59 ? -7.336 14.289 -7.23 1 98.38 59 LEU B C 1
ATOM 3229 O O . LEU B 1 59 ? -6.277 14.883 -7.438 1 98.38 59 LEU B O 1
ATOM 3233 N N . LEU B 1 60 ? -8.266 14.188 -8.18 1 98.38 60 LEU B N 1
ATOM 3234 C CA . LEU B 1 60 ? -8.062 14.688 -9.531 1 98.38 60 LEU B CA 1
ATOM 3235 C C . LEU B 1 60 ? -8.016 16.219 -9.547 1 98.38 60 LEU B C 1
ATOM 3237 O O . LEU B 1 60 ? -7.293 16.812 -10.352 1 98.38 60 LEU B O 1
ATOM 3241 N N . THR B 1 61 ? -8.805 16.844 -8.664 1 98.62 61 THR B N 1
ATOM 3242 C CA . THR B 1 61 ? -8.75 18.281 -8.531 1 98.62 61 THR B CA 1
ATOM 3243 C C . THR B 1 61 ? -7.355 18.734 -8.094 1 98.62 61 THR B C 1
ATOM 3245 O O . THR B 1 61 ? -6.773 19.641 -8.688 1 98.62 61 THR B O 1
ATOM 3248 N N . ALA B 1 62 ? -6.793 18.094 -7.07 1 98.81 62 ALA B N 1
ATOM 3249 C CA . ALA B 1 62 ? -5.449 18.406 -6.594 1 98.81 62 ALA B CA 1
ATOM 3250 C C . ALA B 1 62 ? -4.406 18.125 -7.676 1 98.81 62 ALA B C 1
ATOM 3252 O O . ALA B 1 62 ? -3.477 18.906 -7.867 1 98.81 62 ALA B O 1
ATOM 3253 N N . LEU B 1 63 ? -4.562 17 -8.367 1 98.62 63 LEU B N 1
ATOM 3254 C CA . LEU B 1 63 ? -3.637 16.641 -9.43 1 98.62 63 LEU B CA 1
ATOM 3255 C C . LEU B 1 63 ? -3.633 17.688 -10.539 1 98.62 63 LEU B C 1
ATOM 3257 O O . LEU B 1 63 ? -2.568 18.078 -11.016 1 98.62 63 LEU B O 1
ATOM 3261 N N . THR B 1 64 ? -4.805 18.078 -10.969 1 98.12 64 THR B N 1
ATOM 3262 C CA . THR B 1 64 ? -4.934 19.062 -12.039 1 98.12 64 THR B CA 1
ATOM 3263 C C . THR B 1 64 ? -4.223 20.375 -11.664 1 98.12 64 THR B C 1
ATOM 3265 O O . THR B 1 64 ? -3.512 20.953 -12.484 1 98.12 64 THR B O 1
ATOM 3268 N N . GLU B 1 65 ? -4.41 20.797 -10.445 1 98.06 65 GLU B N 1
ATOM 3269 C CA . GLU B 1 65 ? -3.738 22 -9.969 1 98.06 65 GLU B CA 1
ATOM 3270 C C . GLU B 1 65 ? -2.221 21.859 -10.031 1 98.06 65 GLU B C 1
ATOM 3272 O O . GLU B 1 65 ? -1.521 22.75 -10.492 1 98.06 65 GLU B O 1
ATOM 3277 N N . ALA B 1 66 ? -1.671 20.719 -9.531 1 97.88 66 ALA B N 1
ATOM 3278 C CA . ALA B 1 66 ? -0.23 20.484 -9.508 1 97.88 66 ALA B CA 1
ATOM 3279 C C . ALA B 1 66 ? 0.347 20.453 -10.922 1 97.88 66 ALA B C 1
ATOM 3281 O O . ALA B 1 66 ? 1.414 21.016 -11.172 1 97.88 66 ALA B O 1
ATOM 3282 N N . LEU B 1 67 ? -0.328 19.828 -11.859 1 97.06 67 LEU B N 1
ATOM 3283 C CA . LEU B 1 67 ? 0.14 19.703 -13.234 1 97.06 67 LEU B CA 1
ATOM 3284 C C . LEU B 1 67 ? 0.144 21.047 -13.938 1 97.06 67 LEU B C 1
ATOM 3286 O O . LEU B 1 67 ? 1.058 21.344 -14.711 1 97.06 67 LEU B O 1
ATOM 3290 N N . HIS B 1 68 ? -0.89 21.797 -13.719 1 95.12 68 HIS B N 1
ATOM 3291 C CA . HIS B 1 68 ? -0.958 23.125 -14.32 1 95.12 68 HIS B CA 1
ATOM 3292 C C . HIS B 1 68 ? 0.239 23.969 -13.906 1 95.12 68 HIS B C 1
ATOM 3294 O O . HIS B 1 68 ? 0.783 24.719 -14.719 1 95.12 68 HIS B O 1
ATOM 3300 N N . GLU B 1 69 ? 0.693 23.828 -12.758 1 92.06 69 GLU B N 1
ATOM 3301 C CA . GLU B 1 69 ? 1.795 24.625 -12.234 1 92.06 69 GLU B CA 1
ATOM 3302 C C . GLU B 1 69 ? 3.135 24.156 -12.789 1 92.06 69 GLU B C 1
ATOM 3304 O O . GLU B 1 69 ? 4.043 24.953 -13 1 92.06 69 GLU B O 1
ATOM 3309 N N . SER B 1 70 ? 3.396 22.859 -12.867 1 89 70 SER B N 1
ATOM 3310 C CA . SER B 1 70 ? 4.672 22.297 -13.289 1 89 70 SER B CA 1
ATOM 3311 C C . SER B 1 70 ? 4.898 22.516 -14.781 1 89 70 SER B C 1
ATOM 3313 O O . SER B 1 70 ? 6.035 22.438 -15.258 1 89 70 SER B O 1
ATOM 3315 N N . GLU B 1 71 ? 3.918 22.578 -15.625 1 85.69 71 GLU B N 1
ATOM 3316 C CA . GLU B 1 71 ? 3.936 22.672 -17.078 1 85.69 71 GLU B CA 1
ATOM 3317 C C . GLU B 1 71 ? 4.422 21.375 -17.719 1 85.69 71 GLU B C 1
ATOM 3319 O O . GLU B 1 71 ? 5.016 21.391 -18.797 1 85.69 71 GLU B O 1
ATOM 3324 N N . TRP B 1 72 ? 4.391 20.297 -16.922 1 92 72 TRP B N 1
ATOM 3325 C CA . TRP B 1 72 ? 4.645 18.984 -17.516 1 92 72 TRP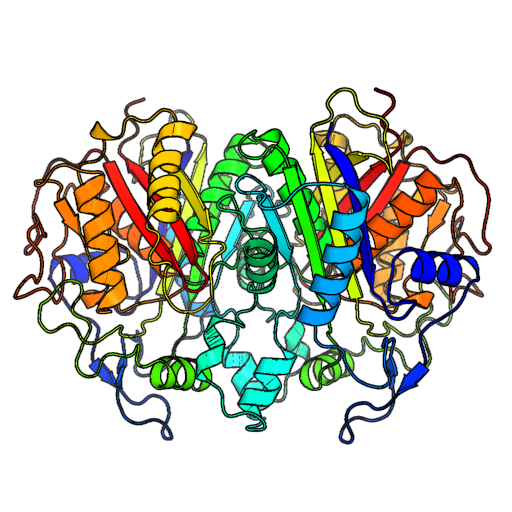 B CA 1
ATOM 3326 C C . TRP B 1 72 ? 3.656 18.703 -18.641 1 92 72 TRP B C 1
ATOM 3328 O O . TRP B 1 72 ? 2.453 18.922 -18.5 1 92 72 TRP B O 1
ATOM 3338 N N . GLU B 1 73 ? 4.117 18.234 -19.75 1 93.75 73 GLU B N 1
ATOM 3339 C CA . GLU B 1 73 ? 3.254 17.906 -20.875 1 93.75 73 GLU B CA 1
ATOM 3340 C C . GLU B 1 73 ? 2.863 16.438 -20.875 1 93.75 73 GLU B C 1
ATOM 3342 O O . GLU B 1 73 ? 3.723 15.562 -20.75 1 93.75 73 GLU B O 1
ATOM 3347 N N . LEU B 1 74 ? 1.663 16.141 -21.031 1 93.31 74 LEU B N 1
ATOM 3348 C CA . LEU B 1 74 ? 1.137 14.789 -21.062 1 93.31 74 LEU B CA 1
ATOM 3349 C C . LEU B 1 74 ? 1.268 14.195 -22.469 1 93.31 74 LEU B C 1
ATOM 3351 O O . LEU B 1 74 ? 1.221 14.93 -23.469 1 93.31 74 LEU B O 1
ATOM 3355 N N . PRO B 1 75 ? 1.413 12.953 -22.641 1 93.81 75 PRO B N 1
ATOM 3356 C CA . PRO B 1 75 ? 1.498 11.961 -21.562 1 93.81 75 PRO B CA 1
ATOM 3357 C C . PRO B 1 75 ? 2.881 11.914 -20.922 1 93.81 75 PRO B C 1
ATOM 3359 O O . PRO B 1 75 ? 3.871 12.305 -21.547 1 93.81 75 PRO B O 1
ATOM 3362 N N . LEU B 1 76 ? 2.943 11.539 -19.703 1 93.5 76 LEU B N 1
ATOM 3363 C CA . LEU B 1 76 ? 4.18 11.367 -18.938 1 93.5 76 LEU B CA 1
ATOM 3364 C C . LEU B 1 76 ? 4.52 9.891 -18.781 1 93.5 76 LEU B C 1
ATOM 3366 O O . LEU B 1 76 ? 4.48 9.359 -17.672 1 93.5 76 LEU B O 1
ATOM 3370 N N . SER B 1 77 ? 4.961 9.18 -19.766 1 88.81 77 SER B N 1
ATOM 3371 C CA . SER B 1 77 ? 5.094 7.727 -19.859 1 88.81 77 SER B CA 1
ATOM 3372 C C . SER B 1 77 ? 6.129 7.203 -18.859 1 88.81 77 SER B C 1
ATOM 3374 O O . SER B 1 77 ? 6.055 6.047 -18.438 1 88.81 77 SER B O 1
ATOM 3376 N N . ASP B 1 78 ? 7.055 8.008 -18.391 1 89.19 78 ASP B N 1
ATOM 3377 C CA . ASP B 1 78 ? 8.141 7.543 -17.531 1 89.19 78 ASP B CA 1
ATOM 3378 C C . ASP B 1 78 ? 8 8.102 -16.125 1 89.19 78 ASP B C 1
ATOM 3380 O O . ASP B 1 78 ? 8.93 8.016 -15.32 1 89.19 78 ASP B O 1
ATOM 3384 N N . CYS B 1 79 ? 6.891 8.672 -15.844 1 95.06 79 CYS B N 1
ATOM 3385 C CA . CYS B 1 79 ? 6.645 9.289 -14.539 1 95.06 79 CYS B CA 1
ATOM 3386 C C . CYS B 1 79 ? 6.172 8.25 -13.531 1 95.06 79 CYS B C 1
ATOM 3388 O O . CYS B 1 79 ? 5.207 7.527 -13.781 1 95.06 79 CYS B O 1
ATOM 3390 N N . GLY B 1 80 ? 6.934 8.117 -12.398 1 95.69 80 GLY B N 1
ATOM 3391 C CA . GLY B 1 80 ? 6.414 7.285 -11.32 1 95.69 80 GLY B CA 1
ATOM 3392 C C . GLY B 1 80 ? 5.211 7.891 -10.625 1 95.69 80 GLY B C 1
ATOM 3393 O O . GLY B 1 80 ? 5.043 9.109 -10.617 1 95.69 80 GLY B O 1
ATOM 3394 N N . VAL B 1 81 ? 4.352 7.051 -10.094 1 96.94 81 VAL B N 1
ATOM 3395 C CA . VAL B 1 81 ? 3.174 7.508 -9.359 1 96.94 81 VAL B CA 1
ATOM 3396 C C . VAL B 1 81 ? 3.07 6.77 -8.031 1 96.94 81 VAL B C 1
ATOM 3398 O O . VAL B 1 81 ? 3.043 5.535 -7.996 1 96.94 81 VAL B O 1
ATOM 3401 N N . VAL B 1 82 ? 3.039 7.508 -6.922 1 97.19 82 VAL B N 1
ATOM 3402 C CA . VAL B 1 82 ? 2.801 6.953 -5.594 1 97.19 82 VAL B CA 1
ATOM 3403 C C . VAL B 1 82 ? 1.67 7.719 -4.91 1 97.19 82 VAL B C 1
ATOM 3405 O O . VAL B 1 82 ? 1.872 8.836 -4.426 1 97.19 82 VAL B O 1
ATOM 3408 N N . ILE B 1 83 ? 0.491 7.141 -4.855 1 97.62 83 ILE B N 1
ATOM 3409 C CA . ILE B 1 83 ? -0.679 7.738 -4.219 1 97.62 83 ILE B CA 1
ATOM 3410 C C . ILE B 1 83 ? -1.269 6.758 -3.205 1 97.62 83 ILE B C 1
ATOM 3412 O O . ILE B 1 83 ? -1.607 5.625 -3.551 1 97.62 83 ILE B O 1
ATOM 3416 N N . GLY B 1 84 ? -1.351 7.195 -1.963 1 95.75 84 GLY B N 1
ATOM 3417 C CA . GLY B 1 84 ? -1.872 6.32 -0.927 1 95.75 84 GLY B CA 1
ATOM 3418 C C . GLY B 1 84 ? -3.174 6.812 -0.326 1 95.75 84 GLY B C 1
ATOM 3419 O O . GLY B 1 84 ? -3.605 7.934 -0.604 1 95.75 84 GLY B O 1
ATOM 3420 N N . SER B 1 85 ? -3.818 5.953 0.445 1 94.94 85 SER B N 1
ATOM 3421 C CA . SER B 1 85 ? -4.996 6.223 1.261 1 94.94 85 SER B CA 1
ATOM 3422 C C . SER B 1 85 ? -5.086 5.258 2.439 1 94.94 85 SER B C 1
ATOM 3424 O O . SER B 1 85 ? -4.766 4.074 2.305 1 94.94 85 SER B O 1
ATOM 3426 N N . SER B 1 86 ? -5.473 5.805 3.549 1 91.62 86 SER B N 1
ATOM 3427 C CA . SER B 1 86 ? -5.637 4.953 4.723 1 91.62 86 SER B CA 1
ATOM 3428 C C . SER B 1 86 ? -6.926 4.145 4.645 1 91.62 86 SER B C 1
ATOM 3430 O O . SER B 1 86 ? -6.98 3.004 5.113 1 91.62 86 SER B O 1
ATOM 3432 N N . ARG B 1 87 ? -7.938 4.664 4.023 1 88.62 87 ARG B N 1
ATOM 3433 C CA . ARG B 1 87 ? -9.258 4.043 4.016 1 88.62 87 ARG B CA 1
ATOM 3434 C C . ARG B 1 87 ? -9.602 3.502 2.633 1 88.62 87 ARG B C 1
ATOM 3436 O O . ARG B 1 87 ? -10.531 2.707 2.484 1 88.62 87 ARG B O 1
ATOM 3443 N N . GLY B 1 88 ? -8.828 3.926 1.677 1 87.44 88 GLY B N 1
ATOM 3444 C CA . GLY B 1 88 ? -9.156 3.537 0.314 1 87.44 88 GLY B CA 1
ATOM 3445 C C . GLY B 1 88 ? -10.555 3.938 -0.103 1 87.44 88 GLY B C 1
ATOM 3446 O O . GLY B 1 88 ? -10.969 5.082 0.103 1 87.44 88 GLY B O 1
ATOM 3447 N N . GLU B 1 89 ? -11.281 2.965 -0.686 1 87.31 89 GLU B N 1
ATOM 3448 C CA . GLU B 1 89 ? -12.625 3.184 -1.206 1 87.31 89 GLU B CA 1
ATOM 3449 C C . GLU B 1 89 ? -13.688 2.723 -0.21 1 87.31 89 GLU B C 1
ATOM 3451 O O . GLU B 1 89 ? -14.742 2.221 -0.605 1 87.31 89 GLU B O 1
ATOM 3456 N N . GLN B 1 90 ? -13.43 2.91 1.019 1 87.5 90 GLN B N 1
ATOM 3457 C CA . GLN B 1 90 ? -14.273 2.371 2.086 1 87.5 90 GLN B CA 1
ATOM 3458 C C . GLN B 1 90 ? -15.719 2.826 1.932 1 87.5 90 GLN B C 1
ATOM 3460 O O . GLN B 1 90 ? -16.641 2.037 2.129 1 87.5 90 GLN B O 1
ATOM 3465 N N . TYR B 1 91 ? -15.984 4.113 1.649 1 86.94 91 TYR B N 1
ATOM 3466 C CA . TYR B 1 91 ? -17.344 4.621 1.552 1 86.94 91 TYR B CA 1
ATOM 3467 C C . TYR B 1 91 ? -18.125 3.867 0.485 1 86.94 91 TYR B C 1
ATOM 3469 O O . TYR B 1 91 ? -19.281 3.492 0.705 1 86.94 91 TYR B O 1
ATOM 3477 N N . LEU B 1 92 ? -17.484 3.643 -0.658 1 88.25 92 LEU B N 1
ATOM 3478 C CA . LEU B 1 92 ? -18.141 2.924 -1.744 1 88.25 92 LEU B CA 1
ATOM 3479 C C . LEU B 1 92 ? -18.453 1.486 -1.339 1 88.25 92 LEU B C 1
ATOM 3481 O O . LEU B 1 92 ? -19.516 0.965 -1.647 1 88.25 92 LEU B O 1
ATOM 3485 N N . TRP B 1 93 ? -17.5 0.86 -0.67 1 87.94 93 TRP B N 1
ATOM 3486 C CA . TRP B 1 93 ? -17.703 -0.504 -0.195 1 87.94 93 TRP B CA 1
ATOM 3487 C C . TRP B 1 93 ? -18.875 -0.571 0.78 1 87.94 93 TRP B C 1
ATOM 3489 O O . TRP B 1 93 ? -19.656 -1.523 0.755 1 87.94 93 TRP B O 1
ATOM 3499 N N . GLU B 1 94 ? -18.969 0.443 1.628 1 90.06 94 GLU B N 1
ATOM 3500 C CA . GLU B 1 94 ? -20.094 0.508 2.557 1 90.06 94 GLU B CA 1
ATOM 3501 C C . GLU B 1 94 ? -21.422 0.606 1.812 1 90.06 94 GLU B C 1
ATOM 3503 O O . GLU B 1 94 ? -22.406 -0.01 2.213 1 90.06 94 GLU B O 1
ATOM 3508 N N . GLN B 1 95 ? -21.422 1.315 0.731 1 89.56 95 GLN B N 1
ATOM 3509 C CA . GLN B 1 95 ? -22.641 1.46 -0.058 1 89.56 95 GLN B CA 1
ATOM 3510 C C . GLN B 1 95 ? -23.031 0.141 -0.722 1 89.56 95 GLN B C 1
ATOM 3512 O O . GLN B 1 95 ? -24.203 -0.208 -0.783 1 89.56 95 GLN B O 1
ATOM 3517 N N . TRP B 1 96 ? -22.047 -0.57 -1.254 1 87.5 96 TRP B N 1
ATOM 3518 C CA . TRP B 1 96 ? -22.312 -1.873 -1.857 1 87.5 96 TRP B CA 1
ATOM 3519 C C . TRP B 1 96 ? -22.875 -2.846 -0.832 1 87.5 96 TRP B C 1
ATOM 3521 O O . TRP B 1 96 ? -23.859 -3.537 -1.102 1 87.5 96 TRP B O 1
ATOM 3531 N N . LEU B 1 97 ? -22.312 -2.775 0.323 1 84.81 97 LEU B N 1
ATOM 3532 C CA . LEU B 1 97 ? -22.688 -3.74 1.355 1 84.81 97 LEU B CA 1
ATOM 3533 C C . LEU B 1 97 ? -24.031 -3.4 1.966 1 84.81 97 LEU B C 1
ATOM 3535 O O . LEU B 1 97 ? -24.75 -4.289 2.447 1 84.81 97 LEU B O 1
ATOM 3539 N N . ALA B 1 98 ? -24.375 -2.131 1.93 1 84.88 98 ALA B N 1
ATOM 3540 C CA . ALA B 1 98 ? -25.688 -1.696 2.391 1 84.88 98 ALA B CA 1
ATOM 3541 C C . ALA B 1 98 ? -26.734 -1.847 1.288 1 84.88 98 ALA B C 1
ATOM 3543 O O . ALA B 1 98 ? -27.906 -1.507 1.481 1 84.88 98 ALA B O 1
ATOM 3544 N N . HIS B 1 99 ? -26.328 -2.326 0.111 1 85.69 99 HIS B N 1
ATOM 3545 C CA . HIS B 1 99 ? -27.188 -2.547 -1.053 1 85.69 99 HIS B CA 1
ATOM 3546 C C . HIS B 1 99 ? -27.781 -1.235 -1.556 1 85.69 99 HIS B C 1
ATOM 3548 O O . HIS B 1 99 ? -28.906 -1.21 -2.045 1 85.69 99 HIS B O 1
ATOM 3554 N N . GLU B 1 100 ? -27.016 -0.239 -1.314 1 88 100 GLU B N 1
ATOM 3555 C CA . GLU B 1 100 ? -27.406 1.062 -1.846 1 88 100 GLU B CA 1
ATOM 3556 C C . GLU B 1 100 ? -26.969 1.218 -3.301 1 88 100 GLU B C 1
ATOM 3558 O O . GLU B 1 100 ? -27.453 2.105 -4.008 1 88 100 GLU B O 1
ATOM 3563 N N . ARG B 1 101 ? -26.016 0.309 -3.693 1 88.62 101 ARG B N 1
ATOM 3564 C CA . ARG B 1 101 ? -25.516 0.225 -5.062 1 88.62 101 ARG B CA 1
ATOM 3565 C C . ARG B 1 101 ? -25.453 -1.224 -5.531 1 88.62 101 ARG B C 1
ATOM 3567 O O . ARG B 1 101 ? -25.188 -2.129 -4.738 1 88.62 101 ARG B O 1
ATOM 3574 N N . ASN B 1 102 ? -25.641 -1.407 -6.859 1 90.88 102 ASN B N 1
ATOM 3575 C CA . ASN B 1 102 ? -25.656 -2.775 -7.363 1 90.88 102 ASN B CA 1
ATOM 3576 C C . ASN B 1 102 ? -24.641 -2.975 -8.477 1 90.88 102 ASN B C 1
ATOM 3578 O O . ASN B 1 102 ? -24.656 -4.004 -9.156 1 90.88 102 ASN B O 1
ATOM 3582 N N . ASP B 1 103 ? -23.75 -1.965 -8.656 1 91.88 103 ASP B N 1
ATOM 3583 C CA . ASP B 1 103 ? -22.719 -2.066 -9.688 1 91.88 103 ASP B CA 1
ATOM 3584 C C . ASP B 1 103 ? -21.484 -2.764 -9.156 1 91.88 103 ASP B C 1
ATOM 3586 O O . ASP B 1 103 ? -20.375 -2.238 -9.273 1 91.88 103 ASP B O 1
ATOM 3590 N N . TYR B 1 104 ? -21.688 -4 -8.742 1 88.75 104 TYR B N 1
ATOM 3591 C CA . TYR B 1 104 ? -20.641 -4.77 -8.094 1 88.75 104 TYR B CA 1
ATOM 3592 C C . TYR B 1 104 ? -19.484 -5.035 -9.047 1 88.75 104 TYR B C 1
ATOM 3594 O O . TYR B 1 104 ? -18.359 -5.305 -8.617 1 88.75 104 TYR B O 1
ATOM 3602 N N . HIS B 1 105 ? -19.734 -4.93 -10.336 1 86.44 105 HIS B N 1
ATOM 3603 C CA . HIS B 1 105 ? -18.719 -5.184 -11.344 1 86.44 105 HIS B CA 1
ATOM 3604 C C . HIS B 1 105 ? -17.609 -4.137 -11.289 1 86.44 105 HIS B C 1
ATOM 3606 O O . HIS B 1 105 ? -16.531 -4.332 -11.852 1 86.44 105 HIS B O 1
ATOM 3612 N N . LEU B 1 106 ? -17.844 -3.053 -10.547 1 86.19 106 LEU B N 1
ATOM 3613 C CA . LEU B 1 106 ? -16.859 -1.979 -10.438 1 86.19 106 LEU B CA 1
ATOM 3614 C C . LEU B 1 106 ? -15.891 -2.246 -9.289 1 86.19 106 LEU B C 1
ATOM 3616 O O . LEU B 1 106 ? -14.953 -1.478 -9.078 1 86.19 106 LEU B O 1
ATOM 3620 N N . LEU B 1 107 ? -16.062 -3.311 -8.594 1 84.31 107 LEU B N 1
ATOM 3621 C CA . LEU B 1 107 ? -15.297 -3.604 -7.391 1 84.31 107 LEU B CA 1
ATOM 3622 C C . LEU B 1 107 ? -13.797 -3.535 -7.664 1 84.31 107 LEU B C 1
ATOM 3624 O O . LEU B 1 107 ? -13.047 -2.938 -6.891 1 84.31 107 LEU B O 1
ATOM 3628 N N . VAL B 1 108 ? -13.32 -4.078 -8.766 1 82.06 108 VAL B N 1
ATOM 3629 C CA . VAL B 1 108 ? -11.891 -4.199 -9.039 1 82.06 108 VAL B CA 1
ATOM 3630 C C . VAL B 1 108 ? -11.312 -2.828 -9.383 1 82.06 108 VAL B C 1
ATOM 3632 O O . VAL B 1 108 ? -10.102 -2.615 -9.289 1 82.06 108 VAL B O 1
ATOM 3635 N N . GLU B 1 109 ? -12.195 -1.968 -9.773 1 84.19 109 GLU B N 1
ATOM 3636 C CA . GLU B 1 109 ? -11.773 -0.604 -10.07 1 84.19 109 GLU B CA 1
ATOM 3637 C C . GLU B 1 109 ? -11.641 0.224 -8.797 1 84.19 109 GLU B C 1
ATOM 3639 O O . GLU B 1 109 ? -11.047 1.301 -8.805 1 84.19 109 GLU B O 1
ATOM 3644 N N . HIS B 1 110 ? -12.195 -0.351 -7.781 1 87.25 110 HIS B N 1
ATOM 3645 C CA . HIS B 1 110 ? -12.258 0.408 -6.535 1 87.25 110 HIS B CA 1
ATOM 3646 C C . HIS B 1 110 ? -11.633 -0.372 -5.383 1 87.25 110 HIS B C 1
ATOM 3648 O O . HIS B 1 110 ? -12.211 -0.446 -4.297 1 87.25 110 HIS B O 1
ATOM 3654 N N . LEU B 1 111 ? -10.516 -0.932 -5.707 1 84.56 111 LEU B N 1
ATOM 3655 C CA . LEU B 1 111 ? -9.734 -1.582 -4.66 1 84.56 111 LEU B CA 1
ATOM 3656 C C . LEU B 1 111 ? -9.031 -0.55 -3.787 1 84.56 111 LEU B C 1
ATOM 3658 O O . LEU B 1 111 ? -8.914 0.618 -4.168 1 84.56 111 LEU B O 1
ATOM 3662 N N . PRO B 1 112 ? -8.555 -0.893 -2.576 1 80 112 PRO B N 1
ATOM 3663 C CA . PRO B 1 112 ? -7.91 0.061 -1.67 1 80 112 PRO B CA 1
ATOM 3664 C C . PRO B 1 112 ? -6.758 0.818 -2.33 1 80 112 PRO B C 1
ATOM 3666 O O . PRO B 1 112 ? -6.512 1.981 -2.002 1 80 112 PRO B O 1
ATOM 3669 N N . GLY B 1 113 ? -6.086 0.371 -3.248 1 83.44 113 GLY B N 1
ATOM 3670 C CA . GLY B 1 113 ? -4.945 1.013 -3.881 1 83.44 113 GLY B CA 1
ATOM 3671 C C . GLY B 1 113 ? -5.273 1.618 -5.234 1 83.44 113 GLY B C 1
ATOM 3672 O O . GLY B 1 113 ? -4.375 2.018 -5.977 1 83.44 113 GLY B O 1
ATOM 3673 N N . SER B 1 114 ? -6.547 1.886 -5.516 1 88.81 114 SER B N 1
ATOM 3674 C CA . SER B 1 114 ? -6.973 2.221 -6.871 1 88.81 114 SER B CA 1
ATOM 3675 C C . SER B 1 114 ? -6.66 3.676 -7.207 1 88.81 114 SER B C 1
ATOM 3677 O O . SER B 1 114 ? -6.617 4.055 -8.375 1 88.81 114 SER B O 1
ATOM 3679 N N . PHE B 1 115 ? -6.371 4.496 -6.23 1 94.38 115 PHE B N 1
ATOM 3680 C CA . PHE B 1 115 ? -6.164 5.918 -6.484 1 94.38 115 PHE B CA 1
ATOM 3681 C C . PHE B 1 115 ? -4.871 6.145 -7.262 1 94.38 115 PHE B C 1
ATOM 3683 O O . PHE B 1 115 ? -4.801 7.035 -8.117 1 94.38 115 PHE B O 1
ATOM 3690 N N . ALA B 1 116 ? -3.857 5.398 -6.953 1 94.81 116 ALA B N 1
ATOM 3691 C CA . ALA B 1 116 ? -2.607 5.496 -7.703 1 94.81 116 ALA B CA 1
ATOM 3692 C C . ALA B 1 116 ? -2.832 5.184 -9.18 1 94.81 116 ALA B C 1
ATOM 3694 O O . ALA B 1 116 ? -2.271 5.848 -10.055 1 94.81 116 ALA B O 1
ATOM 3695 N N . ARG B 1 117 ? -3.631 4.254 -9.469 1 91.25 117 ARG B N 1
ATOM 3696 C CA . ARG B 1 117 ? -3.941 3.875 -10.844 1 91.25 117 ARG B CA 1
ATOM 3697 C C . ARG B 1 117 ? -4.719 4.977 -11.555 1 91.25 117 ARG B C 1
ATOM 3699 O O . ARG B 1 117 ? -4.527 5.207 -12.75 1 91.25 117 ARG B O 1
ATOM 3706 N N . THR B 1 118 ? -5.66 5.531 -10.836 1 93.38 118 THR B N 1
ATOM 3707 C CA . THR B 1 118 ? -6.422 6.645 -11.391 1 93.38 118 THR B CA 1
ATOM 3708 C C . THR B 1 118 ? -5.488 7.75 -11.875 1 93.38 118 THR B C 1
ATOM 3710 O O . THR B 1 118 ? -5.652 8.273 -12.977 1 93.38 118 THR B O 1
ATOM 3713 N N . VAL B 1 119 ? -4.52 8.078 -11.062 1 96.5 119 VAL B N 1
ATOM 3714 C CA . VAL B 1 119 ? -3.555 9.117 -11.422 1 96.5 119 VAL B CA 1
ATOM 3715 C C . VAL B 1 119 ? -2.697 8.641 -12.594 1 96.5 119 VAL B C 1
ATOM 3717 O O . VAL B 1 119 ? -2.436 9.406 -13.531 1 96.5 119 VAL B O 1
ATOM 3720 N N . ALA B 1 120 ? -2.248 7.395 -12.539 1 93.81 120 ALA B N 1
ATOM 3721 C CA . ALA B 1 120 ? -1.442 6.828 -13.617 1 93.81 120 ALA B CA 1
ATOM 3722 C C . ALA B 1 120 ? -2.168 6.922 -14.953 1 93.81 120 ALA B C 1
ATOM 3724 O O . ALA B 1 120 ? -1.567 7.285 -15.969 1 93.81 120 ALA B O 1
ATOM 3725 N N . THR B 1 121 ? -3.439 6.613 -14.953 1 91.94 121 THR B N 1
ATOM 3726 C CA . THR B 1 121 ? -4.254 6.664 -16.156 1 91.94 121 THR B CA 1
ATOM 3727 C C . THR B 1 121 ? -4.367 8.102 -16.672 1 91.94 121 THR B C 1
ATOM 3729 O O . THR B 1 121 ? -4.246 8.344 -17.875 1 91.94 121 THR B O 1
ATOM 3732 N N . LYS B 1 122 ? -4.602 8.977 -15.781 1 94.81 122 LYS B N 1
ATOM 3733 C CA . LYS B 1 122 ? -4.781 10.375 -16.156 1 94.81 122 LYS B CA 1
ATOM 3734 C C . LYS B 1 122 ? -3.533 10.93 -16.828 1 94.81 122 LYS B C 1
ATOM 3736 O O . LYS B 1 122 ? -3.631 11.742 -17.75 1 94.81 122 LYS B O 1
ATOM 3741 N N . ILE B 1 123 ? -2.344 10.477 -16.406 1 95.44 123 ILE B N 1
ATOM 3742 C CA . ILE B 1 123 ? -1.131 11.094 -16.922 1 95.44 123 ILE B CA 1
ATOM 3743 C C . ILE B 1 123 ? -0.539 10.211 -18.031 1 95.44 123 ILE B C 1
ATOM 3745 O O . ILE B 1 123 ? 0.43 10.602 -18.688 1 95.44 123 ILE B O 1
ATOM 3749 N N . GLY B 1 124 ? -1.031 9.016 -18.203 1 91.94 124 GLY B N 1
ATOM 3750 C CA . GLY B 1 124 ? -0.609 8.117 -19.281 1 91.94 124 GLY B CA 1
ATOM 3751 C C . GLY B 1 124 ? 0.733 7.465 -19 1 91.94 124 GLY B C 1
ATOM 3752 O O . GLY B 1 124 ? 1.526 7.266 -19.922 1 91.94 124 GLY B O 1
ATOM 3753 N N . THR B 1 125 ? 1.005 7.18 -17.797 1 91.62 125 THR B N 1
ATOM 3754 C CA . THR B 1 125 ? 2.318 6.625 -17.484 1 91.62 125 THR B CA 1
ATOM 3755 C C . THR B 1 125 ? 2.326 5.113 -17.688 1 91.62 125 THR B C 1
ATOM 3757 O O . THR B 1 125 ? 1.285 4.461 -17.594 1 91.62 125 THR B O 1
ATOM 3760 N N . LYS B 1 126 ? 3.48 4.562 -17.969 1 87.06 126 LYS B N 1
ATOM 3761 C CA . LYS B 1 126 ? 3.76 3.131 -18.047 1 87.06 126 LYS B CA 1
ATOM 3762 C C . LYS B 1 126 ? 4.902 2.748 -17.109 1 87.06 126 LYS B C 1
ATOM 3764 O O . LYS B 1 126 ? 5.586 1.746 -17.328 1 87.06 126 LYS B O 1
ATOM 3769 N N . SER B 1 127 ? 5.145 3.557 -16.109 1 90.38 127 SER B N 1
ATOM 3770 C CA . SER B 1 127 ? 6.25 3.375 -15.18 1 90.38 127 SER B CA 1
ATOM 3771 C C . SER B 1 127 ? 5.766 2.801 -13.859 1 90.38 127 SER B C 1
ATOM 3773 O O . SER B 1 127 ? 4.789 2.055 -13.82 1 90.38 127 SER B O 1
ATOM 3775 N N . LEU B 1 128 ? 6.516 3.066 -12.82 1 91.5 128 LEU B N 1
ATOM 3776 C CA . LEU B 1 128 ? 6.25 2.506 -11.5 1 91.5 128 LEU B CA 1
ATOM 3777 C C . LEU B 1 128 ? 5.012 3.146 -10.883 1 91.5 128 LEU B C 1
ATOM 3779 O O . LEU B 1 128 ? 4.863 4.371 -10.906 1 91.5 128 LEU B O 1
ATOM 3783 N N . VAL B 1 129 ? 4.082 2.338 -10.445 1 93.06 129 VAL B N 1
ATOM 3784 C CA . VAL B 1 129 ? 2.869 2.789 -9.773 1 93.06 129 VAL B CA 1
ATOM 3785 C C . VAL B 1 129 ? 2.674 2.008 -8.477 1 93.06 129 VAL B C 1
ATOM 3787 O O . VAL B 1 129 ? 2.646 0.775 -8.484 1 93.06 129 VAL B O 1
ATOM 3790 N N . SER B 1 130 ? 2.547 2.762 -7.398 1 92 130 SER B N 1
ATOM 3791 C CA . SER B 1 130 ? 2.398 2.117 -6.098 1 92 130 SER B CA 1
ATOM 3792 C C . SER B 1 130 ? 1.408 2.869 -5.215 1 92 130 SER B C 1
ATOM 3794 O O . SER B 1 130 ? 1.203 4.074 -5.391 1 92 130 SER B O 1
ATOM 3796 N N . ALA B 1 131 ? 0.792 2.1 -4.312 1 93.25 131 ALA B N 1
ATOM 3797 C CA . ALA B 1 131 ? -0.166 2.658 -3.361 1 93.25 131 ALA B CA 1
ATOM 3798 C C . ALA B 1 131 ? 0.145 2.199 -1.94 1 93.25 131 ALA B C 1
ATOM 3800 O O . ALA B 1 131 ? -0.405 1.2 -1.469 1 93.25 131 ALA B O 1
ATOM 3801 N N . PRO B 1 132 ? 0.92 2.98 -1.233 1 90.88 132 PRO B N 1
ATOM 3802 C CA . PRO B 1 132 ? 1.198 2.604 0.154 1 90.88 132 PRO B CA 1
ATOM 3803 C C . PRO B 1 132 ? 0.002 2.826 1.077 1 90.88 132 PRO B C 1
ATOM 3805 O O . PRO B 1 132 ? -0.812 3.721 0.834 1 90.88 132 PRO B O 1
ATOM 3808 N N . MET B 1 133 ? -0.093 1.964 2.055 1 90 133 MET B N 1
ATOM 3809 C CA . MET B 1 133 ? -1.091 2.098 3.113 1 90 133 MET B CA 1
ATOM 3810 C C . MET B 1 133 ? -0.441 2.002 4.488 1 90 133 MET B C 1
ATOM 3812 O O . MET B 1 133 ? -0.049 0.916 4.922 1 90 133 MET B O 1
ATOM 3816 N N . ALA B 1 134 ? -0.454 3.133 5.164 1 90.25 134 ALA B N 1
ATOM 3817 C CA . ALA B 1 134 ? 0.208 3.227 6.461 1 90.25 134 ALA B CA 1
ATOM 3818 C C . ALA B 1 134 ? -0.57 4.133 7.41 1 90.25 134 ALA B C 1
ATOM 3820 O O . ALA B 1 134 ? -0.004 5.055 8 1 90.25 134 ALA B O 1
ATOM 3821 N N . ALA B 1 135 ? -1.82 3.889 7.492 1 90.81 135 ALA B N 1
ATOM 3822 C CA . ALA B 1 135 ? -2.688 4.684 8.352 1 90.81 135 ALA B CA 1
ATOM 3823 C C . ALA B 1 135 ? -2.434 6.176 8.164 1 90.81 135 ALA B C 1
ATOM 3825 O O . ALA B 1 135 ? -2.432 6.672 7.031 1 90.81 135 ALA B O 1
ATOM 3826 N N . CYS B 1 136 ? -2.234 6.867 9.289 1 94.44 136 CYS B N 1
ATOM 3827 C CA . CYS B 1 136 ? -2.1 8.32 9.203 1 94.44 136 CYS B CA 1
ATOM 3828 C C . CYS B 1 136 ? -0.733 8.703 8.648 1 94.44 136 CYS B C 1
ATOM 3830 O O . CYS B 1 136 ? -0.515 9.859 8.281 1 94.44 136 CYS B O 1
ATOM 3832 N N . ALA B 1 137 ? 0.181 7.746 8.469 1 94.69 137 ALA B N 1
ATOM 3833 C CA . ALA B 1 137 ? 1.508 8.031 7.926 1 94.69 137 ALA B CA 1
ATOM 3834 C C . ALA B 1 137 ? 1.559 7.754 6.426 1 94.69 137 ALA B C 1
ATOM 3836 O O . ALA B 1 137 ? 2.623 7.836 5.809 1 94.69 137 ALA B O 1
ATOM 3837 N N . THR B 1 138 ? 0.475 7.512 5.816 1 95.44 138 THR B N 1
ATOM 3838 C CA . THR B 1 138 ? 0.372 7.125 4.414 1 95.44 138 THR B CA 1
ATOM 3839 C C . THR B 1 138 ? 0.988 8.195 3.514 1 95.44 138 THR B C 1
ATOM 3841 O O . THR B 1 138 ? 1.759 7.879 2.605 1 95.44 138 THR B O 1
ATOM 3844 N N . GLY B 1 139 ? 0.675 9.422 3.73 1 97.56 139 GLY B N 1
ATOM 3845 C CA . GLY B 1 139 ? 1.228 10.5 2.922 1 97.56 139 GLY B CA 1
ATOM 3846 C C . GLY B 1 139 ? 2.74 10.586 2.994 1 97.56 139 GLY B C 1
ATOM 3847 O O . GLY B 1 139 ? 3.404 10.828 1.983 1 97.56 139 GLY B O 1
ATOM 3848 N N . VAL B 1 140 ? 3.293 10.383 4.176 1 97 140 VAL B N 1
ATOM 3849 C CA . VAL B 1 140 ? 4.738 10.414 4.379 1 97 140 VAL B CA 1
ATOM 3850 C C . VAL B 1 140 ? 5.387 9.266 3.602 1 97 140 VAL B C 1
ATOM 3852 O O . VAL B 1 140 ? 6.418 9.461 2.949 1 97 140 VAL B O 1
ATOM 3855 N N . TRP B 1 141 ? 4.77 8.148 3.635 1 94.81 141 TRP B N 1
ATOM 3856 C CA . TRP B 1 141 ? 5.289 6.988 2.916 1 94.81 141 TRP B CA 1
ATOM 3857 C C . TRP B 1 141 ? 5.262 7.223 1.409 1 94.81 141 TRP B C 1
ATOM 3859 O O . TRP B 1 141 ? 6.141 6.758 0.684 1 94.81 141 TRP B O 1
ATOM 3869 N N . ALA B 1 142 ? 4.211 7.867 0.978 1 97.25 142 ALA B N 1
ATOM 3870 C CA . ALA B 1 142 ? 4.145 8.18 -0.449 1 97.25 142 ALA B CA 1
ATOM 3871 C C . ALA B 1 142 ? 5.328 9.039 -0.882 1 97.25 142 ALA B C 1
ATOM 3873 O O . ALA B 1 142 ? 5.98 8.742 -1.888 1 97.25 142 ALA B O 1
ATOM 3874 N N . VAL B 1 143 ? 5.668 10.023 -0.139 1 97.75 143 VAL B N 1
ATOM 3875 C CA . VAL B 1 143 ? 6.77 10.93 -0.46 1 97.75 143 VAL B CA 1
ATOM 3876 C C . VAL B 1 143 ? 8.094 10.18 -0.353 1 97.75 143 VAL B C 1
ATOM 3878 O O . VAL B 1 143 ? 8.938 10.266 -1.248 1 97.75 143 VAL B O 1
ATOM 3881 N N . ALA B 1 144 ? 8.273 9.43 0.724 1 94.62 144 ALA B N 1
ATOM 3882 C CA . ALA B 1 144 ? 9.5 8.664 0.93 1 94.62 144 ALA B CA 1
ATOM 3883 C C . ALA B 1 144 ? 9.766 7.723 -0.241 1 94.62 144 ALA B C 1
ATOM 3885 O O . ALA B 1 144 ? 10.891 7.648 -0.747 1 94.62 144 ALA B O 1
ATOM 3886 N N . THR B 1 145 ? 8.734 7.047 -0.656 1 93.69 145 THR B N 1
ATOM 3887 C CA . THR B 1 145 ? 8.852 6.105 -1.765 1 93.69 145 THR B CA 1
ATOM 3888 C C . THR B 1 145 ? 9.242 6.832 -3.051 1 93.69 145 THR B C 1
ATOM 3890 O O . THR B 1 145 ? 10.125 6.383 -3.779 1 93.69 145 THR B O 1
ATOM 3893 N N . GLY B 1 146 ? 8.57 7.926 -3.322 1 95.06 146 GLY B N 1
ATOM 3894 C CA . GLY B 1 146 ? 8.898 8.703 -4.508 1 95.06 146 GLY B CA 1
ATOM 3895 C C . GLY B 1 146 ? 10.336 9.188 -4.531 1 95.06 146 GLY B C 1
ATOM 3896 O O . GLY B 1 146 ? 10.992 9.141 -5.57 1 95.06 146 GLY B O 1
ATOM 3897 N N . VAL B 1 147 ? 10.836 9.625 -3.416 1 93.44 147 VAL B N 1
ATOM 3898 C CA . VAL B 1 147 ? 12.211 10.102 -3.305 1 93.44 147 VAL B CA 1
ATOM 3899 C C . VAL B 1 147 ? 13.18 8.969 -3.623 1 93.44 147 VAL B C 1
ATOM 3901 O O . VAL B 1 147 ? 14.156 9.164 -4.352 1 93.44 147 VAL B O 1
ATOM 3904 N N . GLU B 1 148 ? 12.891 7.789 -3.105 1 89.62 148 GLU B N 1
ATOM 3905 C CA . GLU B 1 148 ? 13.781 6.652 -3.338 1 89.62 148 GLU B CA 1
ATOM 3906 C C . GLU B 1 148 ? 13.773 6.238 -4.805 1 89.62 148 GLU B C 1
ATOM 3908 O O . GLU B 1 148 ? 14.797 5.797 -5.336 1 89.62 148 GLU B O 1
ATOM 3913 N N . TRP B 1 149 ? 12.586 6.316 -5.445 1 90.25 149 TRP B N 1
ATOM 3914 C CA . TRP B 1 149 ? 12.508 5.969 -6.863 1 90.25 149 TRP B CA 1
ATOM 3915 C C . TRP B 1 149 ? 13.352 6.926 -7.703 1 90.25 149 TRP B C 1
ATOM 3917 O O . TRP B 1 149 ? 13.977 6.512 -8.68 1 90.25 149 TRP B O 1
ATOM 3927 N N . LEU B 1 150 ? 13.352 8.164 -7.344 1 91.69 150 LEU B N 1
ATOM 3928 C CA . LEU B 1 150 ? 14.188 9.133 -8.039 1 91.69 150 LEU B CA 1
ATOM 3929 C C . LEU B 1 150 ? 15.664 8.844 -7.809 1 91.69 150 LEU B C 1
ATOM 3931 O O . LEU B 1 150 ? 16.469 8.93 -8.742 1 91.69 150 LEU B O 1
ATOM 3935 N N . ARG B 1 151 ? 16 8.523 -6.645 1 85.31 151 ARG B N 1
ATOM 3936 C CA . ARG B 1 151 ? 17.391 8.219 -6.312 1 85.31 151 ARG B CA 1
ATOM 3937 C C . ARG B 1 151 ? 17.891 6.996 -7.078 1 85.31 151 ARG B C 1
ATOM 3939 O O . ARG B 1 151 ? 19.047 6.926 -7.469 1 85.31 151 ARG B O 1
ATOM 3946 N N . ARG B 1 152 ? 16.953 6.008 -7.227 1 79 152 ARG B N 1
ATOM 3947 C CA . ARG B 1 152 ? 17.281 4.785 -7.953 1 79 152 ARG B CA 1
ATOM 3948 C C . ARG B 1 152 ? 17.562 5.078 -9.422 1 79 152 ARG B C 1
ATOM 3950 O O . ARG B 1 152 ? 18.328 4.363 -10.07 1 79 152 ARG B O 1
ATOM 3957 N N . GLY B 1 153 ? 16.859 6.066 -10.008 1 81.88 153 GLY B N 1
ATOM 3958 C CA . GLY B 1 153 ? 17.125 6.484 -11.383 1 81.88 153 GLY B CA 1
ATOM 3959 C C . GLY B 1 153 ? 16.188 5.848 -12.391 1 81.88 153 GLY B C 1
ATOM 3960 O O . GLY B 1 153 ? 16.25 6.156 -13.578 1 81.88 153 GLY B O 1
ATOM 3961 N N . GLN B 1 154 ? 15.297 5.008 -11.969 1 77.19 154 GLN B N 1
ATOM 3962 C CA . GLN B 1 154 ? 14.336 4.402 -12.891 1 77.19 154 GLN B CA 1
ATOM 3963 C C . GLN B 1 154 ? 13.312 5.422 -13.367 1 77.19 154 GLN B C 1
ATOM 3965 O O . GLN B 1 154 ? 12.766 5.293 -14.469 1 77.19 154 GLN B O 1
ATOM 3970 N N . CYS B 1 155 ? 13.008 6.34 -12.523 1 86.5 155 CYS B N 1
ATOM 3971 C CA . CYS B 1 155 ? 12.133 7.461 -12.859 1 86.5 155 CYS B CA 1
ATOM 3972 C C . CYS B 1 155 ? 12.867 8.789 -12.695 1 86.5 155 CYS B C 1
ATOM 3974 O O . CYS B 1 155 ? 13.68 8.953 -11.789 1 86.5 155 CYS B O 1
ATOM 3976 N N . SER B 1 156 ? 12.594 9.688 -13.633 1 88.81 156 SER B N 1
ATOM 3977 C CA . SER B 1 156 ? 13.188 11.016 -13.484 1 88.81 156 SER B CA 1
ATOM 3978 C C . SER B 1 156 ? 12.188 12 -12.883 1 88.81 156 SER B C 1
ATOM 3980 O O . SER B 1 156 ? 12.57 13.094 -12.445 1 88.81 156 SER B O 1
ATOM 3982 N N . ARG B 1 157 ? 10.984 11.68 -12.859 1 95.12 157 ARG B N 1
ATOM 3983 C CA . ARG B 1 157 ? 9.914 12.438 -12.219 1 95.12 157 ARG B CA 1
ATOM 3984 C C . ARG B 1 157 ? 8.914 11.508 -11.531 1 95.12 157 ARG B C 1
ATOM 3986 O O . ARG B 1 157 ? 8.68 10.391 -11.992 1 95.12 157 ARG B O 1
ATOM 3993 N N . VAL B 1 158 ? 8.398 11.953 -10.453 1 97.44 158 VAL B N 1
ATOM 3994 C CA . VAL B 1 158 ? 7.438 11.148 -9.703 1 97.44 158 VAL B CA 1
ATOM 3995 C C . VAL B 1 158 ? 6.32 12.047 -9.172 1 97.44 158 VAL B C 1
ATOM 3997 O O . VAL B 1 158 ? 6.574 13.164 -8.719 1 97.44 158 VAL B O 1
ATOM 4000 N N . ILE B 1 159 ? 5.098 11.602 -9.281 1 98.5 159 ILE B N 1
ATOM 4001 C CA . ILE B 1 159 ? 3.945 12.219 -8.625 1 98.5 159 ILE B CA 1
ATOM 4002 C C . ILE B 1 159 ? 3.641 11.477 -7.324 1 98.5 159 ILE B C 1
ATOM 4004 O O . ILE B 1 159 ? 3.432 10.258 -7.328 1 98.5 159 ILE B O 1
ATOM 4008 N N . VAL B 1 160 ? 3.672 12.164 -6.199 1 98.69 160 VAL B N 1
ATOM 4009 C CA . VAL B 1 160 ? 3.391 11.555 -4.906 1 98.69 160 VAL B CA 1
ATOM 4010 C C . VAL B 1 160 ? 2.221 12.281 -4.238 1 98.69 160 VAL B C 1
ATOM 4012 O O . VAL B 1 160 ? 1.996 13.469 -4.48 1 98.69 160 VAL B O 1
ATOM 4015 N N . GLY B 1 161 ? 1.47 11.531 -3.414 1 98.69 161 GLY B N 1
ATOM 4016 C CA . GLY B 1 161 ? 0.364 12.164 -2.709 1 98.69 161 GLY B CA 1
ATOM 4017 C C . GLY B 1 161 ? -0.49 11.172 -1.938 1 98.69 161 GLY B C 1
ATOM 4018 O O . GLY B 1 161 ? -0.103 10.016 -1.761 1 98.69 161 GLY B O 1
ATOM 4019 N N . ALA B 1 162 ? -1.583 11.656 -1.424 1 98.62 162 ALA B N 1
ATOM 4020 C CA . ALA B 1 162 ? -2.557 10.852 -0.688 1 98.62 162 ALA B CA 1
ATOM 4021 C C . ALA B 1 162 ? -3.926 11.531 -0.673 1 98.62 162 ALA B C 1
ATOM 4023 O O . ALA B 1 162 ? -4.027 12.742 -0.855 1 98.62 162 ALA B O 1
ATOM 4024 N N . VAL B 1 163 ? -4.934 10.727 -0.503 1 98.38 163 VAL B N 1
ATOM 4025 C CA . VAL B 1 163 ? -6.312 11.195 -0.411 1 98.38 163 VAL B CA 1
ATOM 4026 C C . VAL B 1 163 ? -7.074 10.359 0.616 1 98.38 163 VAL B C 1
A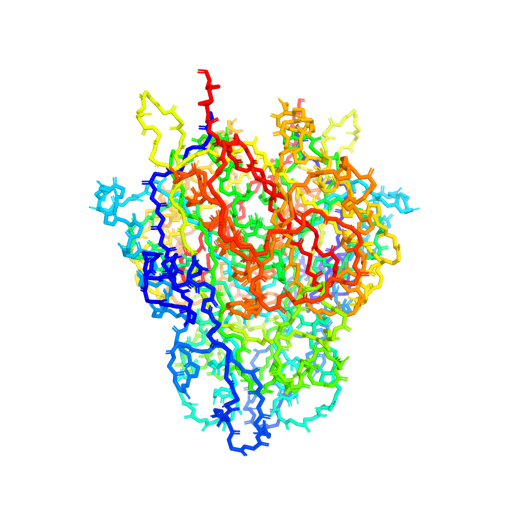TOM 4028 O O . VAL B 1 163 ? -6.867 9.148 0.718 1 98.38 163 VAL B O 1
ATOM 4031 N N . ASP B 1 164 ? -7.879 11.039 1.412 1 97.44 164 ASP B N 1
ATOM 4032 C CA . ASP B 1 164 ? -8.812 10.336 2.283 1 97.44 164 ASP B CA 1
ATOM 4033 C C . ASP B 1 164 ? -10.094 11.141 2.484 1 97.44 164 ASP B C 1
ATOM 4035 O O . ASP B 1 164 ? -10.047 12.352 2.697 1 97.44 164 ASP B O 1
ATOM 4039 N N . THR B 1 165 ? -11.156 10.523 2.355 1 96.94 165 THR B N 1
ATOM 4040 C CA . THR B 1 165 ? -12.477 10.977 2.781 1 96.94 165 THR B CA 1
ATOM 4041 C C . THR B 1 165 ? -13.062 10.031 3.832 1 96.94 165 THR B C 1
ATOM 4043 O O . THR B 1 165 ? -13.969 9.258 3.541 1 96.94 165 THR B O 1
ATOM 4046 N N . PRO B 1 166 ? -12.562 10.148 5.035 1 96.31 166 PRO B N 1
ATOM 4047 C CA . PRO B 1 166 ? -12.773 9.102 6.027 1 96.31 166 PRO B CA 1
ATOM 4048 C C . PRO B 1 166 ? -14.117 9.227 6.75 1 96.31 166 PRO B C 1
ATOM 4050 O O . PRO B 1 166 ? -14.438 8.414 7.613 1 96.31 166 PRO B O 1
ATOM 4053 N N . ILE B 1 167 ? -14.883 10.242 6.426 1 97 167 ILE B N 1
ATOM 4054 C CA . ILE B 1 167 ? -16.156 10.453 7.098 1 97 167 ILE B CA 1
ATOM 4055 C C . ILE B 1 167 ? -17.203 9.484 6.543 1 97 167 ILE B C 1
ATOM 4057 O O . ILE B 1 167 ? -17.969 9.836 5.637 1 97 167 ILE B O 1
ATOM 4061 N N . THR B 1 168 ? -17.25 8.266 7.09 1 95 168 THR B N 1
ATOM 4062 C CA . THR B 1 168 ? -18.188 7.195 6.762 1 95 168 THR B CA 1
ATOM 4063 C C . THR B 1 168 ? -18.812 6.621 8.023 1 95 168 THR B C 1
ATOM 4065 O O . THR B 1 168 ? -18.281 6.781 9.125 1 95 168 THR B O 1
ATOM 4068 N N . PRO B 1 169 ? -19.938 5.93 7.883 1 92.81 169 PRO B N 1
ATOM 4069 C CA . PRO B 1 169 ? -20.578 5.363 9.07 1 92.81 169 PRO B CA 1
ATOM 4070 C C . PRO B 1 169 ? -19.656 4.434 9.859 1 92.81 169 PRO B C 1
ATOM 4072 O O . PRO B 1 169 ? -19.578 4.535 11.086 1 92.81 169 PRO B O 1
ATOM 4075 N N . LEU B 1 170 ? -18.953 3.598 9.188 1 92.5 170 LEU B N 1
ATOM 4076 C CA . LEU B 1 170 ? -18.094 2.631 9.875 1 92.5 170 LEU B CA 1
ATOM 4077 C C . LEU B 1 170 ? -16.938 3.33 10.57 1 92.5 170 LEU B C 1
ATOM 4079 O O . LEU B 1 170 ? -16.594 2.994 11.711 1 92.5 170 LEU B O 1
ATOM 4083 N N . THR B 1 171 ? -16.312 4.309 9.906 1 94.19 171 THR B N 1
ATOM 4084 C CA . THR B 1 171 ? -15.188 5.039 10.5 1 94.19 171 THR B CA 1
ATOM 4085 C C . THR B 1 171 ? -15.648 5.832 11.719 1 94.19 171 THR B C 1
ATOM 4087 O O . THR B 1 171 ? -14.984 5.828 12.75 1 94.19 171 THR B O 1
ATOM 4090 N N . LEU B 1 172 ? -16.766 6.488 11.578 1 95.31 172 LEU B N 1
ATOM 4091 C CA . LEU B 1 172 ? -17.312 7.27 12.68 1 95.31 172 LEU B CA 1
ATOM 4092 C C . LEU B 1 172 ? -17.656 6.371 13.867 1 95.31 172 LEU B C 1
ATOM 4094 O O . LEU B 1 172 ? -17.375 6.715 15.016 1 95.31 172 LEU B O 1
ATOM 4098 N N . ALA B 1 173 ? -18.219 5.219 13.586 1 93 173 ALA B N 1
ATOM 4099 C CA . ALA B 1 173 ? -18.547 4.27 14.648 1 93 173 ALA B CA 1
ATOM 4100 C C . ALA B 1 173 ? -17.297 3.766 15.344 1 93 173 ALA B C 1
ATOM 4102 O O . ALA B 1 173 ? -17.266 3.664 16.578 1 93 173 ALA B O 1
ATOM 4103 N N . GLY B 1 174 ? -16.297 3.434 14.578 1 92.81 174 GLY B N 1
ATOM 4104 C CA . GLY B 1 174 ? -15.055 2.939 15.133 1 92.81 174 GLY B CA 1
ATOM 4105 C C . GLY B 1 174 ? -14.359 3.947 16.031 1 92.81 174 GLY B C 1
ATOM 4106 O O . GLY B 1 174 ? -14.008 3.633 17.172 1 92.81 174 GLY B O 1
ATOM 4107 N N . PHE B 1 175 ? -14.234 5.129 15.57 1 94 175 PHE B N 1
ATOM 4108 C CA . PHE B 1 175 ? -13.523 6.152 16.328 1 94 175 PHE B CA 1
ATOM 4109 C C . PHE B 1 175 ? -14.328 6.578 17.547 1 94 175 PHE B C 1
ATOM 4111 O O . PHE B 1 175 ? -13.758 6.914 18.594 1 94 175 PHE B O 1
ATOM 4118 N N . ARG B 1 176 ? -15.594 6.578 17.375 1 93.69 176 ARG B N 1
ATOM 4119 C CA . ARG B 1 176 ? -16.453 6.867 18.516 1 93.69 176 ARG B CA 1
ATOM 4120 C C . ARG B 1 176 ? -16.25 5.836 19.625 1 93.69 176 ARG B C 1
ATOM 4122 O O . ARG B 1 176 ? -16.094 6.191 20.797 1 93.69 176 ARG B O 1
ATOM 4129 N N . GLN B 1 177 ? -16.312 4.609 19.234 1 92.38 177 GLN B N 1
ATOM 4130 C CA . GLN B 1 177 ? -16.188 3.525 20.203 1 92.38 177 GLN B CA 1
ATOM 4131 C C . GLN B 1 177 ? -14.797 3.531 20.844 1 92.38 177 GLN B C 1
ATOM 4133 O O . GLN B 1 177 ? -14.641 3.125 22 1 92.38 177 GLN B O 1
ATOM 4138 N N . MET B 1 178 ? -13.828 4.078 20.172 1 90.69 178 MET B N 1
ATOM 4139 C CA . MET B 1 178 ? -12.469 4.191 20.703 1 90.69 178 MET B CA 1
ATOM 4140 C C . MET B 1 178 ? -12.344 5.391 21.625 1 90.69 178 MET B C 1
ATOM 4142 O O . MET B 1 178 ? -11.352 5.512 22.359 1 90.69 178 MET B O 1
ATOM 4146 N N . GLY B 1 179 ? -13.289 6.227 21.594 1 91.62 179 GLY B N 1
ATOM 4147 C CA . GLY B 1 179 ? -13.234 7.441 22.391 1 91.62 179 GLY B CA 1
ATOM 4148 C C . GLY B 1 179 ? -12.266 8.477 21.844 1 91.62 179 GLY B C 1
ATOM 4149 O O . GLY B 1 179 ? -11.742 9.305 22.578 1 91.62 179 GLY B O 1
ATOM 4150 N N . ALA B 1 180 ? -12.062 8.453 20.5 1 92.69 180 ALA B N 1
ATOM 4151 C CA . ALA B 1 180 ? -11.031 9.297 19.891 1 92.69 180 ALA B CA 1
ATOM 4152 C C . ALA B 1 180 ? -11.625 10.578 19.312 1 92.69 180 ALA B C 1
ATOM 4154 O O . ALA B 1 180 ? -10.906 11.539 19.047 1 92.69 180 ALA B O 1
ATOM 4155 N N . LEU B 1 181 ? -12.953 10.633 19.172 1 96.44 181 LEU B N 1
ATOM 4156 C CA . LEU B 1 181 ? -13.578 11.773 18.5 1 96.44 181 LEU B CA 1
ATOM 4157 C C . LEU B 1 181 ? -13.805 12.922 19.484 1 96.44 181 LEU B C 1
ATOM 4159 O O . LEU B 1 181 ? -14.18 12.688 20.641 1 96.44 181 LEU B O 1
ATOM 4163 N N . ALA B 1 182 ? -13.555 14.062 18.984 1 97 182 ALA B N 1
ATOM 4164 C CA . ALA B 1 182 ? -13.859 15.266 19.75 1 97 182 ALA B CA 1
ATOM 4165 C C . ALA B 1 182 ? -15.352 15.562 19.75 1 97 182 ALA B C 1
ATOM 4167 O O . ALA B 1 182 ? -16.062 15.133 18.828 1 97 182 ALA B O 1
ATOM 4168 N N . LYS B 1 183 ? -15.766 16.391 20.75 1 94.62 183 LYS B N 1
ATOM 4169 C CA . LYS B 1 183 ? -17.188 16.719 20.875 1 94.62 183 LYS B CA 1
ATOM 4170 C C . LYS B 1 183 ? -17.469 18.125 20.375 1 94.62 183 LYS B C 1
ATOM 4172 O O . LYS B 1 183 ? -18.562 18.422 19.891 1 94.62 183 LYS B O 1
ATOM 4177 N N . ASP B 1 184 ? -16.469 18.969 20.5 1 93.19 184 ASP B N 1
ATOM 4178 C CA . ASP B 1 184 ? -16.75 20.391 20.25 1 93.19 184 ASP B CA 1
ATOM 4179 C C . ASP B 1 184 ? -15.891 20.922 19.094 1 93.19 184 ASP B C 1
ATOM 4181 O O . ASP B 1 184 ? -16.312 21.812 18.359 1 93.19 184 ASP B O 1
ATOM 4185 N N . GLY B 1 185 ? -14.758 20.516 19 1 96.06 185 GLY B N 1
ATOM 4186 C CA . GLY B 1 185 ? -13.797 20.984 18.016 1 96.06 185 GLY B CA 1
ATOM 4187 C C . GLY B 1 185 ? -12.438 20.312 18.141 1 96.06 185 GLY B C 1
ATOM 4188 O O . GLY B 1 185 ? -12.242 19.453 19 1 96.06 185 GLY B O 1
ATOM 4189 N N . CYS B 1 186 ? -11.578 20.656 17.234 1 97.56 186 CYS B N 1
ATOM 4190 C CA . CYS B 1 186 ? -10.211 20.141 17.25 1 97.56 186 CYS B CA 1
ATOM 4191 C C . CYS B 1 186 ? -9.242 21.188 17.812 1 97.56 186 CYS B C 1
ATOM 4193 O O . CYS B 1 186 ? -9.078 22.25 17.234 1 97.56 186 CYS B O 1
ATOM 4195 N N . PHE B 1 187 ? -8.602 20.891 18.922 1 97.94 187 PHE B N 1
ATOM 4196 C CA . PHE B 1 187 ? -7.758 21.844 19.641 1 97.94 187 PHE B CA 1
ATOM 4197 C C . PHE B 1 187 ? -6.402 21.219 19.953 1 97.94 187 PHE B C 1
ATOM 4199 O O . PHE B 1 187 ? -6.059 21.047 21.125 1 97.94 187 PHE B O 1
ATOM 4206 N N . PRO B 1 188 ? -5.578 20.984 18.938 1 98.31 188 PRO B N 1
ATOM 4207 C CA . PRO B 1 188 ? -4.277 20.359 19.203 1 98.31 188 PRO B CA 1
ATOM 4208 C C . PRO B 1 188 ? -3.455 21.125 20.25 1 98.31 188 PRO B C 1
ATOM 4210 O O . PRO B 1 188 ? -3.293 22.344 20.141 1 98.31 188 PRO B O 1
ATOM 4213 N N . PHE B 1 189 ? -2.977 20.406 21.312 1 98.5 189 PHE B N 1
ATOM 4214 C CA . PHE B 1 189 ? -2.045 20.859 22.344 1 98.5 189 PHE B CA 1
ATOM 4215 C C . PHE B 1 189 ? -2.711 21.844 23.281 1 98.5 189 PHE B C 1
ATOM 4217 O O . PHE B 1 189 ? -2.049 22.438 24.141 1 98.5 189 PHE B O 1
ATOM 4224 N N . ASP B 1 190 ? -3.99 22.062 23.109 1 98.5 190 ASP B N 1
ATOM 4225 C CA . ASP B 1 190 ? -4.734 22.953 24 1 98.5 190 ASP B CA 1
ATOM 4226 C C . ASP B 1 190 ? -5.172 22.219 25.266 1 98.5 190 ASP B C 1
ATOM 4228 O O . ASP B 1 190 ? -5.391 21 25.234 1 98.5 190 ASP B O 1
ATOM 4232 N N . GLN B 1 191 ? -5.348 22.922 26.281 1 97.56 191 GLN B N 1
ATOM 4233 C CA . GLN B 1 191 ? -5.789 22.359 27.547 1 97.56 191 GLN B CA 1
ATOM 4234 C C . GLN B 1 191 ? -7.191 21.75 27.422 1 97.56 191 GLN B C 1
ATOM 4236 O O . GLN B 1 191 ? -7.527 20.797 28.109 1 97.56 191 GLN B O 1
ATOM 4241 N N . GLU B 1 192 ? -7.934 22.219 26.531 1 96.56 192 GLU B N 1
ATOM 4242 C CA . GLU B 1 192 ? -9.328 21.797 26.391 1 96.56 192 GLU B CA 1
ATOM 4243 C C . GLU B 1 192 ? -9.484 20.734 25.312 1 96.56 192 GLU B C 1
ATOM 4245 O O . GLU B 1 192 ? -10.609 20.406 24.922 1 96.56 192 GLU B O 1
ATOM 4250 N N . ARG B 1 193 ? -8.375 20.219 24.828 1 96.62 193 ARG B N 1
ATOM 4251 C CA . ARG B 1 193 ? -8.477 19.234 23.75 1 96.62 193 ARG B CA 1
ATOM 4252 C C . ARG B 1 193 ? -9.219 18 24.219 1 96.62 193 ARG B C 1
ATOM 4254 O O . ARG B 1 193 ? -9.047 17.547 25.359 1 96.62 193 ARG B O 1
ATOM 4261 N N . GLN B 1 194 ? -10.055 17.406 23.328 1 94.12 194 GLN B N 1
ATOM 4262 C CA . GLN B 1 194 ? -10.898 16.266 23.672 1 94.12 194 GLN B CA 1
ATOM 4263 C C . GLN B 1 194 ? -10.664 15.102 22.719 1 94.12 194 GLN B C 1
ATOM 4265 O O . GLN B 1 194 ? -11.164 13.992 22.953 1 94.12 194 GLN B O 1
ATOM 4270 N N . GLY B 1 195 ? -10.031 15.344 21.656 1 95.94 195 GLY B N 1
ATOM 4271 C CA . GLY B 1 195 ? -9.891 14.336 20.609 1 95.94 195 GLY B CA 1
ATOM 4272 C C . GLY B 1 195 ? -9.75 14.922 19.219 1 95.94 195 GLY B C 1
ATOM 4273 O O . GLY B 1 195 ? -9.57 16.125 19.062 1 95.94 195 GLY B O 1
ATOM 4274 N N . LEU B 1 196 ? -9.836 14.008 18.266 1 97 196 LEU B N 1
ATOM 4275 C CA . LEU B 1 196 ? -9.641 14.461 16.891 1 97 196 LEU B CA 1
ATOM 4276 C C . LEU B 1 196 ? -10.977 14.727 16.219 1 97 196 LEU B C 1
ATOM 4278 O O . LEU B 1 196 ? -12.016 14.227 16.656 1 97 196 LEU B O 1
ATOM 4282 N N . VAL B 1 197 ? -10.961 15.586 15.297 1 98.38 197 VAL B N 1
ATOM 4283 C CA . VAL B 1 197 ? -12.062 15.844 14.367 1 98.38 197 VAL B CA 1
ATOM 4284 C C . VAL B 1 197 ? -11.695 15.336 12.977 1 98.38 197 VAL B C 1
ATOM 4286 O O . VAL B 1 197 ? -10.625 15.656 12.453 1 98.38 197 VAL B O 1
ATOM 4289 N N . LEU B 1 198 ? -12.578 14.523 12.398 1 98.19 198 LEU B N 1
ATOM 4290 C CA . LEU B 1 198 ? -12.273 13.984 11.078 1 98.19 198 LEU B CA 1
ATOM 4291 C C . LEU B 1 198 ? -12.492 15.031 10 1 98.19 198 LEU B C 1
ATOM 4293 O O . LEU B 1 198 ? -13.461 15.797 10.055 1 98.19 198 LEU B O 1
ATOM 4297 N N . GLY B 1 199 ? -11.602 15.133 9.117 1 98.5 199 GLY B N 1
ATOM 4298 C CA . GLY B 1 199 ? -11.688 15.953 7.914 1 98.5 199 GLY B CA 1
ATOM 4299 C C . GLY B 1 199 ? -11.344 15.195 6.648 1 98.5 199 GLY B C 1
ATOM 4300 O O . GLY B 1 199 ? -10.945 14.023 6.707 1 98.5 199 GLY B O 1
ATOM 4301 N N . GLU B 1 200 ? -11.57 15.789 5.484 1 98.5 200 GLU B N 1
ATOM 4302 C CA . GLU B 1 200 ? -11.25 15.18 4.195 1 98.5 200 GLU B CA 1
ATOM 4303 C C . GLU B 1 200 ? -10.289 16.062 3.4 1 98.5 200 GLU B C 1
ATOM 4305 O O . GLU B 1 200 ? -10.312 17.281 3.52 1 98.5 200 GLU B O 1
ATOM 4310 N N . ALA B 1 201 ? -9.398 15.43 2.666 1 98.81 201 ALA B N 1
ATOM 4311 C CA . ALA B 1 201 ? -8.438 16.203 1.877 1 98.81 201 ALA B CA 1
ATOM 4312 C C . ALA B 1 201 ? -7.766 15.32 0.823 1 98.81 201 ALA B C 1
ATOM 4314 O O . ALA B 1 201 ? -7.844 14.086 0.891 1 98.81 201 ALA B O 1
ATOM 4315 N N . ALA B 1 202 ? -7.23 15.914 -0.141 1 98.81 202 ALA B N 1
ATOM 4316 C CA . ALA B 1 202 ? -6.297 15.336 -1.103 1 98.81 202 ALA B CA 1
ATOM 4317 C C . ALA B 1 202 ? -5.125 16.281 -1.364 1 98.81 202 ALA B C 1
ATOM 4319 O O . ALA B 1 202 ? -5.312 17.5 -1.486 1 98.81 202 ALA B O 1
ATOM 4320 N N . GLY B 1 203 ? -3.936 15.773 -1.329 1 98.88 203 GLY B N 1
ATOM 4321 C CA . GLY B 1 203 ? -2.729 16.516 -1.674 1 98.88 203 GLY B CA 1
ATOM 4322 C C . GLY B 1 203 ? -1.83 15.766 -2.639 1 98.88 203 GLY B C 1
ATOM 4323 O O . GLY B 1 203 ? -1.696 14.539 -2.551 1 98.88 203 GLY B O 1
ATOM 4324 N N . VAL B 1 204 ? -1.237 16.516 -3.537 1 98.75 204 VAL B N 1
ATOM 4325 C CA . VAL B 1 204 ? -0.34 15.961 -4.547 1 98.75 204 VAL B CA 1
ATOM 4326 C C . VAL B 1 204 ? 0.883 16.859 -4.703 1 98.75 204 VAL B C 1
ATOM 4328 O O . VAL B 1 204 ? 0.762 18.094 -4.703 1 98.75 204 VAL B O 1
ATOM 4331 N N . ILE B 1 205 ? 2.053 16.25 -4.809 1 98.5 205 ILE B N 1
ATOM 4332 C CA . ILE B 1 205 ? 3.301 16.969 -5.07 1 98.5 205 ILE B CA 1
ATOM 4333 C C . ILE B 1 205 ? 4.023 16.312 -6.25 1 98.5 205 ILE B C 1
ATOM 4335 O O . ILE B 1 205 ? 4.035 15.094 -6.383 1 98.5 205 ILE B O 1
ATOM 4339 N N . LEU B 1 206 ? 4.543 17.141 -7.133 1 97.81 206 LEU B N 1
ATOM 4340 C CA . LEU B 1 206 ? 5.367 16.688 -8.25 1 97.81 206 LEU B CA 1
ATOM 4341 C C . LEU B 1 206 ? 6.852 16.828 -7.926 1 97.81 206 LEU B C 1
ATOM 4343 O O . LEU B 1 206 ? 7.316 17.922 -7.598 1 97.81 206 LEU B O 1
ATOM 4347 N N . LEU B 1 207 ? 7.586 15.688 -7.988 1 96.44 207 LEU B N 1
ATOM 4348 C CA . LEU B 1 207 ? 8.992 15.641 -7.621 1 96.44 207 LEU B CA 1
ATOM 4349 C C . LEU B 1 207 ? 9.867 15.391 -8.844 1 96.44 207 LEU B C 1
ATOM 4351 O O . LEU B 1 207 ? 9.492 14.609 -9.727 1 96.44 207 LEU B O 1
ATOM 4355 N N . GLU B 1 208 ? 10.984 16.031 -8.875 1 93.56 208 GLU B N 1
ATOM 4356 C CA . GLU B 1 208 ? 12 15.805 -9.891 1 93.56 208 GLU B CA 1
ATOM 4357 C C . GLU B 1 208 ? 13.406 15.883 -9.297 1 93.56 208 GLU B C 1
ATOM 4359 O O . GLU B 1 208 ? 13.602 16.5 -8.242 1 93.56 208 GLU B O 1
ATOM 4364 N N . ASN B 1 209 ? 14.297 15.141 -9.977 1 88 209 ASN B N 1
ATOM 4365 C CA . ASN B 1 209 ? 15.703 15.336 -9.633 1 88 209 ASN B CA 1
ATOM 4366 C C . ASN B 1 209 ? 16.219 16.688 -10.109 1 88 209 ASN B C 1
ATOM 4368 O O . ASN B 1 209 ? 15.82 17.172 -11.172 1 88 209 ASN B O 1
ATOM 4372 N N . GLN B 1 210 ? 16.938 17.312 -9.227 1 72 210 GLN B N 1
ATOM 4373 C CA . GLN B 1 210 ? 17.422 18.656 -9.461 1 72 210 GLN B CA 1
ATOM 4374 C C . GLN B 1 210 ? 18.266 18.734 -10.742 1 72 210 GLN B C 1
ATOM 4376 O O . GLN B 1 210 ? 19.281 18.062 -10.859 1 72 210 GLN B O 1
ATOM 4381 N N . LYS B 1 211 ? 17.688 19.125 -11.773 1 60.41 211 LYS B N 1
ATOM 4382 C CA . LYS B 1 211 ? 18.562 19.75 -12.758 1 60.41 211 LYS B CA 1
ATOM 4383 C C . LYS B 1 211 ? 18.719 21.25 -12.469 1 60.41 211 LYS B C 1
ATOM 4385 O O . LYS B 1 211 ? 18.125 21.766 -11.531 1 60.41 211 LYS B O 1
ATOM 4390 N N . LYS B 1 212 ? 19.266 22.078 -13.117 1 54 212 LYS B N 1
ATOM 4391 C CA . LYS B 1 212 ? 19.688 23.484 -13.109 1 54 212 LYS B CA 1
ATOM 4392 C C . LYS B 1 212 ? 18.547 24.406 -12.695 1 54 212 LYS B C 1
ATOM 4394 O O . LYS B 1 212 ? 18.719 25.609 -12.586 1 54 212 LYS B O 1
ATOM 4399 N N . SER B 1 213 ? 17.297 23.812 -12.469 1 52.91 213 SER B N 1
ATOM 4400 C CA . SER B 1 213 ? 16.281 24.844 -12.586 1 52.91 213 SER B CA 1
ATOM 4401 C C . SER B 1 213 ? 16.016 25.531 -11.25 1 52.91 213 SER B C 1
ATOM 4403 O O . SER B 1 213 ? 16.375 25 -10.195 1 52.91 213 SER B O 1
ATOM 4405 N N . ILE B 1 214 ? 15.367 26.719 -11.234 1 55.12 214 ILE B N 1
ATOM 4406 C CA . ILE B 1 214 ? 14.875 27.625 -10.203 1 55.12 214 ILE B CA 1
ATOM 4407 C C . ILE B 1 214 ? 13.883 26.891 -9.297 1 55.12 214 ILE B C 1
ATOM 4409 O O . ILE B 1 214 ? 12.93 26.281 -9.781 1 55.12 214 ILE B O 1
ATOM 4413 N N . GLN B 1 215 ? 14.195 26.812 -8.008 1 63.25 215 GLN B N 1
ATOM 4414 C CA . GLN B 1 215 ? 13.383 26.188 -6.969 1 63.25 215 GLN B CA 1
ATOM 4415 C C . GLN B 1 215 ? 12.039 26.875 -6.824 1 63.25 215 GLN B C 1
ATOM 4417 O O . GLN B 1 215 ? 11.977 28.062 -6.484 1 63.25 215 GLN B O 1
ATOM 4422 N N . LYS B 1 216 ? 10.938 26.266 -7.121 1 76.06 216 LYS B N 1
ATOM 4423 C CA . LYS B 1 216 ? 9.602 26.844 -7.047 1 76.06 216 LYS B CA 1
ATOM 4424 C C . LYS B 1 216 ? 9.055 26.797 -5.621 1 76.06 216 LYS B C 1
ATOM 4426 O O . LYS B 1 216 ? 8.523 27.781 -5.117 1 76.06 216 LYS B O 1
ATOM 4431 N N . TYR B 1 217 ? 9.234 25.75 -4.863 1 89 217 TYR B N 1
ATOM 4432 C CA . TYR B 1 217 ? 8.703 25.594 -3.512 1 89 217 TYR B CA 1
ATOM 4433 C C . TYR B 1 217 ? 9.797 25.172 -2.539 1 89 217 TYR B C 1
ATOM 4435 O O . TYR B 1 217 ? 9.922 25.75 -1.451 1 89 217 TYR B O 1
ATOM 4443 N N . GLY B 1 218 ? 10.555 24.281 -2.797 1 92.94 218 GLY B N 1
ATOM 4444 C CA . GLY B 1 218 ? 11.609 23.719 -1.973 1 92.94 218 GLY B CA 1
ATOM 4445 C C . GLY B 1 218 ? 11.984 22.312 -2.371 1 92.94 218 GLY B C 1
ATOM 4446 O O . GLY B 1 218 ? 11.742 21.891 -3.506 1 92.94 218 GLY B O 1
ATOM 4447 N N . SER B 1 219 ? 12.734 21.656 -1.476 1 93.94 219 SER B N 1
ATOM 4448 C CA . SER B 1 219 ? 13.234 20.312 -1.719 1 93.94 219 SER B CA 1
ATOM 4449 C C . SER B 1 219 ? 12.891 19.375 -0.562 1 93.94 219 SER B C 1
ATOM 4451 O O . SER B 1 219 ? 12.68 19.828 0.564 1 93.94 219 SER B O 1
ATOM 4453 N N . ILE B 1 220 ? 12.742 18.125 -0.901 1 95.56 220 ILE B N 1
ATOM 4454 C CA . ILE B 1 220 ? 12.75 17.109 0.151 1 95.56 220 ILE B CA 1
ATOM 4455 C C . ILE B 1 220 ? 14.18 16.812 0.581 1 95.56 220 ILE B C 1
ATOM 4457 O O . ILE B 1 220 ? 14.969 16.266 -0.193 1 95.56 220 ILE B O 1
ATOM 4461 N N . LEU B 1 221 ? 14.523 17.172 1.808 1 94.12 221 LEU B N 1
ATOM 4462 C CA . LEU B 1 221 ? 15.898 17.062 2.283 1 94.12 221 LEU B CA 1
ATOM 4463 C C . LEU B 1 221 ? 16.141 15.703 2.926 1 94.12 221 LEU B C 1
ATOM 4465 O O . LEU B 1 221 ? 17.281 15.211 2.932 1 94.12 221 LEU B O 1
ATOM 4469 N N . GLY B 1 222 ? 15.047 15.148 3.486 1 93.75 222 GLY B N 1
ATOM 4470 C CA . GLY B 1 222 ? 15.195 13.867 4.152 1 93.75 222 GLY B CA 1
ATOM 4471 C C . GLY B 1 222 ? 13.867 13.242 4.551 1 93.75 222 GLY B C 1
ATOM 4472 O O . GLY B 1 222 ? 12.844 13.922 4.598 1 93.75 222 GLY B O 1
ATOM 4473 N N . TRP B 1 223 ? 13.93 11.914 4.797 1 95.12 223 TRP B N 1
ATOM 4474 C CA . TRP B 1 223 ? 12.781 11.172 5.309 1 95.12 223 TRP B CA 1
ATOM 4475 C C . TRP B 1 223 ? 13.219 10.047 6.238 1 95.12 223 TRP B C 1
ATOM 4477 O O . TRP B 1 223 ? 14.367 9.609 6.188 1 95.12 223 TRP B O 1
ATOM 4487 N N . GLY B 1 224 ? 12.336 9.695 7.145 1 93.81 224 GLY B N 1
ATOM 4488 C CA . GLY B 1 224 ? 12.5 8.555 8.031 1 93.81 224 GLY B CA 1
ATOM 4489 C C . GLY B 1 224 ? 11.18 7.945 8.469 1 93.81 224 GLY B C 1
ATOM 4490 O O . GLY B 1 224 ? 10.211 8.664 8.727 1 93.81 224 GLY B O 1
ATOM 4491 N N . THR B 1 225 ? 11.141 6.629 8.445 1 92.88 225 THR B N 1
ATOM 4492 C CA . THR B 1 225 ? 9.953 5.914 8.898 1 92.88 225 THR B CA 1
ATOM 4493 C C . THR B 1 225 ? 10.336 4.723 9.766 1 92.88 225 THR B C 1
ATOM 4495 O O . THR B 1 225 ? 11.406 4.141 9.594 1 92.88 225 THR B O 1
ATOM 4498 N N . THR B 1 226 ? 9.516 4.48 10.766 1 90.94 226 THR B N 1
ATOM 4499 C CA . THR B 1 226 ? 9.641 3.303 11.617 1 90.94 226 THR B CA 1
ATOM 4500 C C . THR B 1 226 ? 8.258 2.783 12.016 1 90.94 226 THR B C 1
ATOM 4502 O O . THR B 1 226 ? 7.238 3.371 11.656 1 90.94 226 THR B O 1
ATOM 4505 N N . CYS B 1 227 ? 8.266 1.595 12.727 1 88.75 227 CYS B N 1
ATOM 4506 C CA . CYS B 1 227 ? 7.051 1.019 13.289 1 88.75 227 CYS B CA 1
ATOM 4507 C C . CYS B 1 227 ? 7.262 0.598 14.742 1 88.75 227 CYS B C 1
ATOM 4509 O O . CYS B 1 227 ? 8.336 0.102 15.094 1 88.75 227 CYS B O 1
ATOM 4511 N N . ASP B 1 228 ? 6.27 0.922 15.75 1 84.12 228 ASP B N 1
ATOM 4512 C CA . ASP B 1 228 ? 6.355 0.589 17.172 1 84.12 228 ASP B CA 1
ATOM 4513 C C . ASP B 1 228 ? 6.184 -0.912 17.391 1 84.12 228 ASP B C 1
ATOM 4515 O O . ASP B 1 228 ? 6.637 -1.449 18.406 1 84.12 228 ASP B O 1
ATOM 4519 N N . ALA B 1 229 ? 6.48 -1.89 16.703 1 67.88 229 ALA B N 1
ATOM 4520 C CA . ALA B 1 229 ? 6.262 -3.328 16.828 1 67.88 229 ALA B CA 1
ATOM 4521 C C . ALA B 1 229 ? 5.355 -3.645 18.016 1 67.88 229 ALA B C 1
ATOM 4523 O O . ALA B 1 229 ? 5.078 -4.812 18.297 1 67.88 229 ALA B O 1
ATOM 4524 N N . GLU B 1 230 ? 5.102 -2.748 18.875 1 65.44 230 GLU B N 1
ATOM 4525 C CA . GLU B 1 230 ? 4.309 -3.098 20.047 1 65.44 230 GLU B CA 1
ATOM 4526 C C . GLU B 1 230 ? 2.814 -2.936 19.781 1 65.44 230 GLU B C 1
ATOM 4528 O O . GLU B 1 230 ? 2.426 -2.398 18.734 1 65.44 230 GLU B O 1
ATOM 4533 N N . ASN B 1 231 ? 1.992 -3.389 20.672 1 54.75 231 ASN B N 1
ATOM 4534 C CA . ASN B 1 231 ? 0.545 -3.545 20.578 1 54.75 231 ASN B CA 1
ATOM 4535 C C . ASN B 1 231 ? -0.119 -2.285 20.031 1 54.75 231 ASN B C 1
ATOM 4537 O O . ASN B 1 231 ? 0.44 -1.19 20.125 1 54.75 231 ASN B O 1
ATOM 4541 N N . LEU B 1 232 ? -1.333 -2.471 19.312 1 52.28 232 LEU B N 1
ATOM 4542 C CA . LEU B 1 232 ? -2.197 -1.883 18.297 1 52.28 232 LEU B CA 1
ATOM 4543 C C . LEU B 1 232 ? -2.516 -0.429 18.625 1 52.28 232 LEU B C 1
ATOM 4545 O O . LEU B 1 232 ? -2.426 0.445 17.766 1 52.28 232 LEU B O 1
ATOM 4549 N N . VAL B 1 233 ? -3.4 -0.193 19.562 1 46.31 233 VAL B N 1
ATOM 4550 C CA . VAL B 1 233 ? -4.219 1.016 19.594 1 46.31 233 VAL B CA 1
ATOM 4551 C C . VAL B 1 233 ? -3.361 2.207 20.016 1 46.31 233 VAL B C 1
ATOM 4553 O O . VAL B 1 233 ? -3.498 3.303 19.453 1 46.31 233 VAL B O 1
ATOM 4556 N N . ILE B 1 234 ? -2.588 2.018 21.188 1 46.62 234 ILE B N 1
ATOM 4557 C CA . ILE B 1 234 ? -1.993 3.211 21.766 1 46.62 234 ILE B CA 1
ATOM 4558 C C . ILE B 1 234 ? -0.514 3.289 21.406 1 46.62 234 ILE B C 1
ATOM 4560 O O . ILE B 1 234 ? 0.195 2.281 21.438 1 46.62 234 ILE B O 1
ATOM 4564 N N . SER B 1 235 ? -0.158 4.316 20.578 1 51.53 235 SER B N 1
ATOM 4565 C CA . SER B 1 235 ? 1.259 4.621 20.422 1 51.53 235 SER B CA 1
ATOM 4566 C C . SER B 1 235 ? 2.068 4.168 21.625 1 51.53 235 SER B C 1
ATOM 4568 O O . SER B 1 235 ? 1.652 4.371 22.766 1 51.53 235 SER B O 1
ATOM 4570 N N . SER B 1 236 ? 2.912 3.143 21.438 1 55.06 236 SER B N 1
ATOM 4571 C CA . SER B 1 236 ? 3.762 2.572 22.469 1 55.06 236 SER B CA 1
ATOM 4572 C C . SER B 1 236 ? 4.246 3.646 23.438 1 55.06 236 SER B C 1
ATOM 4574 O O . SER B 1 236 ? 4.434 4.801 23.047 1 55.06 236 SER B O 1
ATOM 4576 N N . VAL B 1 237 ? 4.086 3.369 24.688 1 64.25 237 VAL B N 1
ATOM 4577 C CA . VAL B 1 237 ? 4.75 4.141 25.75 1 64.25 237 VAL B CA 1
ATOM 4578 C C . VAL B 1 237 ? 6.207 4.387 25.359 1 64.25 237 VAL B C 1
ATOM 4580 O O . VAL B 1 237 ? 6.805 5.383 25.781 1 64.25 237 VAL B O 1
ATOM 4583 N N . ASP B 1 238 ? 6.562 3.617 24.453 1 78.06 238 ASP B N 1
ATOM 4584 C CA . ASP B 1 238 ? 7.945 3.719 23.984 1 78.06 238 ASP B CA 1
ATOM 4585 C C . ASP B 1 238 ? 8.078 4.754 22.875 1 78.06 238 ASP B C 1
ATOM 4587 O O . ASP B 1 238 ? 7.531 4.578 21.797 1 78.06 238 ASP B O 1
ATOM 4591 N N . LEU B 1 239 ? 8.797 5.82 23.188 1 88.25 239 LEU B N 1
ATOM 4592 C CA . LEU B 1 239 ? 8.992 6.922 22.25 1 88.25 239 LEU B CA 1
ATOM 4593 C C . LEU B 1 239 ? 10.07 6.59 21.234 1 88.25 239 LEU B C 1
ATOM 4595 O O . LEU B 1 239 ? 10.211 7.277 20.219 1 88.25 239 LEU B O 1
ATOM 4599 N N . GLU B 1 240 ? 10.758 5.535 21.469 1 88.81 240 GLU B N 1
ATOM 4600 C CA . GLU B 1 240 ? 12.016 5.27 20.766 1 88.81 240 GLU B CA 1
ATOM 4601 C C . GLU B 1 240 ? 11.797 5.09 19.266 1 88.81 240 GLU B C 1
ATOM 4603 O O . GLU B 1 240 ? 12.539 5.648 18.453 1 88.81 240 GLU B O 1
ATOM 4608 N N . PRO B 1 241 ? 10.781 4.371 18.891 1 89.06 241 PRO B N 1
ATOM 4609 C CA . PRO B 1 241 ? 10.617 4.215 17.438 1 89.06 241 PRO B CA 1
ATOM 4610 C C . PRO B 1 241 ? 10.32 5.531 16.734 1 89.06 241 PRO B C 1
ATOM 4612 O O . PRO B 1 241 ? 10.82 5.773 15.625 1 89.06 241 PRO B O 1
ATOM 4615 N N . ALA B 1 242 ? 9.5 6.32 17.344 1 93.06 242 ALA B N 1
ATOM 4616 C CA . ALA B 1 242 ? 9.195 7.625 16.766 1 93.06 242 ALA B CA 1
ATOM 4617 C C . ALA B 1 242 ? 10.438 8.5 16.703 1 93.06 242 ALA B C 1
ATOM 4619 O O . ALA B 1 242 ? 10.688 9.172 15.695 1 93.06 242 ALA B O 1
ATOM 4620 N N . ILE B 1 243 ? 11.242 8.523 17.734 1 95.12 243 ILE B N 1
ATOM 4621 C CA . ILE B 1 243 ? 12.492 9.273 17.797 1 95.12 243 ILE B CA 1
ATOM 4622 C C . ILE B 1 243 ? 13.453 8.766 16.719 1 95.12 243 ILE B C 1
ATOM 4624 O O . ILE B 1 243 ? 14.078 9.555 16.016 1 95.12 243 ILE B O 1
ATOM 4628 N N . THR B 1 244 ? 13.484 7.469 16.547 1 92.12 244 THR B N 1
ATOM 4629 C CA . THR B 1 244 ? 14.359 6.855 15.562 1 92.12 244 THR B CA 1
ATOM 4630 C C . THR B 1 244 ? 13.969 7.289 14.148 1 92.12 244 THR B C 1
ATOM 4632 O O . THR B 1 244 ? 14.828 7.539 13.312 1 92.12 244 THR B O 1
ATOM 4635 N N . ALA B 1 245 ? 12.68 7.332 13.875 1 93.94 245 ALA B N 1
ATOM 4636 C CA . ALA B 1 245 ? 12.227 7.797 12.57 1 93.94 245 ALA B CA 1
ATOM 4637 C C . ALA B 1 245 ? 12.719 9.211 12.289 1 93.94 245 ALA B C 1
ATOM 4639 O O . ALA B 1 245 ? 13.164 9.508 11.18 1 93.94 245 ALA B O 1
ATOM 4640 N N . ILE B 1 246 ? 12.641 10.062 13.289 1 96.44 246 ILE B N 1
ATOM 4641 C CA . ILE B 1 246 ? 13.094 11.445 13.156 1 96.44 246 ILE B CA 1
ATOM 4642 C C . ILE B 1 246 ? 14.602 11.477 12.953 1 96.44 246 ILE B C 1
ATOM 4644 O O . ILE B 1 246 ? 15.102 12.164 12.062 1 96.44 246 ILE B O 1
ATOM 4648 N N . GLU B 1 247 ? 15.312 10.727 13.719 1 94.56 247 GLU B N 1
ATOM 4649 C CA . GLU B 1 247 ? 16.766 10.672 13.594 1 94.56 247 GLU B CA 1
ATOM 4650 C C . GLU B 1 247 ? 17.172 10.156 12.219 1 94.56 247 GLU B C 1
ATOM 4652 O O . GLU B 1 247 ? 18.125 10.672 11.609 1 94.56 247 GLU B O 1
ATOM 4657 N N . ASN B 1 248 ? 16.5 9.156 11.766 1 90.81 248 ASN B N 1
ATOM 4658 C CA . ASN B 1 248 ? 16.781 8.594 10.445 1 90.81 248 ASN B CA 1
ATOM 4659 C C . ASN B 1 248 ? 16.562 9.617 9.336 1 90.81 248 ASN B C 1
ATOM 4661 O O . ASN B 1 248 ? 17.25 9.602 8.328 1 90.81 248 ASN B O 1
ATOM 4665 N N . CYS B 1 249 ? 15.586 10.469 9.492 1 94.44 249 CYS B N 1
ATOM 4666 C CA . CYS B 1 249 ? 15.289 11.531 8.539 1 94.44 249 CYS B CA 1
ATOM 4667 C C . CYS B 1 249 ? 16.5 12.43 8.32 1 94.44 249 CYS B C 1
ATOM 4669 O O . CYS B 1 249 ? 16.719 12.922 7.211 1 94.44 249 CYS B O 1
ATOM 4671 N N . PHE B 1 250 ? 17.312 12.547 9.312 1 93.56 250 PHE B N 1
ATOM 4672 C CA . PHE B 1 250 ? 18.516 13.383 9.234 1 93.56 250 PHE B CA 1
ATOM 4673 C C . PHE B 1 250 ? 19.734 12.547 8.906 1 93.56 250 PHE B C 1
ATOM 4675 O O . PHE B 1 250 ? 20.469 12.844 7.953 1 93.56 250 PHE B O 1
ATOM 4682 N N . LYS B 1 251 ? 19.906 11.492 9.539 1 87.88 251 LYS B N 1
ATOM 4683 C CA . LYS B 1 251 ? 21.094 10.648 9.453 1 87.88 251 LYS B CA 1
ATOM 4684 C C . LYS B 1 251 ? 21.281 10.117 8.031 1 87.88 251 LYS B C 1
ATOM 4686 O O . LYS B 1 251 ? 22.375 10.234 7.469 1 87.88 251 LYS B O 1
ATOM 4691 N N . TYR B 1 252 ? 20.25 9.609 7.438 1 80.44 252 TYR B N 1
ATOM 4692 C CA . TYR B 1 252 ? 20.391 8.922 6.16 1 80.44 252 TYR B CA 1
ATOM 4693 C C . TYR B 1 252 ? 20.312 9.906 4.996 1 80.44 252 TYR B C 1
ATOM 4695 O O . TYR B 1 252 ? 20.344 9.5 3.832 1 80.44 252 TYR B O 1
ATOM 4703 N N . ASN B 1 253 ? 20.25 11.125 5.316 1 81.31 253 ASN B N 1
ATOM 4704 C CA . ASN B 1 253 ? 20.203 12.141 4.27 1 81.31 253 ASN B CA 1
ATOM 4705 C C . ASN B 1 253 ? 21.266 13.211 4.469 1 81.31 253 ASN B C 1
ATOM 4707 O O . ASN B 1 253 ? 21.234 14.258 3.824 1 81.31 253 ASN B O 1
ATOM 4711 N N . ASN B 1 254 ? 22.172 12.969 5.406 1 84.44 254 ASN B N 1
ATOM 4712 C CA . ASN B 1 254 ? 23.344 13.797 5.684 1 84.44 254 ASN B CA 1
ATOM 4713 C C . ASN B 1 254 ? 22.938 15.234 6.008 1 84.44 254 ASN B C 1
ATOM 4715 O O . ASN B 1 254 ? 23.469 16.172 5.43 1 84.44 254 ASN B O 1
ATOM 4719 N N . VAL B 1 255 ? 21.906 15.391 6.762 1 88.12 255 VAL B N 1
ATOM 4720 C CA . VAL B 1 255 ? 21.469 16.672 7.293 1 88.12 255 VAL B CA 1
ATOM 4721 C C . VAL B 1 255 ? 21.625 16.688 8.812 1 88.12 255 VAL B C 1
ATOM 4723 O O . VAL B 1 255 ? 21.406 15.68 9.477 1 88.12 255 VAL B O 1
ATOM 4726 N N . SER B 1 256 ? 22.078 17.781 9.297 1 90.25 256 SER B N 1
ATOM 4727 C CA . SER B 1 256 ? 22.219 17.906 10.742 1 90.25 256 SER B CA 1
ATOM 4728 C C . SER B 1 256 ? 20.891 18.281 11.398 1 90.25 256 SER B C 1
ATOM 4730 O O . SER B 1 256 ? 20.125 19.062 10.852 1 90.25 256 SER B O 1
ATOM 4732 N N . LEU B 1 257 ? 20.688 17.781 12.57 1 88.69 257 LEU B N 1
ATOM 4733 C CA . LEU B 1 257 ? 19.469 18.016 13.32 1 88.69 257 LEU B CA 1
ATOM 4734 C C . LEU B 1 257 ? 19.297 19.484 13.641 1 88.69 257 LEU B C 1
ATOM 4736 O O . LEU B 1 257 ? 18.156 19.984 13.703 1 88.69 257 LEU B O 1
ATOM 4740 N N . ASP B 1 258 ? 20.406 20.203 13.781 1 86.69 258 ASP B N 1
ATOM 4741 C CA . ASP B 1 258 ? 20.391 21.609 14.18 1 86.69 258 ASP B CA 1
ATOM 4742 C C . ASP B 1 258 ? 19.906 22.5 13.039 1 86.69 258 ASP B C 1
ATOM 4744 O O . ASP B 1 258 ? 19.625 23.688 13.242 1 86.69 258 ASP B O 1
ATOM 4748 N N . LYS B 1 259 ? 19.641 21.906 11.914 1 84.88 259 LYS B N 1
ATOM 4749 C CA . LYS B 1 259 ? 19.141 22.641 10.758 1 84.88 259 LYS B CA 1
ATOM 4750 C C . LYS B 1 259 ? 17.625 22.75 10.781 1 84.88 259 LYS B C 1
ATOM 4752 O O . LYS B 1 259 ? 17.031 23.531 10.039 1 84.88 259 LYS B O 1
ATOM 4757 N N . CYS B 1 260 ? 17.047 22.078 11.68 1 91.5 260 CYS B N 1
ATOM 4758 C CA . CYS B 1 260 ? 15.594 22.141 11.789 1 91.5 260 CYS B CA 1
ATOM 4759 C C . CYS B 1 260 ? 15.164 23.234 12.758 1 91.5 260 CYS B C 1
ATOM 4761 O O . CYS B 1 260 ? 15.578 23.234 13.922 1 91.5 260 CYS B O 1
ATOM 4763 N N . HIS B 1 261 ? 14.297 24.172 12.305 1 88.62 261 HIS B N 1
ATOM 4764 C CA . HIS B 1 261 ? 13.891 25.281 13.164 1 88.62 261 HIS B CA 1
ATOM 4765 C C . HIS B 1 261 ? 12.383 25.266 13.398 1 88.62 261 HIS B C 1
ATOM 4767 O O . HIS B 1 261 ? 11.883 26.016 14.234 1 88.62 261 HIS B O 1
ATOM 4773 N N . VAL B 1 262 ? 11.695 24.516 12.68 1 97.69 262 VAL B N 1
ATOM 4774 C CA . VAL B 1 262 ? 10.25 24.406 12.844 1 97.69 262 VAL B CA 1
ATOM 4775 C C . VAL B 1 262 ? 9.836 22.938 12.781 1 97.69 262 VAL B C 1
ATOM 4777 O O . VAL B 1 262 ? 10.352 22.172 11.953 1 97.69 262 VAL B O 1
ATOM 4780 N N . VAL B 1 263 ? 8.977 22.5 13.664 1 98.5 263 VAL B N 1
ATOM 4781 C CA . VAL B 1 263 ? 8.344 21.188 13.602 1 98.5 263 VAL B CA 1
ATOM 4782 C C . VAL B 1 263 ? 6.852 21.344 13.312 1 98.5 263 VAL B C 1
ATOM 4784 O O . VAL B 1 263 ? 6.133 22 14.07 1 98.5 263 VAL B O 1
ATOM 4787 N N . HIS B 1 264 ? 6.422 20.906 12.203 1 98.81 264 HIS B N 1
ATOM 4788 C CA . HIS B 1 264 ? 5 20.734 11.922 1 98.81 264 HIS B CA 1
ATOM 4789 C C . HIS B 1 264 ? 4.496 19.391 12.445 1 98.81 264 HIS B C 1
ATOM 4791 O O . HIS B 1 264 ? 4.777 18.344 11.859 1 98.81 264 HIS B O 1
ATOM 4797 N N . THR B 1 265 ? 3.754 19.422 13.453 1 98.62 265 THR B N 1
ATOM 4798 C CA . THR B 1 265 ? 3.396 18.25 14.25 1 98.62 265 THR B CA 1
ATOM 4799 C C . THR B 1 265 ? 2.297 17.438 13.57 1 98.62 265 THR B C 1
ATOM 4801 O O . THR B 1 265 ? 1.642 17.938 12.648 1 98.62 265 THR B O 1
ATOM 4804 N N . HIS B 1 266 ? 2.184 16.188 13.953 1 97.94 266 HIS B N 1
ATOM 4805 C CA . HIS B 1 266 ? 0.983 15.414 13.633 1 97.94 266 HIS B CA 1
ATOM 4806 C C . HIS B 1 266 ? -0.25 16.031 14.289 1 97.94 266 HIS B C 1
ATOM 4808 O O . HIS B 1 266 ? -1.284 16.203 13.641 1 97.94 266 HIS B O 1
ATOM 4814 N N . GLY B 1 267 ? -0.174 16.359 15.594 1 97.5 267 GLY B N 1
ATOM 4815 C CA . GLY B 1 267 ? -1.106 17.219 16.297 1 97.5 267 GLY B CA 1
ATOM 4816 C C . GLY B 1 267 ? -2.553 16.797 16.141 1 97.5 267 GLY B C 1
ATOM 4817 O O . GLY B 1 267 ? -3.387 17.562 15.664 1 97.5 267 GLY B O 1
ATOM 4818 N N . THR B 1 268 ? -2.943 15.695 16.656 1 95.44 268 THR B N 1
ATOM 4819 C CA . THR B 1 268 ? -4.273 15.148 16.406 1 95.44 268 THR B CA 1
ATOM 4820 C C . THR B 1 268 ? -5.305 15.797 17.328 1 95.44 268 THR B C 1
ATOM 4822 O O . THR B 1 268 ? -6.508 15.719 17.078 1 95.44 268 THR B O 1
ATOM 4825 N N . GLY B 1 269 ? -4.816 16.375 18.406 1 96.38 269 GLY B N 1
ATOM 4826 C CA . GLY B 1 269 ? -5.73 16.906 19.406 1 96.38 269 GLY B CA 1
ATOM 4827 C C . GLY B 1 269 ? -6.18 15.859 20.422 1 96.38 269 GLY B C 1
ATOM 4828 O O . GLY B 1 269 ? -6.969 16.156 21.312 1 96.38 269 GLY B O 1
ATOM 4829 N N . THR B 1 270 ? -5.68 14.609 20.312 1 94.31 270 THR B N 1
ATOM 4830 C CA . THR B 1 270 ? -5.957 13.594 21.312 1 94.31 270 THR B CA 1
ATOM 4831 C C . THR B 1 270 ? -5.066 13.781 22.547 1 94.31 270 THR B C 1
ATOM 4833 O O . THR B 1 270 ? -3.945 14.281 22.438 1 94.31 270 THR B O 1
ATOM 4836 N N . ILE B 1 271 ? -5.527 13.367 23.703 1 93.38 271 ILE B N 1
ATOM 4837 C CA . ILE B 1 271 ? -4.809 13.578 24.953 1 93.38 271 ILE B CA 1
ATOM 4838 C C . ILE B 1 271 ? -3.475 12.836 24.906 1 93.38 271 ILE B C 1
ATOM 4840 O O . ILE B 1 271 ? -2.416 13.438 25.109 1 93.38 271 ILE B O 1
ATOM 4844 N N . ILE B 1 272 ? -3.494 11.625 24.547 1 89.94 272 ILE B N 1
ATOM 4845 C CA . ILE B 1 272 ? -2.303 10.781 24.578 1 89.94 272 ILE B CA 1
ATOM 4846 C C . ILE B 1 272 ? -1.373 11.164 23.422 1 89.94 272 ILE B C 1
ATOM 4848 O O . ILE B 1 272 ? -0.159 11.273 23.609 1 89.94 272 ILE B O 1
ATOM 4852 N N . GLY B 1 273 ? -1.879 11.359 22.25 1 92.69 273 GLY B N 1
ATOM 4853 C CA . GLY B 1 273 ? -1.078 11.672 21.078 1 92.69 273 GLY B CA 1
ATOM 4854 C C . GLY B 1 273 ? -0.293 12.961 21.219 1 92.69 273 GLY B C 1
ATOM 4855 O O . GLY B 1 273 ? 0.911 12.992 20.953 1 92.69 273 GLY B O 1
ATOM 4856 N N . ASP B 1 274 ? -0.944 14.023 21.688 1 95.88 274 ASP B N 1
ATOM 4857 C CA . ASP B 1 274 ? -0.284 15.312 21.844 1 95.88 274 ASP B CA 1
ATOM 4858 C C . ASP B 1 274 ? 0.788 15.258 22.922 1 95.88 274 ASP B C 1
ATOM 4860 O O . ASP B 1 274 ? 1.854 15.859 22.781 1 95.88 274 ASP B O 1
ATOM 4864 N N . HIS B 1 275 ? 0.452 14.578 23.984 1 95.06 275 HIS B N 1
ATOM 4865 C CA . HIS B 1 275 ? 1.422 14.453 25.062 1 95.06 275 HIS B CA 1
ATOM 4866 C C . HIS B 1 275 ? 2.682 13.727 24.594 1 95.06 275 HIS B C 1
ATOM 4868 O O . HIS B 1 275 ? 3.797 14.18 24.875 1 95.06 275 HIS B O 1
ATOM 4874 N N . ARG B 1 276 ? 2.502 12.664 23.922 1 93.25 276 ARG B N 1
ATOM 4875 C CA . ARG B 1 276 ? 3.619 11.883 23.406 1 93.25 276 ARG B CA 1
ATOM 4876 C C . ARG B 1 276 ? 4.441 12.703 22.406 1 93.25 276 ARG B C 1
ATOM 4878 O O . ARG B 1 276 ? 5.672 12.688 22.453 1 93.25 276 ARG B O 1
ATOM 4885 N N . GLU B 1 277 ? 3.779 13.352 21.578 1 96.12 277 GLU B N 1
ATOM 4886 C CA . GLU B 1 277 ? 4.457 14.148 20.562 1 96.12 277 GLU B CA 1
ATOM 4887 C C . GLU B 1 277 ? 5.285 15.266 21.188 1 96.12 277 GLU B C 1
ATOM 4889 O O . GLU B 1 277 ? 6.41 15.531 20.766 1 96.12 277 GLU B O 1
ATOM 4894 N N . MET B 1 278 ? 4.777 15.867 22.219 1 96.69 278 MET B N 1
ATOM 4895 C CA . MET B 1 278 ? 5.52 16.922 22.922 1 96.69 278 MET B CA 1
ATOM 4896 C C . MET B 1 278 ? 6.754 16.344 23.609 1 96.69 278 MET B C 1
ATOM 4898 O O . MET B 1 278 ? 7.812 16.984 23.625 1 96.69 278 MET B O 1
ATOM 4902 N N . GLN B 1 279 ? 6.602 15.203 24.188 1 96.31 279 GLN B N 1
ATOM 4903 C CA . GLN B 1 279 ? 7.754 14.555 24.812 1 96.31 279 GLN B CA 1
ATOM 4904 C C . GLN B 1 279 ? 8.859 14.312 23.781 1 96.31 279 GLN B C 1
ATOM 4906 O O . GLN B 1 279 ? 10.039 14.531 24.078 1 96.31 279 GLN B O 1
ATOM 4911 N N . ILE B 1 280 ? 8.484 13.867 22.609 1 96.25 280 ILE B N 1
ATOM 4912 C CA . ILE B 1 280 ? 9.438 13.602 21.531 1 96.25 280 ILE B CA 1
ATOM 4913 C C . ILE B 1 280 ? 10.141 14.898 21.141 1 96.25 280 ILE B C 1
ATOM 4915 O O . ILE B 1 280 ? 11.367 14.945 21.047 1 96.25 280 ILE B O 1
ATOM 4919 N N . ILE B 1 281 ? 9.406 15.977 20.984 1 96.94 281 ILE B N 1
ATOM 4920 C CA . ILE B 1 281 ? 9.938 17.266 20.547 1 96.94 281 ILE B CA 1
ATOM 4921 C C . ILE B 1 281 ? 10.883 17.812 21.609 1 96.94 281 ILE B C 1
ATOM 4923 O O . ILE B 1 281 ? 11.984 18.281 21.297 1 96.94 281 ILE B O 1
ATOM 4927 N N . GLN B 1 282 ? 10.477 17.719 22.859 1 95.94 282 GLN B N 1
ATOM 4928 C CA . GLN B 1 282 ? 11.281 18.25 23.953 1 95.94 282 GLN B CA 1
ATOM 4929 C C . GLN B 1 282 ? 12.586 17.469 24.109 1 95.94 282 GLN B C 1
ATOM 4931 O O . GLN B 1 282 ? 13.609 18.031 24.5 1 95.94 282 GLN B O 1
ATOM 4936 N N . LYS B 1 283 ? 12.57 16.266 23.75 1 95.38 283 LYS B N 1
ATOM 4937 C CA . LYS B 1 283 ? 13.75 15.422 23.844 1 95.38 283 LYS B CA 1
ATOM 4938 C C . LYS B 1 283 ? 14.742 15.727 22.719 1 95.38 283 LYS B C 1
ATOM 4940 O O . LYS B 1 283 ? 15.953 15.648 22.922 1 95.38 283 LYS B O 1
ATOM 4945 N N . LEU B 1 284 ? 14.273 16.078 21.578 1 96.06 284 LEU B N 1
ATOM 4946 C CA . LEU B 1 284 ? 15.117 16.109 20.391 1 96.06 284 LEU B CA 1
ATOM 4947 C C . LEU B 1 284 ? 15.523 17.547 20.047 1 96.06 284 LEU B C 1
ATOM 4949 O O . LEU B 1 284 ? 16.547 17.766 19.391 1 96.06 284 LEU B O 1
ATOM 4953 N N . PHE B 1 285 ? 14.742 18.5 20.438 1 96.31 285 PHE B N 1
ATOM 4954 C CA . PHE B 1 285 ? 14.945 19.859 19.953 1 96.31 285 PHE B CA 1
ATOM 4955 C C . PHE B 1 285 ? 15.055 20.844 21.109 1 96.31 285 PHE B C 1
ATOM 4957 O O . PHE B 1 285 ? 14.617 20.547 22.219 1 96.31 285 PHE B O 1
ATOM 4964 N N . PRO B 1 286 ? 15.656 22 20.844 1 94.69 286 PRO B N 1
ATOM 4965 C CA . PRO B 1 286 ? 15.711 23.047 21.875 1 94.69 286 PRO B CA 1
ATOM 4966 C C . PRO B 1 286 ? 14.328 23.594 22.234 1 94.69 286 PRO B C 1
ATOM 4968 O O . PRO B 1 286 ? 13.391 23.484 21.438 1 94.69 286 PRO B O 1
ATOM 4971 N N . ASP B 1 287 ? 14.211 24.219 23.266 1 92.31 287 ASP B N 1
ATOM 4972 C CA . ASP B 1 287 ? 12.945 24.688 23.828 1 92.31 287 ASP B CA 1
ATOM 4973 C C . ASP B 1 287 ? 12.32 25.766 22.938 1 92.31 287 ASP B C 1
ATOM 4975 O O . ASP B 1 287 ? 11.102 25.953 22.953 1 92.31 287 ASP B O 1
ATOM 4979 N N . ASP B 1 288 ? 13.133 26.375 22.188 1 93.75 288 ASP B N 1
ATOM 4980 C CA . ASP B 1 288 ? 12.609 27.516 21.438 1 93.75 288 ASP B CA 1
ATOM 4981 C C . ASP B 1 288 ? 12.297 27.109 20 1 93.75 288 ASP B C 1
ATOM 4983 O O . ASP B 1 288 ? 12.039 27.984 19.156 1 93.75 288 ASP B O 1
ATOM 4987 N N . ILE B 1 289 ? 12.32 25.828 19.656 1 96.19 289 ILE B N 1
ATOM 4988 C CA . ILE B 1 289 ? 11.922 25.391 18.328 1 96.19 289 ILE B CA 1
ATOM 4989 C C . ILE B 1 289 ? 10.477 25.797 18.062 1 96.19 289 ILE B C 1
ATOM 4991 O O . ILE B 1 289 ? 9.625 25.703 18.953 1 96.19 289 ILE B O 1
ATOM 4995 N N . SER B 1 290 ? 10.211 26.328 16.891 1 97.81 290 SER B N 1
ATOM 4996 C CA . SER B 1 290 ? 8.836 26.688 16.531 1 97.81 290 SER B CA 1
ATOM 4997 C C . SER B 1 290 ? 7.984 25.438 16.312 1 97.81 290 SER B C 1
ATOM 4999 O O . SER B 1 290 ? 8.43 24.484 15.695 1 97.81 290 SER B O 1
ATOM 5001 N N . ILE B 1 291 ? 6.777 25.453 16.875 1 98.31 291 ILE B N 1
ATOM 5002 C CA . ILE B 1 291 ? 5.875 24.312 16.766 1 98.31 291 ILE B CA 1
ATOM 5003 C C . ILE B 1 291 ? 4.609 24.719 16.016 1 98.31 291 ILE B C 1
ATOM 5005 O O . ILE B 1 291 ? 3.953 25.688 16.375 1 98.31 291 ILE B O 1
ATOM 5009 N N . LEU B 1 292 ? 4.324 23.969 14.984 1 98.38 292 LEU B N 1
ATOM 5010 C CA . LEU B 1 292 ? 3.152 24.203 14.148 1 98.38 292 LEU B CA 1
ATOM 5011 C C . LEU B 1 292 ? 2.166 23.047 14.266 1 98.38 292 LEU B C 1
ATOM 5013 O O . LEU B 1 292 ? 2.57 21.891 14.32 1 98.38 292 LEU B O 1
ATOM 5017 N N . ALA B 1 293 ? 0.85 23.359 14.281 1 98.38 293 ALA B N 1
ATOM 5018 C CA . ALA B 1 293 ? -0.267 22.422 14.203 1 98.38 293 ALA B CA 1
ATOM 5019 C C . ALA B 1 293 ? -1.425 23 13.398 1 98.38 293 ALA B C 1
ATOM 5021 O O . ALA B 1 293 ? -1.927 24.078 13.727 1 98.38 293 ALA B O 1
ATOM 5022 N N . THR B 1 294 ? -1.878 22.281 12.43 1 97.69 294 THR B N 1
ATOM 5023 C CA . THR B 1 294 ? -2.844 22.906 11.531 1 97.69 294 THR B CA 1
ATOM 5024 C C . THR B 1 294 ? -4.172 22.156 11.562 1 97.69 294 THR B C 1
ATOM 5026 O O . THR B 1 294 ? -5.141 22.578 10.922 1 97.69 294 THR B O 1
ATOM 5029 N N . LYS B 1 295 ? -4.301 21.062 12.32 1 98.25 295 LYS B N 1
ATOM 5030 C CA . LYS B 1 295 ? -5.492 20.234 12.242 1 98.25 295 LYS B CA 1
ATOM 5031 C C . LYS B 1 295 ? -6.684 20.891 12.93 1 98.25 295 LYS B C 1
ATOM 5033 O O . LYS B 1 295 ? -7.828 20.484 12.719 1 98.25 295 LYS B O 1
ATOM 5038 N N . GLY B 1 296 ? -6.41 21.891 13.734 1 98.31 296 GLY B N 1
ATOM 5039 C CA . GLY B 1 296 ? -7.523 22.719 14.188 1 98.31 296 GLY B CA 1
ATOM 5040 C C . GLY B 1 296 ? -8.258 23.391 13.055 1 98.31 296 GLY B C 1
ATOM 5041 O O . GLY B 1 296 ? -9.43 23.75 13.195 1 98.31 296 GLY B O 1
ATOM 5042 N N . ALA B 1 297 ? -7.598 23.609 11.969 1 98.44 297 ALA B N 1
ATOM 5043 C CA . ALA B 1 297 ? -8.18 24.266 10.797 1 98.44 297 ALA B CA 1
ATOM 5044 C C . ALA B 1 297 ? -8.727 23.234 9.812 1 98.44 297 ALA B C 1
ATOM 5046 O O . ALA B 1 297 ? -9.797 23.422 9.227 1 98.44 297 ALA B O 1
ATOM 5047 N N . THR B 1 298 ? -8.086 22.062 9.672 1 98.31 298 THR B N 1
ATOM 5048 C CA . THR B 1 298 ? -8.375 21.156 8.57 1 98.31 298 THR B CA 1
ATOM 5049 C C . THR B 1 298 ? -9.141 19.922 9.062 1 98.31 298 THR B C 1
ATOM 5051 O O . THR B 1 298 ? -9.695 19.172 8.266 1 98.31 298 THR B O 1
ATOM 5054 N N . GLY B 1 299 ? -9.164 19.734 10.375 1 98.38 299 GLY B N 1
ATOM 5055 C CA . GLY B 1 299 ? -9.484 18.391 10.836 1 98.38 299 GLY B CA 1
ATOM 5056 C C . GLY B 1 299 ? -8.391 17.391 10.531 1 98.38 299 GLY B C 1
ATOM 5057 O O . GLY B 1 299 ? -7.398 17.719 9.875 1 98.38 299 GLY B O 1
ATOM 5058 N N . HIS B 1 300 ? -8.523 16.234 11.078 1 98.38 300 HIS B N 1
ATOM 5059 C CA . HIS B 1 300 ? -7.594 15.141 10.812 1 98.38 300 HIS B CA 1
ATOM 5060 C C . HIS B 1 300 ? -8.023 14.336 9.594 1 98.38 300 HIS B C 1
ATOM 5062 O O . HIS B 1 300 ? -9.078 13.688 9.617 1 98.38 300 HIS B O 1
ATOM 5068 N N . THR B 1 301 ? -7.195 14.352 8.617 1 98.38 301 THR B N 1
ATOM 5069 C CA . THR B 1 301 ? -7.566 13.781 7.328 1 98.38 301 THR B CA 1
ATOM 5070 C C . THR B 1 301 ? -6.945 12.398 7.148 1 98.38 301 THR B C 1
ATOM 5072 O O . THR B 1 301 ? -6.746 11.945 6.02 1 98.38 301 THR B O 1
ATOM 5075 N N . LEU B 1 302 ? -6.562 11.805 8.211 1 96.81 302 LEU B N 1
ATOM 5076 C CA . LEU B 1 302 ? -6.023 10.445 8.297 1 96.81 302 LEU B CA 1
ATOM 5077 C C . LEU B 1 302 ? -4.867 10.258 7.324 1 96.81 302 LEU B C 1
ATOM 5079 O O . LEU B 1 302 ? -3.84 10.938 7.43 1 96.81 302 LEU B O 1
ATOM 5083 N N . GLY B 1 303 ? -4.977 9.461 6.332 1 96.5 303 GLY B N 1
ATOM 5084 C CA . GLY B 1 303 ? -3.869 9.156 5.438 1 96.5 303 GLY B CA 1
ATOM 5085 C C . GLY B 1 303 ? -3.357 10.367 4.684 1 96.5 303 GLY B C 1
ATOM 5086 O O . GLY B 1 303 ? -2.184 10.43 4.312 1 96.5 303 GLY B O 1
ATOM 5087 N N . ALA B 1 304 ? -4.203 11.328 4.473 1 98.25 304 ALA B N 1
ATOM 5088 C CA . ALA B 1 304 ? -3.818 12.523 3.717 1 98.25 304 ALA B CA 1
ATOM 5089 C C . ALA B 1 304 ? -3.17 13.562 4.621 1 98.25 304 ALA B C 1
ATOM 5091 O O . ALA B 1 304 ? -2.604 14.547 4.141 1 98.25 304 ALA B O 1
ATOM 5092 N N . SER B 1 305 ? -3.172 13.344 5.902 1 98.31 305 SER B N 1
ATOM 5093 C CA . SER B 1 305 ? -2.742 14.375 6.84 1 98.31 305 SER B CA 1
ATOM 5094 C C . SER B 1 305 ? -1.275 14.742 6.629 1 98.31 305 SER B C 1
ATOM 5096 O O . SER B 1 305 ? -0.905 15.914 6.688 1 98.31 305 SER B O 1
ATOM 5098 N N . GLY B 1 306 ? -0.423 13.711 6.371 1 98.25 306 GLY B N 1
ATOM 5099 C CA . GLY B 1 306 ? 0.993 13.961 6.156 1 98.25 306 GLY B CA 1
ATOM 5100 C C . GLY B 1 306 ? 1.268 14.844 4.949 1 98.25 306 GLY B C 1
ATOM 5101 O O . GLY B 1 306 ? 2.066 15.773 5.027 1 98.25 306 GLY B O 1
ATOM 5102 N N . ILE B 1 307 ? 0.59 14.531 3.854 1 98.75 307 ILE B N 1
ATOM 5103 C CA . ILE B 1 307 ? 0.841 15.281 2.629 1 98.75 307 ILE B CA 1
ATOM 5104 C C . ILE B 1 307 ? 0.302 16.703 2.777 1 98.75 307 ILE B C 1
ATOM 5106 O O . ILE B 1 307 ? 0.871 17.656 2.227 1 98.75 307 ILE B O 1
ATOM 5110 N N . VAL B 1 308 ? -0.805 16.906 3.482 1 98.81 308 VAL B N 1
ATOM 5111 C CA . VAL B 1 308 ? -1.358 18.234 3.764 1 98.81 308 VAL B CA 1
ATOM 5112 C C . VAL B 1 308 ? -0.345 19.062 4.551 1 98.81 308 VAL B C 1
ATOM 5114 O O . VAL B 1 308 ? -0.064 20.203 4.199 1 98.81 308 VAL B O 1
ATOM 5117 N N . ASN B 1 309 ? 0.247 18.453 5.586 1 98.75 309 ASN B N 1
ATOM 5118 C CA . ASN B 1 309 ? 1.272 19.109 6.387 1 98.75 309 ASN B CA 1
ATOM 5119 C C . ASN B 1 309 ? 2.469 19.531 5.535 1 98.75 309 ASN B C 1
ATOM 5121 O O . ASN B 1 309 ? 2.965 20.641 5.652 1 98.75 309 ASN B O 1
ATOM 5125 N N . ILE B 1 310 ? 2.883 18.656 4.727 1 98.75 310 ILE B N 1
ATOM 5126 C CA . ILE B 1 310 ? 4.066 18.891 3.906 1 98.75 310 ILE B CA 1
ATOM 5127 C C . ILE B 1 310 ? 3.809 20.047 2.953 1 98.75 310 ILE B C 1
ATOM 5129 O O . ILE B 1 310 ? 4.664 20.922 2.791 1 98.75 310 ILE B O 1
ATOM 5133 N N . ILE B 1 311 ? 2.635 20.109 2.35 1 98.81 311 ILE B N 1
ATOM 5134 C CA . ILE B 1 311 ? 2.301 21.172 1.407 1 98.81 311 ILE B CA 1
ATOM 5135 C C . ILE B 1 311 ? 2.24 22.5 2.139 1 98.81 311 ILE B C 1
ATOM 5137 O O . ILE B 1 311 ? 2.781 23.5 1.662 1 98.81 311 ILE B O 1
ATOM 5141 N N . PHE B 1 312 ? 1.597 22.562 3.32 1 98.75 312 PHE B N 1
ATOM 5142 C CA . PHE B 1 312 ? 1.572 23.781 4.105 1 98.75 312 PHE B CA 1
ATOM 5143 C C . PHE B 1 312 ? 2.984 24.219 4.488 1 98.75 312 PHE B C 1
ATOM 5145 O O . PHE B 1 312 ? 3.297 25.406 4.496 1 98.75 312 PHE B O 1
ATOM 5152 N N . SER B 1 313 ? 3.83 23.25 4.812 1 98.44 313 SER B N 1
ATOM 5153 C CA . SER B 1 313 ? 5.215 23.547 5.156 1 98.44 313 SER B CA 1
ATOM 5154 C C . SER B 1 313 ? 5.965 24.141 3.967 1 98.44 313 SER B C 1
ATOM 5156 O O . SER B 1 313 ? 6.754 25.078 4.125 1 98.44 313 SER B O 1
ATOM 5158 N N . LEU B 1 314 ? 5.734 23.594 2.814 1 97.62 314 LEU B N 1
ATOM 5159 C CA . LEU B 1 314 ? 6.375 24.109 1.606 1 97.62 314 LEU B CA 1
ATOM 5160 C C . LEU B 1 314 ? 5.883 25.516 1.289 1 97.62 314 LEU B C 1
ATOM 5162 O O . LEU B 1 314 ? 6.664 26.359 0.854 1 97.62 314 LEU B O 1
ATOM 5166 N N . LEU B 1 315 ? 4.598 25.734 1.479 1 98 315 LEU B N 1
ATOM 5167 C CA . LEU B 1 315 ? 4.059 27.078 1.288 1 98 315 LEU B CA 1
ATOM 5168 C C . LEU B 1 315 ? 4.652 28.047 2.301 1 98 315 LEU B C 1
ATOM 5170 O O . LEU B 1 315 ? 4.945 29.203 1.964 1 98 315 LEU B O 1
ATOM 5174 N N . ALA B 1 316 ? 4.789 27.594 3.535 1 97.88 316 ALA B N 1
ATOM 5175 C CA . ALA B 1 316 ? 5.434 28.406 4.555 1 97.88 316 ALA B CA 1
ATOM 5176 C C . ALA B 1 316 ? 6.855 28.781 4.145 1 97.88 316 ALA B C 1
ATOM 5178 O O . ALA B 1 316 ? 7.273 29.938 4.293 1 97.88 316 ALA B O 1
ATOM 5179 N N . LEU B 1 317 ? 7.59 27.828 3.688 1 96 317 LEU B N 1
ATOM 5180 C CA . LEU B 1 317 ? 8.961 28.047 3.234 1 96 317 LEU B CA 1
ATOM 5181 C C . LEU B 1 317 ? 9 29.062 2.094 1 96 317 LEU B C 1
ATOM 5183 O O . LEU B 1 317 ? 9.805 29.984 2.109 1 96 317 LEU B O 1
ATOM 5187 N N . LYS B 1 318 ? 8.141 28.844 1.124 1 95 318 LYS B N 1
ATOM 5188 C CA . LYS B 1 318 ? 8.102 29.703 -0.057 1 95 318 LYS B CA 1
ATOM 5189 C C . LYS B 1 318 ? 7.805 31.141 0.325 1 95 318 LYS B C 1
ATOM 5191 O O . LYS B 1 318 ? 8.406 32.062 -0.221 1 95 318 LYS B O 1
ATOM 5196 N N . ASN B 1 319 ? 6.887 31.328 1.248 1 96.12 319 ASN B N 1
ATOM 5197 C CA . ASN B 1 319 ? 6.406 32.656 1.587 1 96.12 319 ASN B CA 1
ATOM 5198 C C . ASN B 1 319 ? 7.117 33.219 2.818 1 96.12 319 ASN B C 1
ATOM 5200 O O . ASN B 1 319 ? 6.926 34.375 3.18 1 96.12 319 ASN B O 1
ATOM 5204 N N . GLN B 1 320 ? 7.875 32.406 3.461 1 96.69 320 GLN B N 1
ATOM 5205 C CA . GLN B 1 320 ? 8.57 32.781 4.684 1 96.69 320 GLN B CA 1
ATOM 5206 C C . GLN B 1 320 ? 7.594 33.281 5.738 1 96.69 320 GLN B C 1
ATOM 5208 O O . GLN B 1 320 ? 7.809 34.344 6.332 1 96.69 320 GLN B O 1
ATOM 5213 N N . ILE B 1 321 ? 6.523 32.562 5.871 1 97.88 321 ILE B N 1
ATOM 5214 C CA . ILE B 1 321 ? 5.465 32.875 6.82 1 97.88 321 ILE B CA 1
ATOM 5215 C C . ILE B 1 321 ? 4.977 31.594 7.5 1 97.88 321 ILE B C 1
ATOM 5217 O O . ILE B 1 321 ? 4.719 30.594 6.832 1 97.88 321 ILE B O 1
ATOM 5221 N N . LEU B 1 322 ? 4.902 31.578 8.828 1 98.44 322 LEU B N 1
ATOM 5222 C CA . LEU B 1 322 ? 4.312 30.469 9.578 1 98.44 322 LEU B CA 1
ATOM 5223 C C . LEU B 1 322 ? 2.85 30.75 9.898 1 98.44 322 LEU B C 1
ATOM 5225 O O . LEU B 1 322 ? 2.514 31.828 10.383 1 98.44 322 LEU B O 1
ATOM 5229 N N . PRO B 1 323 ? 1.956 29.875 9.586 1 98.62 323 PRO B N 1
ATOM 5230 C CA . PRO B 1 323 ? 0.549 30.047 9.953 1 98.62 323 PRO B CA 1
ATOM 5231 C C . PRO B 1 323 ? 0.292 29.766 11.438 1 98.62 323 PRO B C 1
ATOM 5233 O O . PRO B 1 323 ? 1.138 29.188 12.117 1 98.62 323 PRO B O 1
ATOM 5236 N N . PRO B 1 324 ? -0.817 30.234 11.93 1 98.38 324 PRO B N 1
ATOM 5237 C CA . PRO B 1 324 ? -1.143 29.984 13.336 1 98.38 324 PRO B CA 1
ATOM 5238 C C . PRO B 1 324 ? -1.562 28.547 13.602 1 98.38 324 PRO B C 1
ATOM 5240 O O . PRO B 1 324 ? -2.059 27.875 12.695 1 98.38 324 PRO B O 1
ATOM 5243 N N . CYS B 1 325 ? -1.319 28.094 14.828 1 98.25 325 CYS B N 1
ATOM 5244 C CA . CYS B 1 325 ? -1.939 26.875 15.328 1 98.25 325 CYS B CA 1
ATOM 5245 C C . CYS B 1 325 ? -3.42 27.094 15.617 1 98.25 325 CYS B C 1
ATOM 5247 O O . CYS B 1 325 ? -3.799 27.359 16.766 1 98.25 325 CYS B O 1
ATOM 5249 N N . THR B 1 326 ? -4.199 26.875 14.625 1 97.06 326 THR B N 1
ATOM 5250 C CA . THR B 1 326 ? -5.633 27.125 14.766 1 97.06 326 THR B CA 1
ATOM 5251 C C . THR B 1 326 ? -6.223 26.281 15.883 1 97.06 326 THR B C 1
ATOM 5253 O O . THR B 1 326 ? -5.953 25.094 15.977 1 97.06 326 THR B O 1
ATOM 5256 N N . GLY B 1 327 ? -6.988 26.891 16.734 1 95.31 327 GLY B N 1
ATOM 5257 C CA . GLY B 1 327 ? -7.664 26.172 17.797 1 95.31 327 GLY B CA 1
ATOM 5258 C C . GLY B 1 327 ? -6.879 26.172 19.094 1 95.31 327 GLY B C 1
ATOM 5259 O O . GLY B 1 327 ? -7.395 25.766 20.141 1 95.31 327 GLY B O 1
ATOM 5260 N N . LEU B 1 328 ? -5.645 26.609 19.062 1 97.81 328 LEU B N 1
ATOM 5261 C CA . LEU B 1 328 ? -4.816 26.641 20.266 1 97.81 328 LEU B CA 1
ATOM 5262 C C . LEU B 1 328 ? -4.969 27.969 21 1 97.81 328 LEU B C 1
ATOM 5264 O O . LEU B 1 328 ? -4.359 28.969 20.625 1 97.81 328 LEU B O 1
ATOM 5268 N N . ASN B 1 329 ? -5.711 27.953 22.094 1 95.62 329 ASN B N 1
ATOM 5269 C CA . ASN B 1 329 ? -5.938 29.156 22.891 1 95.62 329 ASN B CA 1
ATOM 5270 C C . ASN B 1 329 ? -5.094 29.156 24.156 1 95.62 329 ASN B C 1
ATOM 5272 O O . ASN B 1 329 ? -4.426 30.141 24.469 1 95.62 329 ASN B O 1
ATOM 5276 N N . MET B 1 330 ? -5.121 28.062 24.859 1 97.12 330 MET B N 1
ATOM 5277 C CA . MET B 1 330 ? -4.332 27.875 26.062 1 97.12 330 MET B CA 1
ATOM 5278 C C . MET B 1 330 ? -3.488 26.609 25.969 1 97.12 330 MET B C 1
ATOM 5280 O O . MET B 1 330 ? -3.957 25.516 26.312 1 97.12 330 MET B O 1
ATOM 5284 N N . PRO B 1 331 ? -2.221 26.797 25.703 1 97.38 331 PRO B N 1
ATOM 5285 C CA . PRO B 1 331 ? -1.375 25.609 25.547 1 97.38 331 PRO B CA 1
ATOM 5286 C C . PRO B 1 331 ? -1.29 24.781 26.812 1 97.38 331 PRO B C 1
ATOM 5288 O O . PRO B 1 331 ? -1.204 25.328 27.922 1 97.38 331 PRO B O 1
ATOM 5291 N N . ASP B 1 332 ? -1.342 23.547 26.703 1 97.38 332 ASP B N 1
ATOM 5292 C CA . ASP B 1 332 ? -1.182 22.594 27.797 1 97.38 332 ASP B CA 1
ATOM 5293 C C . ASP B 1 332 ? 0.295 22.312 28.062 1 97.38 332 ASP B C 1
ATOM 5295 O O . ASP B 1 332 ? 0.641 21.688 29.078 1 97.38 332 ASP B O 1
ATOM 5299 N N . PHE B 1 333 ? 1.161 22.703 27.172 1 96.88 333 PHE B N 1
ATOM 5300 C CA . PHE B 1 333 ? 2.588 22.422 27.25 1 96.88 333 PHE B CA 1
ATOM 5301 C C . PHE B 1 333 ? 3.404 23.703 27.078 1 96.88 333 PHE B C 1
ATOM 5303 O O . PHE B 1 333 ? 2.967 24.641 26.406 1 96.88 333 PHE B O 1
ATOM 5310 N N . SER B 1 334 ? 4.574 23.641 27.688 1 95.25 334 SER B N 1
ATOM 5311 C CA . SER B 1 334 ? 5.535 24.688 27.391 1 95.25 334 SER B CA 1
ATOM 5312 C C . SER B 1 334 ? 6.172 24.5 26.016 1 95.25 334 SER B C 1
ATOM 5314 O O . SER B 1 334 ? 6.5 23.375 25.641 1 95.25 334 SER B O 1
ATOM 5316 N N . GLY B 1 335 ? 6.195 25.5 25.234 1 94.62 335 GLY B N 1
ATOM 5317 C CA . GLY B 1 335 ? 6.805 25.453 23.922 1 94.62 335 GLY B CA 1
ATOM 5318 C C . GLY B 1 335 ? 6.531 26.703 23.094 1 94.62 335 GLY B C 1
ATOM 5319 O O . GLY B 1 335 ? 5.715 27.531 23.469 1 94.62 335 GLY B O 1
ATOM 5320 N N . ASN B 1 336 ? 7.211 26.797 22.016 1 97.06 336 ASN B N 1
ATOM 5321 C CA . ASN B 1 336 ? 7.066 27.938 21.109 1 97.06 336 ASN B CA 1
ATOM 5322 C C . ASN B 1 336 ? 6.043 27.672 20.016 1 97.06 336 ASN B C 1
ATOM 5324 O O . ASN B 1 336 ? 6.391 27.609 18.844 1 97.06 336 ASN B O 1
ATOM 5328 N N . PHE B 1 337 ? 4.762 27.625 20.422 1 98.12 337 PHE B N 1
ATOM 5329 C CA . PHE B 1 337 ? 3.666 27.422 19.484 1 98.12 337 PHE B CA 1
ATOM 5330 C C . PHE B 1 337 ? 3.398 28.703 18.688 1 98.12 337 PHE B C 1
ATOM 5332 O O . PHE B 1 337 ? 3.4 29.797 19.25 1 98.12 337 PHE B O 1
ATOM 5339 N N . ILE B 1 338 ? 3.158 28.562 17.453 1 98 338 ILE B N 1
ATOM 5340 C CA . ILE B 1 338 ? 2.822 29.734 16.641 1 98 338 ILE B CA 1
ATOM 5341 C C . ILE B 1 338 ? 1.346 30.078 16.812 1 98 338 ILE B C 1
ATOM 5343 O O . ILE B 1 338 ? 0.474 29.406 16.25 1 98 338 ILE B O 1
ATOM 5347 N N . ARG B 1 339 ? 1.083 31.141 17.453 1 96 339 ARG B N 1
ATOM 5348 C CA . ARG B 1 339 ? -0.287 31.453 17.828 1 96 339 ARG B CA 1
ATOM 5349 C C . ARG B 1 339 ? -0.923 32.406 16.828 1 96 339 ARG B C 1
ATOM 5351 O O . ARG B 1 339 ? -2.148 32.5 16.734 1 96 339 ARG B O 1
ATOM 5358 N N . LYS B 1 340 ? -0.06 33.188 16.203 1 96.44 340 LYS B N 1
ATOM 5359 C CA . LYS B 1 340 ? -0.454 34.094 15.133 1 96.44 340 LYS B CA 1
ATOM 5360 C C . LYS B 1 340 ? 0.483 34 13.938 1 96.44 340 LYS B C 1
ATOM 5362 O O . LYS B 1 340 ? 1.633 33.562 14.078 1 96.44 340 LYS B O 1
ATOM 5367 N N . LYS B 1 341 ? -0.119 34.281 12.836 1 96.81 341 LYS B N 1
ATOM 5368 C CA . LYS B 1 341 ? 0.739 34.312 11.656 1 96.81 341 LYS B CA 1
ATOM 5369 C C . LYS B 1 341 ? 2.002 35.125 11.898 1 96.81 341 LYS B C 1
ATOM 5371 O O . LYS B 1 341 ? 1.948 36.188 12.516 1 96.81 341 LYS B O 1
ATOM 5376 N N . GLN B 1 342 ? 3.17 34.594 11.414 1 96.44 342 GLN B N 1
ATOM 5377 C CA . GLN B 1 342 ? 4.453 35.219 11.711 1 96.44 342 GLN B CA 1
ATOM 5378 C C . GLN B 1 342 ? 5.383 35.188 10.5 1 96.44 342 GLN B C 1
ATOM 5380 O O . GLN B 1 342 ? 5.629 34.094 9.945 1 96.44 342 GLN B O 1
ATOM 5385 N N . GLN B 1 343 ? 5.844 36.344 10.133 1 96.75 343 GLN B N 1
ATOM 5386 C CA . GLN B 1 343 ? 6.926 36.406 9.156 1 96.75 343 GLN B CA 1
ATOM 5387 C C . GLN B 1 343 ? 8.258 36 9.797 1 96.75 343 GLN B C 1
ATOM 5389 O O . GLN B 1 343 ? 8.656 36.594 10.805 1 96.75 343 GLN B O 1
ATOM 5394 N N . VAL B 1 344 ? 8.93 35 9.258 1 94.69 344 VAL B N 1
ATOM 5395 C CA . VAL B 1 344 ? 10.18 34.5 9.82 1 94.69 344 VAL B CA 1
ATOM 5396 C C . VAL B 1 344 ? 11.023 33.875 8.719 1 94.69 344 VAL B C 1
ATOM 5398 O O . VAL B 1 344 ? 10.484 33.312 7.754 1 94.69 344 VAL B O 1
ATOM 5401 N N . LYS B 1 345 ? 12.336 34.031 8.844 1 92.94 345 LYS B N 1
ATOM 5402 C CA . LYS B 1 345 ? 13.227 33.344 7.918 1 92.94 345 LYS B CA 1
ATOM 5403 C C . LYS B 1 345 ? 13.227 31.844 8.18 1 92.94 345 LYS B C 1
ATOM 5405 O O . LYS B 1 345 ? 13.547 31.391 9.289 1 92.94 345 LYS B O 1
ATOM 5410 N N . LEU B 1 346 ? 12.797 31.094 7.215 1 93.12 346 LEU B N 1
ATOM 5411 C CA . LEU B 1 346 ? 12.68 29.641 7.32 1 93.12 346 LEU B CA 1
ATOM 5412 C C . LEU B 1 346 ? 13.672 28.953 6.387 1 93.12 346 LEU B C 1
ATOM 5414 O O . LEU B 1 346 ? 13.781 29.328 5.215 1 93.12 346 LEU B O 1
ATOM 5418 N N . ASP B 1 347 ? 14.383 27.969 6.93 1 92.75 347 ASP B N 1
ATOM 5419 C CA . ASP B 1 347 ? 15.312 27.188 6.109 1 92.75 347 ASP B CA 1
ATOM 5420 C C . ASP B 1 347 ? 14.797 25.766 5.902 1 92.75 347 ASP B C 1
ATOM 5422 O O . ASP B 1 347 ? 15 25.172 4.836 1 92.75 347 ASP B O 1
ATOM 5426 N N . SER B 1 348 ? 14.211 25.219 6.941 1 95.56 348 SER B N 1
ATOM 5427 C CA . SER B 1 348 ? 13.703 23.859 6.848 1 95.56 348 SER B CA 1
ATOM 5428 C C . SER B 1 348 ? 12.586 23.609 7.859 1 95.56 348 SER B C 1
ATOM 5430 O O . SER B 1 348 ? 12.508 24.297 8.883 1 95.56 348 SER B O 1
ATOM 5432 N N . ILE B 1 349 ? 11.703 22.781 7.547 1 97.62 349 ILE B N 1
ATOM 5433 C CA . ILE B 1 349 ? 10.586 22.406 8.414 1 97.62 349 ILE B CA 1
ATOM 5434 C C . ILE B 1 349 ? 10.453 20.891 8.453 1 97.62 349 ILE B C 1
ATOM 5436 O O . ILE B 1 349 ? 10.422 20.234 7.406 1 97.62 349 ILE B O 1
ATOM 5440 N N . LEU B 1 350 ? 10.445 20.297 9.641 1 98.38 350 LEU B N 1
ATOM 5441 C CA . LEU B 1 350 ? 10.242 18.875 9.844 1 98.38 350 LEU B CA 1
ATOM 5442 C C . LEU B 1 350 ? 8.766 18.547 10 1 98.38 350 LEU B C 1
ATOM 5444 O O . LEU B 1 350 ? 8.078 19.141 10.836 1 98.38 350 LEU B O 1
ATOM 5448 N N . ASN B 1 351 ? 8.25 17.672 9.211 1 98.62 351 ASN B N 1
ATOM 5449 C CA . ASN B 1 351 ? 6.867 17.219 9.281 1 98.62 351 ASN B CA 1
ATOM 5450 C C . ASN B 1 351 ? 6.766 15.836 9.93 1 98.62 351 ASN B C 1
ATOM 5452 O O . ASN B 1 351 ? 7.465 14.906 9.523 1 98.62 351 ASN B O 1
ATOM 5456 N N . LEU B 1 352 ? 5.871 15.727 10.875 1 98.25 352 LEU B N 1
ATOM 5457 C CA . LEU B 1 352 ? 5.734 14.469 11.602 1 98.25 352 LEU B CA 1
ATOM 5458 C C . LEU B 1 352 ? 4.367 13.836 11.344 1 98.25 352 LEU B C 1
ATOM 5460 O O . LEU B 1 352 ? 3.371 14.547 11.195 1 98.25 352 LEU B O 1
ATOM 5464 N N . SER B 1 353 ? 4.312 12.547 11.25 1 97.25 353 SER B N 1
ATOM 5465 C CA . SER B 1 353 ? 3.102 11.734 11.164 1 97.25 353 SER B CA 1
ATOM 5466 C C . SER B 1 353 ? 3.195 10.5 12.047 1 97.25 353 SER B C 1
ATOM 5468 O O . SER B 1 353 ? 4.152 9.734 11.953 1 97.25 353 SER B O 1
ATOM 5470 N N . PHE B 1 354 ? 2.199 10.32 12.836 1 93.62 354 PHE B N 1
ATOM 5471 C CA . PHE B 1 354 ? 2.115 9.164 13.719 1 93.62 354 PHE B CA 1
ATOM 5472 C C . PHE B 1 354 ? 0.781 8.445 13.547 1 93.62 354 PHE B C 1
ATOM 5474 O O . PHE B 1 354 ? -0.257 8.945 13.992 1 93.62 354 PHE B O 1
ATOM 5481 N N . GLY B 1 355 ? 0.851 7.258 12.953 1 87.19 355 GLY B N 1
ATOM 5482 C CA . GLY B 1 355 ? -0.372 6.551 12.617 1 87.19 355 GLY B CA 1
ATOM 5483 C C . GLY B 1 355 ? -0.704 5.43 13.586 1 87.19 355 GLY B C 1
ATOM 5484 O O . GLY B 1 355 ? 0.182 4.906 14.258 1 87.19 355 GLY B O 1
ATOM 5485 N N . PHE B 1 356 ? -2.043 5.195 13.609 1 80 356 PHE B N 1
ATOM 5486 C CA . PHE B 1 356 ? -2.498 4.016 14.336 1 80 356 PHE B CA 1
ATOM 5487 C C . PHE B 1 356 ? -1.748 2.771 13.875 1 80 356 PHE B C 1
ATOM 5489 O O . PHE B 1 356 ? -1.457 2.623 12.688 1 80 356 PHE B O 1
ATOM 5496 N N . GLY B 1 357 ? -1.392 1.896 14.812 1 74.31 357 GLY B N 1
ATOM 5497 C CA . GLY B 1 357 ? -0.612 0.707 14.508 1 74.31 357 GLY B CA 1
ATOM 5498 C C . GLY B 1 357 ? 0.883 0.924 14.641 1 74.31 357 GLY B C 1
ATOM 5499 O O . GLY B 1 357 ? 1.669 -0.01 14.469 1 74.31 357 GLY B O 1
ATOM 5500 N N . GLY B 1 358 ? 1.231 2.203 14.922 1 83.38 358 GLY B N 1
ATOM 5501 C CA . GLY B 1 358 ? 2.623 2.469 15.25 1 83.38 358 GLY B CA 1
ATOM 5502 C C . GLY B 1 358 ? 3.453 2.887 14.055 1 83.38 358 GLY B C 1
ATOM 5503 O O . GLY B 1 358 ? 4.676 2.736 14.055 1 83.38 358 GLY B O 1
ATOM 5504 N N . GLN B 1 359 ? 2.83 3.35 13.078 1 89.25 359 GLN B N 1
ATOM 5505 C CA . GLN B 1 359 ? 3.557 3.846 11.914 1 89.25 359 GLN B CA 1
ATOM 5506 C C . GLN B 1 359 ? 4.043 5.273 12.141 1 89.25 359 GLN B C 1
ATOM 5508 O O . GLN B 1 359 ? 3.232 6.191 12.289 1 89.25 359 GLN B O 1
ATOM 5513 N N . ASN B 1 360 ? 5.352 5.414 12.195 1 94.06 360 ASN B N 1
ATOM 5514 C CA . ASN B 1 360 ? 5.957 6.727 12.391 1 94.06 360 ASN B CA 1
ATOM 5515 C C . ASN B 1 360 ? 6.617 7.238 11.117 1 94.06 360 ASN B C 1
ATOM 5517 O O . ASN B 1 360 ? 7.223 6.465 10.375 1 94.06 360 ASN B O 1
ATOM 5521 N N . GLY B 1 361 ? 6.438 8.484 10.883 1 95.94 361 GLY B N 1
ATOM 5522 C CA . GLY B 1 361 ? 7.055 9.086 9.711 1 95.94 361 GLY B CA 1
ATOM 5523 C C . GLY B 1 361 ? 7.523 10.508 9.945 1 95.94 361 GLY B C 1
ATOM 5524 O O . GLY B 1 361 ? 6.898 11.258 10.688 1 95.94 361 GLY B O 1
ATOM 5525 N N . ALA B 1 362 ? 8.633 10.859 9.297 1 97.62 362 ALA B N 1
ATOM 5526 C CA . ALA B 1 362 ? 9.203 12.203 9.32 1 97.62 362 ALA B CA 1
ATOM 5527 C C . ALA B 1 362 ? 9.695 12.609 7.93 1 97.62 362 ALA B C 1
ATOM 5529 O O . ALA B 1 362 ? 10.289 11.797 7.215 1 97.62 362 ALA B O 1
ATOM 5530 N N . ILE B 1 363 ? 9.352 13.789 7.523 1 97.75 363 ILE B N 1
ATOM 5531 C CA . ILE B 1 363 ? 9.844 14.375 6.281 1 97.75 363 ILE B CA 1
ATOM 5532 C C . ILE B 1 363 ? 10.422 15.766 6.562 1 97.75 363 ILE B C 1
ATOM 5534 O O . ILE B 1 363 ? 9.75 16.609 7.148 1 97.75 363 ILE B O 1
ATOM 5538 N N . LEU B 1 364 ? 11.617 15.992 6.16 1 97.19 364 LEU B N 1
ATOM 5539 C CA . LEU B 1 364 ? 12.234 17.312 6.234 1 97.19 364 LEU B CA 1
ATOM 5540 C C . LEU B 1 364 ? 12.195 18 4.875 1 97.19 364 LEU B C 1
ATOM 5542 O O . LEU B 1 364 ? 12.672 17.453 3.881 1 97.19 364 LEU B O 1
ATOM 5546 N N . VAL B 1 365 ? 11.547 19.172 4.859 1 96.69 365 VAL B N 1
ATOM 5547 C CA . VAL B 1 365 ? 11.562 19.984 3.645 1 96.69 365 VAL B CA 1
ATOM 5548 C C . VAL B 1 365 ? 12.391 21.25 3.877 1 96.69 365 VAL B C 1
ATOM 5550 O O . VAL B 1 365 ? 12.523 21.719 5.012 1 96.69 365 VAL B O 1
ATOM 5553 N N . GLY B 1 366 ? 12.992 21.812 2.807 1 93.88 366 GLY B N 1
ATOM 5554 C CA . GLY B 1 366 ? 13.82 23 2.979 1 93.88 366 GLY B CA 1
ATOM 5555 C C . GLY B 1 366 ? 14.211 23.641 1.665 1 93.88 366 GLY B C 1
ATOM 5556 O O . GLY B 1 366 ? 13.883 23.141 0.592 1 93.88 366 GLY B O 1
ATOM 5557 N N . ASN B 1 367 ? 14.875 24.891 1.771 1 84.88 367 ASN B N 1
ATOM 5558 C CA . ASN B 1 367 ? 15.398 25.641 0.642 1 84.88 367 ASN B CA 1
ATOM 5559 C C . ASN B 1 367 ? 16.75 25.109 0.173 1 84.88 367 ASN B C 1
ATOM 5561 O O . ASN B 1 367 ? 17.531 24.609 0.981 1 84.88 367 ASN B O 1
ATOM 5565 N N . SER B 1 368 ? 16.906 24.219 -0.851 1 62.59 368 SER B N 1
ATOM 5566 C CA . SER B 1 368 ? 18.125 23.594 -1.374 1 62.59 368 SER B CA 1
ATOM 5567 C C . SER B 1 368 ? 19.266 24.609 -1.45 1 62.59 368 SER B C 1
ATOM 5569 O O . SER B 1 368 ? 19.094 25.703 -1.989 1 62.59 368 SER B O 1
ATOM 5571 N N . GLU B 1 369 ? 19.938 25.156 -0.472 1 52.53 369 GLU B N 1
ATOM 5572 C CA . GLU B 1 369 ? 21.188 25.75 -0.934 1 52.53 369 GLU B CA 1
ATOM 5573 C C . GLU B 1 369 ? 22.125 24.703 -1.521 1 52.53 369 GLU B C 1
ATOM 5575 O O . GLU B 1 369 ? 22.438 23.703 -0.862 1 52.53 369 GLU B O 1
ATOM 5580 N N . VAL B 1 370 ? 21.859 23.938 -2.514 1 37.28 370 VAL B N 1
ATOM 5581 C CA . VAL B 1 370 ? 23.172 23.344 -2.818 1 37.28 370 VAL B CA 1
ATOM 5582 C C . VAL B 1 370 ? 24.172 24.453 -3.113 1 37.28 370 VAL B C 1
ATOM 5584 O O . VAL B 1 370 ? 23.875 25.406 -3.85 1 37.28 370 VAL B O 1
#

Sequence (740 aa):
MVQVVGMGLVSALGKNKHTCWQNLLADHASIALQQPFPMISPLPLAMLEGKPSDPTTLLLTALTEALHESEWELPLSDCGVVIGSSRGEQYLWEQWLAHERNDYHLLVEHLPGSFARTVATKIGTKSLVSAPMAACATGVWAVATGVEWLRRGQCSRVIVGAVDTPITPLTLAGFRQMGALAKDGCFPFDQERQGLVLGEAAGVILLENQKKSIQKYGSILGWGTTCDAENLVISSVDLEPAITAIENCFKYNNVSLDKCHVVHTHGTGTIIGDHREMQIIQKLFPDDISILATKGATGHTLGASGIVNIIFSLLALKNQILPPCTGLNMPDFSGNFIRKKQQVKLDSILNLSFGFGGQNGAILVGNSEVMVQVVGMGLVSALGKNKHTCWQNLLADHASIALQQPFPMISPLPLAMLEGKPSDPTTLLLTALTEALHESEWELPLSDCGVVIGSSRGEQYLWEQWLAHERNDYHLLVEHLPGSFARTVATKIGTKSLVSAPMAACATGVWAVATGVEWLRRGQCSRVIVGAVDTPITPLTLAGFRQMGALAKDGCFPFDQERQGLVLGEAAGVILLENQKKSIQKYGSILGWGTTCDAENLVISSVDLEPAITAIENCFKYNNVSLDKCHVVHTHGTGTIIGDHREMQIIQKLFPDDISILATKGATGHTLGASGIVNIIFSLLALKNQILPPCTGLNMPDFSGNFIRKKQQVKLDSILNLSFGFGGQNGAILVGNSEV

Solvent-accessible surface area (backbone atoms only — not comparable to full-atom values): 34367 Å² total; per-residue (Å²): 103,42,29,36,53,22,53,16,24,22,34,20,48,24,85,32,47,67,48,28,49,54,34,38,50,67,54,45,58,32,58,40,81,41,57,77,44,89,91,44,76,70,36,30,33,9,44,71,47,92,45,77,64,59,52,67,59,38,39,51,51,8,44,51,47,13,43,66,65,49,65,68,67,78,63,38,46,53,33,24,30,21,23,13,19,37,61,45,41,48,61,60,52,51,34,44,72,68,63,75,45,83,67,40,54,48,46,72,65,49,34,53,31,32,63,16,47,54,53,30,34,74,38,42,13,41,24,47,65,41,12,41,26,36,35,23,16,6,9,42,49,13,45,49,51,42,53,50,41,44,73,72,57,84,20,68,33,26,39,21,16,13,30,19,53,59,77,34,74,68,51,50,48,15,36,50,67,60,59,42,48,23,76,79,48,29,14,33,54,18,64,79,35,55,2,28,20,53,10,30,29,9,20,28,40,32,37,31,62,61,62,92,69,84,77,72,42,27,22,60,58,24,46,18,53,11,22,38,24,52,70,51,78,55,70,49,92,59,59,58,34,53,50,47,8,49,50,37,16,22,64,81,44,79,43,63,73,84,60,52,52,32,38,36,47,55,38,53,6,28,70,66,59,32,53,52,51,48,53,51,48,61,72,75,43,66,73,74,40,34,39,36,33,55,29,22,20,33,24,47,16,46,6,12,37,27,29,47,51,47,52,53,47,35,51,22,46,59,67,26,35,46,49,20,23,24,60,42,80,49,65,64,60,91,63,38,61,32,70,51,59,40,81,46,95,60,58,25,38,34,33,37,19,72,11,64,42,23,28,23,25,23,39,31,36,28,62,70,77,123,102,42,30,35,54,22,52,15,24,23,34,22,49,22,85,32,47,67,49,29,49,54,33,38,50,68,54,44,56,32,58,40,79,43,56,78,45,89,91,45,78,72,35,31,33,8,47,72,46,95,42,77,66,59,51,68,60,37,38,50,51,8,42,53,46,14,41,66,64,49,65,69,66,78,63,37,45,54,33,24,29,22,23,12,20,35,59,43,42,47,65,60,52,51,34,44,72,68,63,74,44,83,68,42,56,48,45,72,63,50,33,51,32,34,63,16,45,54,52,31,32,75,38,40,14,42,23,46,66,40,12,40,23,35,35,24,17,6,9,44,50,10,46,49,50,41,53,50,42,44,72,71,56,83,19,67,33,27,41,23,16,11,30,19,52,59,78,33,73,67,50,50,48,15,37,51,67,60,60,43,49,21,78,80,48,28,14,34,55,18,66,81,33,55,3,27,22,53,9,29,29,10,19,27,40,33,37,30,62,62,60,96,66,85,78,71,42,27,22,60,58,24,46,17,53,12,22,46,23,48,72,50,79,56,72,50,93,59,58,59,31,52,50,47,8,47,48,37,16,22,62,80,43,78,44,65,74,85,58,53,52,29,38,37,47,54,38,53,7,28,69,67,60,31,52,51,51,48,53,52,46,62,70,74,42,66,72,74,40,34,37,37,33,55,28,23,19,32,25,46,17,47,6,11,37,28,29,48,51,47,50,52,47,34,50,23,45,59,66,26,35,45,49,21,24,25,58,42,81,48,66,66,61,92,63,37,63,32,70,51,61,40,81,46,95,59,59,27,38,34,33,38,19,71,11,65,48,25,29,22,26,24,39,32,35,26,64,74,77,124

Foldseek 3Di:
DKFFQFKWKDFLQHLTPVSNLVCLQVLAAQWDFADQDPVDHTATARENDSHQDDQLVQAVSGVVRRCVRNVDDAQPAQAAEEEEEQCFQVQVVVCVVVVVDDPCVCVVCRDRQNSQVSSCVVNVYNHHTYYDHDKLCRQQVQVVVQVVVCVVPSGQKYKGWYWFRQPHPVSVVVCVVVQAGDHGAAAFQAPPQRHFHEITMIMMTMIGDDDPDDRPQFGFQFKFKFFDPDDFAAQPPDLVRQLVRVVRRCVVRVHDLQQAQEEEEQRRSHPRRRVSRVVSCVVRHDQAREYEYRCRRRTRNIRRSQNVSVSSQSVCQNQQKGGARRNHDHGPDRGRHRHHIDRHHHAKYKYWTARGRGMTMIIIIGHPPD/DKAFQFKWKDFLQHLTPVSNLVCLQVLAAQWDFADQDPVDHTATARENDSHQDDQLVQAVSGVVRRCVRNVDDAQPAQAAEEEEEQCFQVQVVVCVVVVVDDPCVCVVCRDRQNSQVSSCVVNVYNHHTYYDHDKLCRQQVQVVVQVVCCVVPSGQKYKGWYWFRQPHPVSVVVCVVVQAGDHGAAAFQAPPQRHFHEITMIMMTMIGDDDPDDRPQFGFQFKFKFFPVDDFAAQPPDLVRQLVRVVRRCVVRVHDLQQAQEEEEQRRSHPRRRVSRVVSCVVRHDQAREYEYRCRRRTRNIRRSQNVSVSSQSVCQNQQKGGARRNHDHGPDRGRHRHHIDRHHHAKYKYWTARGRGMTMIIIIGHPPD

Nearest PDB structures (foldseek):
  1ox0-assembly1_A  TM=9.314E-01  e=1.836E-32  Streptococcus pneumoniae
  2alm-assembly1_A-2  TM=9.253E-01  e=1.528E-32  Streptococcus pneumoniae
  2rjt-assembly2_C  TM=9.238E-01  e=3.600E-32  Streptococcus pneumoniae
  2wgg-assembly1_A  TM=8.913E-01  e=1.110E-30  Mycobacterium tuberculosis
  4c6v-assembly1_A  TM=8.977E-01  e=6.963E-30  Mycobacterium tuberculosis H37Rv